Protein AF-0000000083550156 (afdb_homodimer)

Nearest PDB structures (foldseek):
  5llm-assembly1_A  TM=1.332E-01  e=3.659E-01  Homo sapiens
  7awm-assembly1_A  TM=1.427E-01  e=4.728E-01  Homo sapiens
  4iu9-assembly1_B  TM=1.681E-01  e=1.498E+00  Escherichia coli K-12
  5mju-assembly1_A  TM=1.398E-01  e=1.777E+00  Homo sapiens
  7p5c-assembly1_B  TM=9.874E-02  e=1.703E+00  Homo sapiens

Secondary structure (DSSP, 8-state):
--------------HHHHHHHHHHHHHHHHHHHHHHHHHHHHHHTT--HHHHHHHHHIIIIISHHHHHHHHHHHHHHHHHHHHHHHHHHTT-----HHHHHHHHHHHHHHHHHHHTTTS-HHHHHHHHHHHHHHHHHHHTHHHHHHHHHH---HHHHHHHHHHHHHHHHHHHHHHTS--TT-SS-BPPPPPGGGSPPBSTTSS-BTHHHHHHHHHHHHHHHHHHSHHHHHHHHHHH-HHHHHHTT--HHHHHHHHHHHHHHHHHHHHHHHIIIIISS-BTT----HHHHHHHHHHHTTT-HHHHHHHHHHHHHHHHHHHHHHHHHT----HHHHHHHHHHHHHHHHHHHHHHHHHHTT-/--------------HHHHHHHHHHHHHHHHHHHHHHHHHHHHHHTT--HHHHHHHHHIIIIISHHHHHHHHHHHHHHHHHHHHHHHHHHTT-----HHHHHHHHHHHHHHHHHHHTTTS-HHHHHHHHHHHHHHHHHHHTHHHHHHHHHH---HHHHHHHHHHHHHHHHHHHHHHTS--TT-SS-BPPPPPGGGSPPBSTTSS-BTHHHHHHHHHHHHHHHHHHSHHHHHHHHHHH-HHHHHHTT--HHHHHHHHHHHHHHHHHHHHHHHIIIIISS-BTT----HHHHHHHHHHHTTT-HHHHHHHHHHHHHHHHHHHHHHHHHT----HHHHHHHHHHHHHHHHHHHHHHHHHHTT-

Foldseek 3Di:
DPPPPPPPPDPDPPPLVVVLVVLLCVLLVVLVVLQVVVQVVCVVVVHHSVVLVVLLCCQLPPDQVNVLQLLQQLLLLLLLLLLQLLQVLLQHGQPLLLLLLLQLQLVLLQPLQVCVVPDPLVVSLVVSLVVLLQSLLVLLQVLLQCCLPVVDRSVVVNVVSNVVSLLVSLVCQQPPQADPVDPFRKHDFDDPVSFADAPPPGLHGCSSVVSLVSLVVSLCCLPPDPLNVLSNVCSVPVVVSVVVPDRSSVNSSVSSSSSSSSSSSSNSSCCRRPPRMDGSPDGPPSSVVLVVLCVLLVSHSVSSSVSSSLLSSSQSSQVVSCVVVVHPRPSCSNSVSNVSSVSSVVVSVVSVVCVVVVD/DPPPPPPPPDPDPPPLVVVLVVLLCVLLVVLVVLQVVVQVVCVVVVHHSVVLVVLLCCQLPPDQVNVLQLLQQLLLLLLLLLLQLLQVLLQHDQPLLLLLLLQLQLVLLQPLQVCVVPDPLVVSLVVSLVVLLQSLLVLLQVLLQCCLPVVDHSVVVNVVSNVVSLLVSLVCQQPPQADPVDPFRKHDFDDPVSFADAPPPGLHGCSSVVSLVSLVVSLCCLPPHPLNVLSNVCSVPVVVSVVVVDRSSVNSSVSSSSSSSSSSSSNSSCCRRPPRMDGSPDGPPSSVVLVVLCVLLVSHSVSSSVSSSLLSSSQSSQVVSCVVVVHPRPSCSNSVSNVSSVSSVSVSVVSVVCVVVVD

InterPro domains:
  IPR001851 ABC transporter, permease [PF02653] (69-343)

pLDDT: mean 83.32, std 16.07, range [28.39, 98.75]

Structure (mmCIF, N/CA/C/O backbone):
data_AF-0000000083550156-model_v1
#
loop_
_entity.id
_entity.type
_entity.pdbx_description
1 polymer 'ABC transporter permease'
#
loop_
_atom_site.group_PDB
_atom_site.id
_atom_site.type_symbol
_atom_site.label_atom_id
_atom_site.label_alt_id
_atom_site.label_comp_id
_atom_site.label_asym_id
_atom_site.label_entity_id
_atom_site.label_seq_id
_atom_site.pdbx_PDB_ins_code
_atom_site.Cartn_x
_atom_site.Cartn_y
_atom_site.Cartn_z
_atom_site.occupancy
_atom_site.B_iso_or_equiv
_atom_site.auth_seq_id
_atom_site.auth_comp_id
_atom_site.auth_asym_id
_atom_site.auth_atom_id
_atom_site.pdbx_PDB_model_num
ATOM 1 N N . MET A 1 1 ? -30.609 -26.875 65.312 1 28.64 1 MET A N 1
ATOM 2 C CA . MET A 1 1 ? -29.641 -25.844 64.938 1 28.64 1 MET A CA 1
ATOM 3 C C . MET A 1 1 ? -28.859 -26.25 63.719 1 28.64 1 MET A C 1
ATOM 5 O O . MET A 1 1 ? -27.844 -26.953 63.812 1 28.64 1 MET A O 1
ATOM 9 N N . THR A 1 2 ? -29.469 -26.672 62.594 1 33.5 2 THR A N 1
ATOM 10 C CA . THR A 1 2 ? -29.016 -27.25 61.344 1 33.5 2 THR A CA 1
ATOM 11 C C . THR A 1 2 ? -28.234 -26.219 60.531 1 33.5 2 THR A C 1
ATOM 13 O O . THR A 1 2 ? -28.719 -25.125 60.25 1 33.5 2 THR A O 1
ATOM 16 N N . THR A 1 3 ? -26.797 -26.188 60.625 1 32.84 3 THR A N 1
ATOM 17 C CA . THR A 1 3 ? -25.781 -25.375 60 1 32.84 3 THR A CA 1
ATOM 18 C C . THR A 1 3 ? -25.922 -25.438 58.469 1 32.84 3 THR A C 1
ATOM 20 O O . THR A 1 3 ? -25.719 -26.5 57.875 1 32.84 3 THR A O 1
ATOM 23 N N . GLU A 1 4 ? -26.844 -24.688 57.844 1 33.03 4 GLU A N 1
ATOM 24 C CA . GLU A 1 4 ? -26.922 -24.5 56.406 1 33.03 4 GLU A CA 1
ATOM 25 C C . GLU A 1 4 ? -25.594 -23.984 55.844 1 33.03 4 GLU A C 1
ATOM 27 O O . GLU A 1 4 ? -25.203 -22.844 56.125 1 33.03 4 GLU A O 1
ATOM 32 N N . THR A 1 5 ? -24.547 -24.859 55.688 1 32.44 5 THR A N 1
ATOM 33 C CA . THR A 1 5 ? -23.297 -24.531 55.031 1 32.44 5 THR A CA 1
ATOM 34 C C . THR A 1 5 ? -23.562 -23.953 53.625 1 32.44 5 THR A C 1
ATOM 36 O O . THR A 1 5 ? -24.125 -24.625 52.75 1 32.44 5 THR A O 1
ATOM 39 N N . THR A 1 6 ? -23.797 -22.594 53.531 1 34.53 6 THR A N 1
ATOM 40 C CA . THR A 1 6 ? -23.797 -21.812 52.281 1 34.53 6 THR A CA 1
ATOM 41 C C . THR A 1 6 ? -22.594 -22.141 51.438 1 34.53 6 THR A C 1
ATOM 43 O O . THR A 1 6 ? -21.453 -21.938 51.844 1 34.53 6 THR A O 1
ATOM 46 N N . ASN A 1 7 ? -22.625 -23.203 50.656 1 32.12 7 ASN A N 1
ATOM 47 C CA . ASN A 1 7 ? -21.641 -23.547 49.625 1 32.12 7 ASN A CA 1
ATOM 48 C C . ASN A 1 7 ? -21.219 -22.328 48.844 1 32.12 7 ASN A C 1
ATOM 50 O O . ASN A 1 7 ? -22.031 -21.719 48.125 1 32.12 7 ASN A O 1
ATOM 54 N N . LEU A 1 8 ? -20.281 -21.516 49.344 1 31.59 8 LEU A N 1
ATOM 55 C CA . LEU A 1 8 ? -19.516 -20.484 48.656 1 31.59 8 LEU A CA 1
ATOM 56 C C . LEU A 1 8 ? -19.078 -20.969 47.281 1 31.59 8 LEU A C 1
ATOM 58 O O . LEU A 1 8 ? -18.297 -21.922 47.156 1 31.59 8 LEU A O 1
ATOM 62 N N . THR A 1 9 ? -20 -21.016 46.344 1 34.22 9 THR A N 1
ATOM 63 C CA . THR A 1 9 ? -19.719 -21.266 44.938 1 34.22 9 THR A CA 1
ATOM 64 C C . THR A 1 9 ? -18.453 -20.531 44.5 1 34.22 9 THR A C 1
ATOM 66 O O . THR A 1 9 ? -18.188 -19.422 44.969 1 34.22 9 THR A O 1
ATOM 69 N N . SER A 1 10 ? -17.375 -21.234 44.219 1 39.12 10 SER A N 1
ATOM 70 C CA . SER A 1 10 ? -16.078 -20.875 43.656 1 39.12 10 SER A CA 1
ATOM 71 C C . SER A 1 10 ? -16.219 -19.75 42.625 1 39.12 10 SER A C 1
ATOM 73 O O . SER A 1 10 ? -17.125 -19.781 41.781 1 39.12 10 SER A O 1
ATOM 75 N N . GLY A 1 11 ? -15.961 -18.547 43.031 1 39.81 11 GLY A N 1
ATOM 76 C CA . GLY A 1 11 ? -15.867 -17.234 42.406 1 39.81 11 GLY A CA 1
ATOM 77 C C . GLY A 1 11 ? -15.242 -17.281 41.031 1 39.81 11 GLY A C 1
ATOM 78 O O . GLY A 1 11 ? -14.062 -16.953 40.875 1 39.81 11 GLY A O 1
ATOM 79 N N . GLY A 1 12 ? -15.523 -18.328 40.25 1 42.06 12 GLY A N 1
ATOM 80 C CA . GLY A 1 12 ? -15.039 -18.188 38.875 1 42.06 12 GLY A CA 1
ATOM 81 C C . GLY A 1 12 ? -15.289 -16.812 38.312 1 42.06 12 GLY A C 1
ATOM 82 O O . GLY A 1 12 ? -16.094 -16.047 38.812 1 42.06 12 GLY A O 1
ATOM 83 N N . LEU A 1 13 ? -14.164 -16.266 37.875 1 48.88 13 LEU A N 1
ATOM 84 C CA . LEU A 1 13 ? -14.312 -14.953 37.25 1 48.88 13 LEU A CA 1
ATOM 85 C C . LEU A 1 13 ? -15.594 -14.898 36.406 1 48.88 13 LEU A C 1
ATOM 87 O O . LEU A 1 13 ? -15.984 -15.891 35.812 1 48.88 13 LEU A O 1
ATOM 91 N N . PRO A 1 14 ? -16.422 -13.969 36.562 1 54.22 14 PRO A N 1
ATOM 92 C CA . PRO A 1 14 ? -17.641 -13.852 35.75 1 54.22 14 PRO A CA 1
ATOM 93 C C . PRO A 1 14 ? -17.391 -14.055 34.25 1 54.22 14 PRO A C 1
ATOM 95 O O . PRO A 1 14 ? -16.297 -13.734 33.781 1 54.22 14 PRO A O 1
ATOM 98 N N . PRO A 1 15 ? -18.188 -14.891 33.625 1 52.97 15 PRO A N 1
ATOM 99 C CA . PRO A 1 15 ? -18.016 -15.25 32.219 1 52.97 15 PRO A CA 1
ATOM 100 C C . PRO A 1 15 ? -17.703 -14.047 31.328 1 52.97 15 PRO A C 1
ATOM 102 O O . PRO A 1 15 ? -16.938 -14.172 30.359 1 52.97 15 PRO A O 1
ATOM 105 N N . ARG A 1 16 ? -18.203 -12.914 31.688 1 54.34 16 ARG A N 1
ATOM 106 C CA . ARG A 1 16 ? -17.922 -11.734 30.859 1 54.34 16 ARG A CA 1
ATOM 107 C C . ARG A 1 16 ? -16.469 -11.312 31 1 54.34 16 ARG A C 1
ATOM 109 O O . ARG A 1 16 ? -15.844 -10.898 30.016 1 54.34 16 ARG A O 1
ATOM 116 N N . LEU A 1 17 ? -16 -11.352 32.188 1 51 17 LEU A N 1
ATOM 117 C CA . LEU A 1 17 ? -14.602 -10.992 32.375 1 51 17 LEU A CA 1
ATOM 118 C C . LEU A 1 17 ? -13.68 -12 31.703 1 51 17 LEU A C 1
ATOM 120 O O . LEU A 1 17 ? -12.641 -11.625 31.172 1 51 17 LEU A O 1
ATOM 124 N N . ARG A 1 18 ? -13.977 -13.273 31.703 1 52.53 18 ARG A N 1
ATOM 125 C CA . ARG A 1 18 ? -13.164 -14.281 31.031 1 52.53 18 ARG A CA 1
ATOM 126 C C . ARG A 1 18 ? -13.133 -14.047 29.531 1 52.53 18 ARG A C 1
ATOM 128 O O . ARG A 1 18 ? -12.086 -14.203 28.891 1 52.53 18 ARG A O 1
ATOM 135 N N . ALA A 1 19 ? -14.312 -13.75 29.062 1 53.16 19 ALA A N 1
ATOM 136 C CA . ALA A 1 19 ? -14.383 -13.445 27.641 1 53.16 19 ALA A CA 1
ATOM 137 C C . ALA A 1 19 ? -13.547 -12.211 27.297 1 53.16 19 ALA A C 1
ATOM 139 O O . ALA A 1 19 ? -12.836 -12.195 26.297 1 53.16 19 ALA A O 1
ATOM 140 N N . ALA A 1 20 ? -13.68 -11.312 28.25 1 49.69 20 ALA A N 1
ATOM 141 C CA . ALA A 1 20 ? -12.891 -10.102 28.062 1 49.69 20 ALA A CA 1
ATOM 142 C C . ALA A 1 20 ? -11.398 -10.406 28.156 1 49.69 20 ALA A C 1
ATOM 144 O O . ALA A 1 20 ? -10.602 -9.883 27.359 1 49.69 20 ALA A O 1
ATOM 145 N N . LEU A 1 21 ? -11.023 -11.18 29.094 1 50.72 21 LEU A N 1
ATOM 146 C CA . LEU A 1 21 ? -9.625 -11.547 29.25 1 50.72 21 LEU A CA 1
ATOM 147 C C . LEU A 1 21 ? -9.148 -12.398 28.078 1 50.72 21 LEU A C 1
ATOM 149 O O . LEU A 1 21 ? -8.016 -12.242 27.609 1 50.72 21 LEU A O 1
ATOM 153 N N . ALA A 1 22 ? -9.922 -13.297 27.672 1 52.81 22 ALA A N 1
ATOM 154 C CA . ALA A 1 22 ? -9.578 -14.117 26.516 1 52.81 22 ALA A CA 1
ATOM 155 C C . ALA A 1 22 ? -9.422 -13.258 25.25 1 52.81 22 ALA A C 1
ATOM 157 O O . ALA A 1 22 ? -8.492 -13.453 24.469 1 52.81 22 ALA A O 1
ATOM 158 N N . THR A 1 23 ? -10.359 -12.453 25.219 1 49.5 23 THR A N 1
ATOM 159 C CA . THR A 1 23 ? -10.273 -11.555 24.062 1 49.5 23 THR A CA 1
ATOM 160 C C . THR A 1 23 ? -9.039 -10.664 24.156 1 49.5 23 THR A C 1
ATOM 162 O O . THR A 1 23 ? -8.367 -10.422 23.156 1 49.5 23 THR A O 1
ATOM 165 N N . ALA A 1 24 ? -8.812 -10.266 25.359 1 49.06 24 ALA A N 1
ATOM 166 C CA . ALA A 1 24 ? -7.625 -9.453 25.609 1 49.06 24 ALA A CA 1
ATOM 167 C C . ALA A 1 24 ? -6.352 -10.25 25.359 1 49.06 24 ALA A C 1
ATOM 169 O O . ALA A 1 24 ? -5.379 -9.727 24.812 1 49.06 24 ALA A O 1
ATOM 170 N N . GLY A 1 25 ? -6.309 -11.406 25.891 1 53.91 25 GLY A N 1
ATOM 171 C CA . GLY A 1 25 ? -5.184 -12.289 25.641 1 53.91 25 GLY A CA 1
ATOM 172 C C . GLY A 1 25 ? -4.926 -12.523 24.156 1 53.91 25 GLY A C 1
ATOM 173 O O . GLY A 1 25 ? -3.771 -12.57 23.719 1 53.91 25 GLY A O 1
ATOM 174 N N . LEU A 1 26 ? -5.984 -12.578 23.469 1 53.19 26 LEU A N 1
ATOM 175 C CA . LEU A 1 26 ? -5.891 -12.852 22.031 1 53.19 26 LEU A CA 1
ATOM 176 C C . LEU A 1 26 ? -5.371 -11.625 21.281 1 53.19 26 LEU A C 1
ATOM 178 O O . LEU A 1 26 ? -4.715 -11.766 20.25 1 53.19 26 LEU A O 1
ATOM 182 N N . SER A 1 27 ? -5.668 -10.5 21.844 1 52.44 27 SER A N 1
ATOM 183 C CA . SER A 1 27 ? -5.16 -9.289 21.203 1 52.44 27 SER A CA 1
ATOM 184 C C . SER A 1 27 ? -3.711 -9.023 21.594 1 52.44 27 SER A C 1
ATOM 186 O O . SER A 1 27 ? -2.918 -8.539 20.781 1 52.44 27 SER A O 1
ATOM 188 N N . LEU A 1 28 ? -3.395 -9.328 22.828 1 56.88 28 LEU A N 1
ATOM 189 C CA . LEU A 1 28 ? -2.061 -9.039 23.344 1 56.88 28 LEU A CA 1
ATOM 190 C C . LEU A 1 28 ? -1.034 -10.016 22.766 1 56.88 28 LEU A C 1
ATOM 192 O O . LEU A 1 28 ? 0.144 -9.672 22.641 1 56.88 28 LEU A O 1
ATOM 196 N N . GLY A 1 29 ? -1.465 -11.125 22.453 1 58.38 29 GLY A N 1
ATOM 197 C CA . GLY A 1 29 ? -0.558 -12.148 21.953 1 58.38 29 GLY A CA 1
ATOM 198 C C . GLY A 1 29 ? 0.204 -11.719 20.703 1 58.38 29 GLY A C 1
ATOM 199 O O . GLY A 1 29 ? 1.435 -11.641 20.719 1 58.38 29 GLY A O 1
ATOM 200 N N . PRO A 1 30 ? -0.566 -11.375 19.766 1 56.47 30 PRO A N 1
ATOM 201 C CA . PRO A 1 30 ? 0.121 -11.008 18.531 1 56.47 30 PRO A CA 1
ATOM 202 C C . PRO A 1 30 ? 0.966 -9.742 18.672 1 56.47 30 PRO A C 1
ATOM 204 O O . PRO A 1 30 ? 2.037 -9.641 18.078 1 56.47 30 PRO A O 1
ATOM 207 N N . MET A 1 31 ? 0.529 -8.969 19.453 1 58.34 31 MET A N 1
ATOM 208 C CA . MET A 1 31 ? 1.24 -7.707 19.672 1 58.34 31 MET A CA 1
ATOM 209 C C . MET A 1 31 ? 2.545 -7.941 20.422 1 58.34 31 MET A C 1
ATOM 211 O O . MET A 1 31 ? 3.592 -7.414 20.031 1 58.34 31 MET A O 1
ATOM 215 N N . ILE A 1 32 ? 2.414 -8.656 21.453 1 64.62 32 ILE A N 1
ATOM 216 C CA . ILE A 1 32 ? 3.611 -9.07 22.172 1 64.62 32 ILE A CA 1
ATOM 217 C C . ILE A 1 32 ? 4.52 -9.875 21.25 1 64.62 32 ILE A C 1
ATOM 219 O O . ILE A 1 32 ? 5.742 -9.719 21.281 1 64.62 32 ILE A O 1
ATOM 223 N N . GLY A 1 33 ? 3.844 -10.477 20.422 1 68.75 33 GLY A N 1
ATOM 224 C CA . GLY A 1 33 ? 4.609 -11.242 19.453 1 68.75 33 GLY A CA 1
ATOM 225 C C . GLY A 1 33 ? 5.445 -10.375 18.531 1 68.75 33 GLY A C 1
ATOM 226 O O . GLY A 1 33 ? 6.609 -10.68 18.266 1 68.75 33 GLY A O 1
ATOM 227 N N . ALA A 1 34 ? 4.828 -9.273 18.156 1 65.19 34 ALA A N 1
ATOM 228 C CA . ALA A 1 34 ? 5.57 -8.367 17.281 1 65.19 34 ALA A CA 1
ATOM 229 C C . ALA A 1 34 ? 6.758 -7.754 18.016 1 65.19 34 ALA A C 1
ATOM 231 O O . ALA A 1 34 ? 7.844 -7.625 17.453 1 65.19 34 ALA A O 1
ATOM 232 N N . PHE A 1 35 ? 6.539 -7.434 19.25 1 69.19 35 PHE A N 1
ATOM 233 C CA . PHE A 1 35 ? 7.598 -6.855 20.062 1 69.19 35 PHE A CA 1
ATOM 234 C C . PHE A 1 35 ? 8.703 -7.867 20.312 1 69.19 35 PHE A C 1
ATOM 236 O O . PHE A 1 35 ? 9.891 -7.531 20.234 1 69.19 35 PHE A O 1
ATOM 243 N N . VAL A 1 36 ? 8.312 -9 20.531 1 75.31 36 VAL A N 1
ATOM 244 C CA . VAL A 1 36 ? 9.273 -10.078 20.766 1 75.31 36 VAL A CA 1
ATOM 245 C C . VAL A 1 36 ? 10.039 -10.383 19.484 1 75.31 36 VAL A C 1
ATOM 247 O O . VAL A 1 36 ? 11.258 -10.578 19.516 1 75.31 36 VAL A O 1
ATOM 250 N N . LEU A 1 37 ? 9.328 -10.312 18.422 1 73.75 37 LEU A N 1
ATOM 251 C CA . LEU A 1 37 ? 9.977 -10.602 17.141 1 73.75 37 LEU A CA 1
ATOM 252 C C . LEU A 1 37 ? 11.031 -9.547 16.812 1 73.75 37 LEU A C 1
ATOM 254 O O . LEU A 1 37 ? 12.117 -9.883 16.344 1 73.75 37 LEU A O 1
ATOM 258 N N . SER A 1 38 ? 10.641 -8.344 17.047 1 73.25 38 SER A N 1
ATOM 259 C CA . SER A 1 38 ? 11.617 -7.285 16.828 1 73.25 38 SER A CA 1
ATOM 260 C C . SER A 1 38 ? 12.82 -7.43 17.75 1 73.25 38 SER A C 1
ATOM 262 O O . SER A 1 38 ? 13.953 -7.188 17.344 1 73.25 38 SER A O 1
ATOM 264 N N . GLY A 1 39 ? 12.609 -7.832 18.906 1 75.94 39 GLY A N 1
ATOM 265 C CA . GLY A 1 39 ? 13.688 -8.07 19.844 1 75.94 39 GLY A CA 1
ATOM 266 C C . GLY A 1 39 ? 14.594 -9.219 19.438 1 75.94 39 GLY A C 1
ATOM 267 O O . GLY A 1 39 ? 15.812 -9.133 19.562 1 75.94 39 GLY A O 1
ATOM 268 N N . LEU A 1 40 ? 13.977 -10.188 18.922 1 77.88 40 LEU A N 1
ATOM 269 C CA . LEU A 1 40 ? 14.75 -11.336 18.469 1 77.88 40 LEU A CA 1
ATOM 270 C C . LEU A 1 40 ? 15.664 -10.953 17.312 1 77.88 40 LEU A C 1
ATOM 272 O O . LEU A 1 40 ? 16.797 -11.43 17.219 1 77.88 40 LEU A O 1
ATOM 276 N N . VAL A 1 41 ? 15.164 -10.148 16.531 1 74.62 41 VAL A N 1
ATOM 277 C CA . VAL A 1 41 ? 15.977 -9.695 15.406 1 74.62 41 VAL A CA 1
ATOM 278 C C . VAL A 1 41 ? 17.172 -8.898 15.922 1 74.62 41 VAL A C 1
ATOM 280 O O . VAL A 1 41 ? 18.297 -9.055 15.422 1 74.62 41 VAL A O 1
ATOM 283 N N . LEU A 1 42 ? 16.891 -8.195 16.906 1 74.31 42 LEU A N 1
ATOM 284 C CA . LEU A 1 42 ? 17.969 -7.414 17.5 1 74.31 42 LEU A CA 1
ATOM 285 C C . LEU A 1 42 ? 19 -8.32 18.156 1 74.31 42 LEU A C 1
ATOM 287 O O . LEU A 1 42 ? 20.203 -8.078 18.062 1 74.31 42 LEU A O 1
ATOM 291 N N . LEU A 1 43 ? 18.562 -9.328 18.781 1 78.12 43 LEU A N 1
ATOM 292 C CA . LEU A 1 43 ? 19.469 -10.281 19.422 1 78.12 43 LEU A CA 1
ATOM 293 C C . LEU A 1 43 ? 20.344 -10.977 18.391 1 78.12 43 LEU A C 1
ATOM 295 O O . LEU A 1 43 ? 21.516 -11.266 18.656 1 78.12 43 LEU A O 1
ATOM 299 N N . LEU A 1 44 ? 19.75 -11.203 17.281 1 76.62 44 LEU A N 1
ATOM 300 C CA . LEU A 1 44 ? 20.5 -11.82 16.203 1 76.62 44 LEU A CA 1
ATOM 301 C C . LEU A 1 44 ? 21.609 -10.898 15.703 1 76.62 44 LEU A C 1
ATOM 303 O O . LEU A 1 44 ? 22.625 -11.359 15.18 1 76.62 44 LEU A O 1
ATOM 307 N N . MET A 1 45 ? 21.391 -9.664 15.875 1 73.81 45 MET A N 1
ATOM 308 C CA . MET A 1 45 ? 22.391 -8.68 15.492 1 73.81 45 MET A CA 1
ATOM 309 C C . MET A 1 45 ? 23.359 -8.414 16.641 1 73.81 45 MET A C 1
ATOM 311 O O . MET A 1 45 ? 24.172 -7.492 16.562 1 73.81 45 MET A O 1
ATOM 315 N N . LYS A 1 46 ? 23.141 -9.141 17.688 1 77.12 46 LYS A N 1
ATOM 316 C CA . LYS A 1 46 ? 24 -9.055 18.875 1 77.12 46 LYS A CA 1
ATOM 317 C C . LYS A 1 46 ? 23.781 -7.73 19.594 1 77.12 46 LYS A C 1
ATOM 319 O O . LYS A 1 46 ? 24.734 -7.152 20.125 1 77.12 46 LYS A O 1
ATOM 324 N N . VAL A 1 47 ? 22.688 -7.262 19.375 1 77.81 47 VAL A N 1
ATOM 325 C CA . VAL A 1 47 ? 22.312 -6.047 20.094 1 77.81 47 VAL A CA 1
ATOM 326 C C . VAL A 1 47 ? 21.281 -6.375 21.156 1 77.81 47 VAL A C 1
ATOM 328 O O . VAL A 1 47 ? 20.328 -7.121 20.906 1 77.81 47 VAL A O 1
ATOM 331 N N . ASN A 1 48 ? 21.578 -5.961 22.312 1 79.81 48 ASN A N 1
ATOM 332 C CA . ASN A 1 48 ? 20.609 -6.148 23.375 1 79.81 48 ASN A CA 1
ATOM 333 C C . ASN A 1 48 ? 19.328 -5.371 23.109 1 79.81 48 ASN A C 1
ATOM 335 O O . ASN A 1 48 ? 19.344 -4.141 23.016 1 79.81 48 ASN A O 1
ATOM 339 N N . PRO A 1 49 ? 18.219 -6.098 23.031 1 79.12 49 PRO A N 1
ATOM 340 C CA . PRO A 1 49 ? 16.953 -5.434 22.703 1 79.12 49 PRO A CA 1
ATOM 341 C C . PRO A 1 49 ? 16.578 -4.359 23.734 1 79.12 49 PRO A C 1
ATOM 343 O O . PRO A 1 49 ? 16.031 -3.314 23.359 1 79.12 49 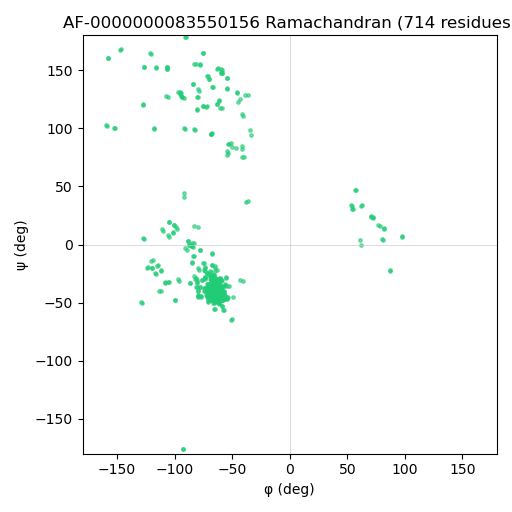PRO A O 1
ATOM 346 N N . PHE A 1 50 ? 16.891 -4.594 24.922 1 79.88 50 PHE A N 1
ATOM 347 C CA . PHE A 1 50 ? 16.531 -3.631 25.953 1 79.88 50 PHE A CA 1
ATOM 348 C C . PHE A 1 50 ? 17.328 -2.346 25.812 1 79.88 50 PHE A C 1
ATOM 350 O O . PHE A 1 50 ? 16.812 -1.252 26.031 1 79.88 50 PHE A O 1
ATOM 357 N N . ASP A 1 51 ? 18.531 -2.506 25.391 1 77 51 ASP A N 1
ATOM 358 C CA . ASP A 1 51 ? 19.344 -1.323 25.141 1 77 51 ASP A CA 1
ATOM 359 C C . ASP A 1 51 ? 18.828 -0.547 23.922 1 77 51 ASP A C 1
ATOM 361 O O . ASP A 1 51 ? 18.797 0.686 23.938 1 77 51 ASP A O 1
ATOM 365 N N . TYR A 1 52 ? 18.422 -1.3 23 1 76.56 52 TYR A N 1
ATOM 366 C CA . TYR A 1 52 ? 17.922 -0.661 21.797 1 76.56 52 TYR A CA 1
ATOM 367 C C . TYR A 1 52 ? 16.609 0.077 22.078 1 76.56 52 TYR A C 1
ATOM 369 O O . TYR A 1 52 ? 16.469 1.247 21.719 1 76.56 52 TYR A O 1
ATOM 377 N N . TYR A 1 53 ? 15.766 -0.643 22.75 1 76.38 53 TYR A N 1
ATOM 378 C CA . TYR A 1 53 ? 14.484 -0.029 23.062 1 76.38 53 TYR A CA 1
ATOM 379 C C . TYR A 1 53 ? 14.656 1.159 24 1 76.38 53 TYR A C 1
ATOM 381 O O . TYR A 1 53 ? 13.961 2.17 23.875 1 76.38 53 TYR A O 1
ATOM 389 N N . GLY A 1 54 ? 15.547 1.034 24.891 1 77.56 54 GLY A N 1
ATOM 390 C CA . GLY A 1 54 ? 15.859 2.139 25.781 1 77.56 54 GLY A CA 1
ATOM 391 C C . GLY A 1 54 ? 16.422 3.348 25.047 1 77.56 54 GLY A C 1
ATOM 392 O O . GLY A 1 54 ? 16.047 4.484 25.344 1 77.56 54 GLY A O 1
ATOM 393 N N . TYR A 1 55 ? 17.219 3.084 24.172 1 78.12 55 TYR A N 1
ATOM 394 C CA . TYR A 1 55 ? 17.812 4.16 23.375 1 78.12 55 TYR A CA 1
ATOM 395 C C . TYR A 1 55 ? 16.75 4.84 22.516 1 78.12 55 TYR A C 1
ATOM 397 O O . TYR A 1 55 ? 16.766 6.062 22.359 1 78.12 55 TYR A O 1
ATOM 405 N N . VAL A 1 56 ? 15.938 4.062 21.984 1 77.5 56 VAL A N 1
ATOM 406 C CA . VAL A 1 56 ? 14.867 4.602 21.141 1 77.5 56 VAL A CA 1
ATOM 407 C C . VAL A 1 56 ? 13.992 5.535 21.969 1 77.5 56 VAL A C 1
ATOM 409 O O . VAL A 1 56 ? 13.641 6.633 21.516 1 77.5 56 VAL A O 1
ATOM 412 N N . PHE A 1 57 ? 13.719 5.078 23.156 1 79.94 57 PHE A N 1
ATOM 413 C CA . PHE A 1 57 ? 12.867 5.883 24.031 1 79.94 57 PHE A CA 1
ATOM 414 C C . PHE A 1 57 ? 13.602 7.137 24.484 1 79.94 57 PHE A C 1
ATOM 416 O O . PHE A 1 57 ? 13.023 8.227 24.5 1 79.94 57 PHE A O 1
ATOM 423 N N . GLN A 1 58 ? 14.836 6.992 24.828 1 83 58 GLN A N 1
ATOM 424 C CA . GLN A 1 58 ? 15.625 8.117 25.344 1 83 58 GLN A CA 1
ATOM 425 C C . GLN A 1 58 ? 15.891 9.133 24.234 1 83 58 GLN A C 1
ATOM 427 O O . GLN A 1 58 ? 15.727 10.344 24.438 1 83 58 GLN A O 1
ATOM 432 N N . ARG A 1 59 ? 16.203 8.664 23.125 1 79.69 59 ARG A N 1
ATOM 433 C CA . ARG A 1 59 ? 16.562 9.562 22.031 1 79.69 59 ARG A CA 1
ATOM 434 C C . ARG A 1 59 ? 15.32 10.133 21.359 1 79.69 59 ARG A C 1
ATOM 436 O O . ARG A 1 59 ? 15.336 11.266 20.875 1 79.69 59 ARG A O 1
ATOM 443 N N . GLY A 1 60 ? 14.344 9.414 21.312 1 79.81 60 GLY A N 1
ATOM 444 C CA . GLY A 1 60 ? 13.133 9.875 20.656 1 79.81 60 GLY A CA 1
ATOM 445 C C . GLY A 1 60 ? 12.281 10.789 21.531 1 79.81 60 GLY A C 1
ATOM 446 O O . GLY A 1 60 ? 11.672 11.734 21.031 1 79.81 60 GLY A O 1
ATOM 447 N N . LEU A 1 61 ? 12.359 10.539 22.875 1 83.38 61 LEU A N 1
ATOM 448 C CA . LEU A 1 61 ? 11.398 11.219 23.719 1 83.38 61 LEU A CA 1
ATOM 449 C C . LEU A 1 61 ? 12.102 12.117 24.734 1 83.38 61 LEU A C 1
ATOM 451 O O . LEU A 1 61 ? 11.516 13.086 25.234 1 83.38 61 LEU A O 1
ATOM 455 N N . LEU A 1 62 ? 13.359 11.859 24.984 1 83.12 62 LEU A N 1
ATOM 456 C CA . LEU A 1 62 ? 13.953 12.562 26.109 1 83.12 62 LEU A CA 1
ATOM 457 C C . LEU A 1 62 ? 15.094 13.469 25.656 1 83.12 62 LEU A C 1
ATOM 459 O O . LEU A 1 62 ? 15.398 14.469 26.312 1 83.12 62 LEU A O 1
ATOM 463 N N . SER A 1 63 ? 15.711 13.234 24.609 1 88.44 63 SER A N 1
ATOM 464 C CA . SER A 1 63 ? 16.781 14.094 24.141 1 88.44 63 SER A CA 1
ATOM 465 C C . SER A 1 63 ? 16.234 15.336 23.438 1 88.44 63 SER A C 1
ATOM 467 O O . SER A 1 63 ? 15.297 15.234 22.641 1 88.44 63 SER A O 1
ATOM 469 N N . PRO A 1 64 ? 16.766 16.438 23.781 1 88.31 64 PRO A N 1
ATOM 470 C CA . PRO A 1 64 ? 16.266 17.672 23.172 1 88.31 64 PRO A CA 1
ATOM 471 C C . PRO A 1 64 ? 16.312 17.641 21.641 1 88.31 64 PRO A C 1
ATOM 473 O O . PRO A 1 64 ? 15.359 18.047 20.984 1 88.31 64 PRO A O 1
ATOM 476 N N . SER A 1 65 ? 17.406 17.219 21.125 1 88.31 65 SER A N 1
ATOM 477 C CA . SER A 1 65 ? 17.5 17.141 19.672 1 88.31 65 SER A CA 1
ATOM 478 C C . SER A 1 65 ? 16.5 16.141 19.094 1 88.31 65 SER A C 1
ATOM 480 O O . SER A 1 65 ? 15.93 16.375 18.031 1 88.31 65 SER A O 1
ATOM 482 N N . GLY A 1 66 ? 16.344 15.039 19.828 1 90.19 66 GLY A N 1
ATOM 483 C CA . GLY A 1 66 ? 15.383 14.031 19.391 1 90.19 66 GLY A CA 1
ATOM 484 C C . GLY A 1 66 ? 13.945 14.508 19.438 1 90.19 66 GLY A C 1
ATOM 485 O O . GLY A 1 66 ? 13.172 14.258 18.5 1 90.19 66 GLY A O 1
ATOM 486 N N . VAL A 1 67 ? 13.648 15.195 20.438 1 91.44 67 VAL A N 1
ATOM 487 C CA . VAL A 1 67 ? 12.289 15.719 20.594 1 91.44 67 VAL A CA 1
ATOM 488 C C . VAL A 1 67 ? 12.016 16.75 19.5 1 91.44 67 VAL A C 1
ATOM 490 O O . VAL A 1 67 ? 10.914 16.797 18.938 1 91.44 67 VAL A O 1
ATOM 493 N N . GLN A 1 68 ? 12.984 17.562 19.266 1 93.19 68 GLN A N 1
ATOM 494 C CA . GLN A 1 68 ? 12.805 18.578 18.234 1 93.19 68 GLN A CA 1
ATOM 495 C C . GLN A 1 68 ? 12.617 17.938 16.859 1 93.19 68 GLN A C 1
ATOM 497 O O . GLN A 1 68 ? 11.781 18.391 16.062 1 93.19 68 GLN A O 1
ATOM 502 N N . ALA A 1 69 ? 13.359 16.922 16.609 1 92.5 69 ALA A N 1
ATOM 503 C CA . ALA A 1 69 ? 13.219 16.188 15.352 1 92.5 69 ALA A CA 1
ATOM 504 C C . ALA A 1 69 ? 11.859 15.508 15.266 1 92.5 69 ALA A C 1
ATOM 506 O O . ALA A 1 69 ? 11.242 15.477 14.195 1 92.5 69 ALA A O 1
ATOM 507 N N . THR A 1 70 ? 11.469 14.977 16.375 1 92.25 70 THR A N 1
ATOM 508 C CA . THR A 1 70 ? 10.164 14.336 16.453 1 92.25 70 THR A CA 1
ATOM 509 C C . THR A 1 70 ? 9.055 15.328 16.125 1 92.25 70 THR A C 1
ATOM 511 O O . THR A 1 70 ? 8.18 15.047 15.312 1 92.25 70 THR A O 1
ATOM 514 N N . LEU A 1 71 ? 9.148 16.453 16.734 1 94.94 71 LEU A N 1
ATOM 515 C CA . LEU A 1 71 ? 8.125 17.469 16.547 1 94.94 71 LEU A CA 1
ATOM 516 C C . LEU A 1 71 ? 8.125 17.984 15.102 1 94.94 71 LEU A C 1
ATOM 518 O O . LEU A 1 71 ? 7.066 18.25 14.539 1 94.94 71 LEU A O 1
ATOM 522 N N . THR A 1 72 ? 9.281 18.094 14.539 1 95.25 72 THR A N 1
ATOM 523 C CA . THR A 1 72 ? 9.383 18.516 13.148 1 95.25 72 THR A CA 1
ATOM 524 C C . THR A 1 72 ? 8.75 17.5 12.211 1 95.25 72 THR A C 1
ATOM 526 O O . THR A 1 72 ? 8.039 17.859 11.273 1 95.25 72 THR A O 1
ATOM 529 N N . ARG A 1 73 ? 8.969 16.25 12.484 1 93.62 73 ARG A N 1
ATOM 530 C CA . ARG A 1 73 ? 8.445 15.172 11.656 1 93.62 73 ARG A CA 1
ATOM 531 C C . ARG A 1 73 ? 6.93 15.086 11.766 1 93.62 73 ARG A C 1
ATOM 533 O O . ARG A 1 73 ? 6.258 14.648 10.828 1 93.62 73 ARG A O 1
ATOM 540 N N . MET A 1 74 ? 6.395 15.539 12.781 1 95.81 74 MET A N 1
ATOM 541 C CA . MET A 1 74 ? 4.957 15.477 13.031 1 95.81 74 MET A CA 1
ATOM 542 C C . MET A 1 74 ? 4.195 16.344 12.039 1 95.81 74 MET A C 1
ATOM 544 O O . MET A 1 74 ? 3.066 16.031 11.664 1 95.81 74 MET A O 1
ATOM 548 N N . GLY A 1 75 ? 4.789 17.422 11.648 1 97.5 75 GLY A N 1
ATOM 549 C CA . GLY A 1 75 ? 4.098 18.391 10.812 1 97.5 75 GLY A CA 1
ATOM 550 C C . GLY A 1 75 ? 3.441 17.766 9.602 1 97.5 75 GLY A C 1
ATOM 551 O O . GLY A 1 75 ? 2.213 17.703 9.516 1 97.5 75 GLY A O 1
ATOM 552 N N . PRO A 1 76 ? 4.266 17.219 8.727 1 97.88 76 PRO A N 1
ATOM 553 C CA . PRO A 1 76 ? 3.701 16.609 7.52 1 97.88 76 PRO A CA 1
ATOM 554 C C . PRO A 1 76 ? 2.83 15.391 7.828 1 97.88 76 PRO A C 1
ATOM 556 O O . PRO A 1 76 ? 1.828 15.156 7.152 1 97.88 76 PRO A O 1
ATOM 559 N N . LEU A 1 77 ? 3.107 14.641 8.844 1 96.94 77 LEU A N 1
ATOM 560 C CA . LEU A 1 77 ? 2.371 13.422 9.156 1 96.94 77 LEU A CA 1
ATOM 561 C C . LEU A 1 77 ? 0.98 13.75 9.688 1 96.94 77 LEU A C 1
ATOM 563 O O . LEU A 1 77 ? 0.024 13.016 9.438 1 96.94 77 LEU A O 1
ATOM 567 N N . LEU A 1 78 ? 0.914 14.852 10.406 1 98.31 78 LEU A N 1
ATOM 568 C CA . LEU A 1 78 ? -0.394 15.289 10.883 1 98.31 78 LEU A CA 1
ATOM 569 C C . LEU A 1 78 ? -1.281 15.719 9.719 1 98.31 78 LEU A C 1
ATOM 571 O O . LEU A 1 78 ? -2.494 15.5 9.75 1 98.31 78 LEU A O 1
ATOM 575 N N . LEU A 1 79 ? -0.687 16.312 8.766 1 98.75 79 LEU A N 1
ATOM 576 C CA . LEU A 1 79 ? -1.433 16.688 7.57 1 98.75 79 LEU A CA 1
ATOM 577 C C . LEU A 1 79 ? -1.945 15.461 6.832 1 98.75 79 LEU A C 1
ATOM 579 O O . LEU A 1 79 ? -3.072 15.453 6.332 1 98.75 79 LEU A O 1
ATOM 583 N N . LEU A 1 80 ? -1.134 14.438 6.781 1 98.31 80 LEU A N 1
ATOM 584 C CA . LEU A 1 80 ? -1.562 13.195 6.16 1 98.31 80 LEU A CA 1
ATOM 585 C C . LEU A 1 80 ? -2.682 12.539 6.965 1 98.31 80 LEU A C 1
ATOM 587 O O . LEU A 1 80 ? -3.615 11.977 6.391 1 98.31 80 LEU A O 1
ATOM 591 N N . ALA A 1 81 ? -2.525 12.617 8.25 1 97.12 81 AL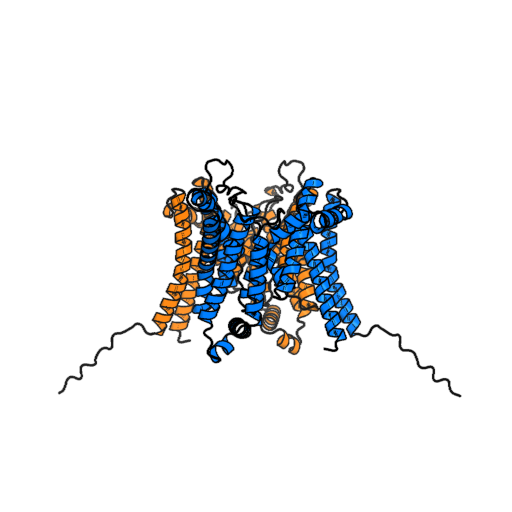A A N 1
ATOM 592 C CA . ALA A 1 81 ? -3.604 12.109 9.094 1 97.12 81 ALA A CA 1
ATOM 593 C C . ALA A 1 81 ? -4.906 12.852 8.836 1 97.12 81 ALA A C 1
ATOM 595 O O . ALA A 1 81 ? -5.969 12.234 8.711 1 97.12 81 ALA A O 1
ATOM 596 N N . ALA A 1 82 ? -4.805 14.133 8.766 1 98.38 82 ALA A N 1
ATOM 597 C CA . ALA A 1 82 ? -5.98 14.945 8.469 1 98.38 82 ALA A CA 1
ATOM 598 C C . ALA A 1 82 ? -6.574 14.57 7.109 1 98.38 82 ALA A C 1
ATOM 600 O O . ALA A 1 82 ? -7.793 14.477 6.965 1 98.38 82 ALA A O 1
ATOM 601 N N . SER A 1 83 ? -5.688 14.391 6.152 1 98.44 83 SER A N 1
ATOM 602 C CA . SER A 1 83 ? -6.09 13.977 4.812 1 98.44 83 SER A CA 1
ATOM 603 C C . SER A 1 83 ? -6.918 12.695 4.852 1 98.44 83 SER A C 1
ATOM 605 O O . SER A 1 83 ? -8 12.633 4.262 1 98.44 83 SER A O 1
ATOM 607 N N . LEU A 1 84 ? -6.504 11.781 5.562 1 96.56 84 LEU A N 1
ATOM 608 C CA . LEU A 1 84 ? -7.145 10.469 5.629 1 96.56 84 LEU A CA 1
ATOM 609 C C . LEU A 1 84 ? -8.438 10.539 6.43 1 96.56 84 LEU A C 1
ATOM 611 O O . LEU A 1 84 ? -9.43 9.883 6.086 1 96.56 84 LEU A O 1
ATOM 615 N N . ILE A 1 85 ? -8.461 11.32 7.473 1 95.44 85 ILE A N 1
ATOM 616 C CA . ILE A 1 85 ? -9.648 11.445 8.312 1 95.44 85 ILE A CA 1
ATOM 617 C C . ILE A 1 85 ? -10.805 12.016 7.488 1 95.44 85 ILE A C 1
ATOM 619 O O . ILE A 1 85 ? -11.93 11.523 7.57 1 95.44 85 ILE A O 1
ATOM 623 N N . VAL A 1 86 ? -10.547 12.961 6.672 1 96.31 86 VAL A N 1
ATOM 624 C CA . VAL A 1 86 ? -11.578 13.578 5.848 1 96.31 86 VAL A CA 1
ATOM 625 C C . VAL A 1 86 ? -12.203 12.531 4.926 1 96.31 86 VAL A C 1
ATOM 627 O O . VAL A 1 86 ? -13.43 12.422 4.832 1 96.31 86 VAL A O 1
ATOM 630 N N . ALA A 1 87 ? -11.383 11.742 4.309 1 95.5 87 ALA A N 1
ATOM 631 C CA . ALA A 1 87 ? -11.859 10.75 3.346 1 95.5 87 ALA A CA 1
ATOM 632 C C . ALA A 1 87 ? -12.562 9.594 4.055 1 95.5 87 ALA A C 1
ATOM 634 O O . ALA A 1 87 ? -13.68 9.227 3.686 1 95.5 87 ALA A O 1
ATOM 635 N N . PHE A 1 88 ? -12 9.156 5.098 1 91.06 88 PHE A N 1
ATOM 636 C CA . PHE A 1 88 ? -12.492 7.934 5.73 1 91.06 88 PHE A CA 1
ATOM 637 C C . PHE A 1 88 ? -13.766 8.203 6.512 1 91.06 88 PHE A C 1
ATOM 639 O O . PHE A 1 88 ? -14.648 7.34 6.594 1 91.06 88 PHE A O 1
ATOM 646 N N . ARG A 1 89 ? -13.922 9.352 7.02 1 89.62 89 ARG A N 1
ATOM 647 C CA . ARG A 1 89 ? -15.148 9.703 7.723 1 89.62 89 ARG A CA 1
ATOM 648 C C . ARG A 1 89 ? -16.328 9.789 6.762 1 89.62 89 ARG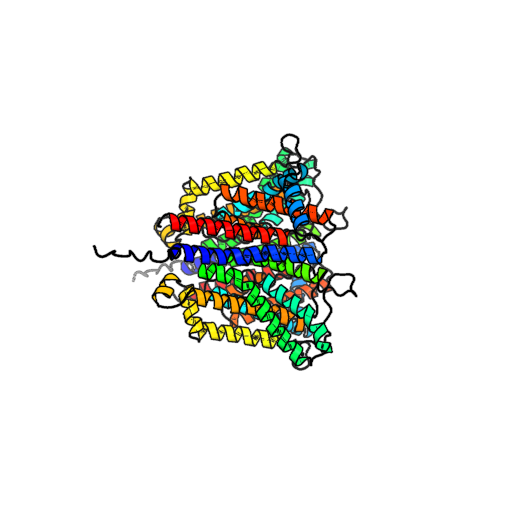 A C 1
ATOM 650 O O . ARG A 1 89 ? -17.484 9.57 7.152 1 89.62 89 ARG A O 1
ATOM 657 N N . ALA A 1 90 ? -16.031 10.094 5.602 1 92.19 90 ALA A N 1
ATOM 658 C CA . ALA A 1 90 ? -17.078 10.195 4.582 1 92.19 90 ALA A CA 1
ATOM 659 C C . ALA A 1 90 ? -17.375 8.828 3.959 1 92.19 90 ALA A C 1
ATOM 661 O O . ALA A 1 90 ? -18.188 8.719 3.041 1 92.19 90 ALA A O 1
ATOM 662 N N . GLY A 1 91 ? -16.672 7.848 4.402 1 89.31 91 GLY A N 1
ATOM 663 C CA . GLY A 1 91 ? -16.875 6.516 3.855 1 89.31 91 GLY A CA 1
ATOM 664 C C . GLY A 1 91 ? -16.141 6.289 2.549 1 89.31 91 GLY A C 1
ATOM 665 O O . GLY A 1 91 ? -16.438 5.344 1.816 1 89.31 91 GLY A O 1
ATOM 666 N N . LEU A 1 92 ? -15.25 7.156 2.264 1 92.19 92 LEU A N 1
ATOM 667 C CA . LEU A 1 92 ? -14.438 7.043 1.058 1 92.19 92 LEU A CA 1
ATOM 668 C C . LEU A 1 92 ? -13.008 6.621 1.401 1 92.19 92 LEU A C 1
ATOM 670 O O . LEU A 1 92 ? -12.539 6.852 2.518 1 92.19 92 LEU A O 1
ATOM 674 N N . TRP A 1 93 ? -12.398 5.965 0.431 1 90.06 93 TRP A N 1
ATOM 675 C CA . TRP A 1 93 ? -11.055 5.434 0.673 1 90.06 93 TRP A CA 1
ATOM 676 C C . TRP A 1 93 ? -10.039 6.066 -0.273 1 90.06 93 TRP A C 1
ATOM 678 O O . TRP A 1 93 ? -9.883 5.617 -1.412 1 90.06 93 TRP A O 1
ATOM 688 N N . ASN A 1 94 ? -9.359 7.016 0.253 1 94.56 94 ASN A N 1
ATOM 689 C CA . ASN A 1 94 ? -8.258 7.582 -0.518 1 94.56 94 ASN A CA 1
ATOM 690 C C . ASN A 1 94 ? -6.941 6.871 -0.222 1 94.56 94 ASN A C 1
ATOM 692 O O . ASN A 1 94 ? -6.238 7.227 0.725 1 94.56 94 ASN A O 1
ATOM 696 N N . LEU A 1 95 ? -6.602 5.98 -1.107 1 91.31 95 LEU A N 1
ATOM 697 C CA . LEU A 1 95 ? -5.359 5.234 -0.939 1 91.31 95 LEU A CA 1
ATOM 698 C C . LEU A 1 95 ? -4.285 5.742 -1.896 1 91.31 95 LEU A C 1
ATOM 700 O O . LEU A 1 95 ? -3.344 5.016 -2.223 1 91.31 95 LEU A O 1
ATOM 704 N N . GLY A 1 96 ? -4.457 6.883 -2.373 1 94.12 96 GLY A N 1
ATOM 705 C CA . GLY A 1 96 ? -3.48 7.516 -3.244 1 94.12 96 GLY A CA 1
ATOM 706 C C . GLY A 1 96 ? -2.613 8.531 -2.527 1 94.12 96 GLY A C 1
ATOM 707 O O . GLY A 1 96 ? -1.962 9.359 -3.166 1 94.12 96 GLY A O 1
ATOM 708 N N . GLY A 1 97 ? -2.605 8.477 -1.279 1 96.38 97 GLY A N 1
ATOM 709 C CA . GLY A 1 97 ? -1.996 9.508 -0.455 1 96.38 97 GLY A CA 1
ATOM 710 C C . GLY A 1 97 ? -0.499 9.633 -0.666 1 96.38 97 GLY A C 1
ATOM 711 O O . GLY A 1 97 ? 0.057 10.727 -0.569 1 96.38 97 GLY A O 1
ATOM 712 N N . ASP A 1 98 ? 0.147 8.539 -0.958 1 95.56 98 ASP A N 1
ATOM 713 C CA . ASP A 1 98 ? 1.594 8.594 -1.145 1 95.56 98 ASP A CA 1
ATOM 714 C C . ASP A 1 98 ? 1.956 9.352 -2.422 1 95.56 98 ASP A C 1
ATOM 716 O O . ASP A 1 98 ? 2.924 10.109 -2.447 1 95.56 98 ASP A O 1
ATOM 720 N N . ALA A 1 99 ? 1.168 9.102 -3.438 1 94.69 99 ALA A N 1
ATOM 721 C CA . ALA A 1 99 ? 1.395 9.844 -4.676 1 94.69 99 ALA A CA 1
ATOM 722 C C . ALA A 1 99 ? 1.084 11.328 -4.488 1 94.69 99 ALA A C 1
ATOM 724 O O . ALA A 1 99 ? 1.809 12.188 -4.996 1 94.69 99 ALA A O 1
ATOM 725 N N . GLN A 1 100 ? 0.055 11.594 -3.814 1 98.06 100 GLN A N 1
ATOM 726 C CA . GLN A 1 100 ? -0.331 12.977 -3.566 1 98.06 100 GLN A CA 1
ATOM 727 C C . GLN A 1 100 ? 0.725 13.703 -2.738 1 98.06 100 GLN A C 1
ATOM 729 O O . GLN A 1 100 ? 1.086 14.844 -3.043 1 98.06 100 GLN A O 1
ATOM 734 N N . PHE A 1 101 ? 1.247 13.055 -1.772 1 98.12 101 PHE A N 1
ATOM 735 C CA . PHE A 1 101 ? 2.344 13.555 -0.955 1 98.12 101 PHE A CA 1
ATOM 736 C C . PHE A 1 101 ? 3.586 13.805 -1.805 1 98.12 101 PHE A C 1
ATOM 738 O O . PHE A 1 101 ? 4.184 14.875 -1.743 1 98.12 101 PHE A O 1
ATOM 745 N N . LEU A 1 102 ? 3.922 12.844 -2.623 1 97.56 102 LEU A N 1
ATOM 746 C CA . LEU A 1 102 ? 5.152 12.906 -3.406 1 97.56 102 LEU A CA 1
ATOM 747 C C . LEU A 1 102 ? 5.039 13.961 -4.504 1 97.56 102 LEU A C 1
ATOM 749 O O . LEU A 1 102 ? 5.996 14.688 -4.773 1 97.56 102 LEU A O 1
ATOM 753 N N . MET A 1 103 ? 3.912 14 -5.102 1 96.38 103 MET A N 1
ATOM 754 C CA . MET A 1 103 ? 3.711 15 -6.145 1 96.38 103 MET A CA 1
ATOM 755 C C . MET A 1 103 ? 3.797 16.406 -5.57 1 96.38 103 MET A C 1
ATOM 757 O O . MET A 1 103 ? 4.426 17.281 -6.164 1 96.38 103 MET A O 1
ATOM 761 N N . GLY A 1 104 ? 3.174 16.578 -4.48 1 97.56 104 GLY A N 1
ATOM 762 C CA . GLY A 1 104 ? 3.314 17.859 -3.812 1 97.56 104 GLY A CA 1
ATOM 763 C C . GLY A 1 104 ? 4.75 18.188 -3.455 1 97.56 104 GLY A C 1
ATOM 764 O O . GLY A 1 104 ? 5.207 19.312 -3.678 1 97.56 104 GLY A O 1
ATOM 765 N N . ALA A 1 105 ? 5.469 17.219 -2.967 1 97.88 105 ALA A N 1
ATOM 766 C CA . ALA A 1 105 ? 6.863 17.406 -2.568 1 97.88 105 ALA A CA 1
ATOM 767 C C . ALA A 1 105 ? 7.738 17.734 -3.771 1 97.88 105 ALA A C 1
ATOM 769 O O . ALA A 1 105 ? 8.547 18.672 -3.715 1 97.88 105 ALA A O 1
ATOM 770 N N . VAL A 1 106 ? 7.535 17.062 -4.848 1 97.25 106 VAL A N 1
ATOM 771 C CA . VAL A 1 106 ? 8.391 17.188 -6.02 1 97.25 106 VAL A CA 1
ATOM 772 C C . VAL A 1 106 ? 8.195 18.547 -6.672 1 97.25 106 VAL A C 1
ATOM 774 O O . VAL A 1 106 ? 9.164 19.219 -7.031 1 97.25 106 VAL A O 1
ATOM 777 N N . PHE A 1 107 ? 7.004 18.953 -6.777 1 96.94 107 PHE A N 1
ATOM 778 C CA . PHE A 1 107 ? 6.742 20.234 -7.426 1 96.94 107 PHE A CA 1
ATOM 779 C C . PHE A 1 107 ? 7.258 21.391 -6.574 1 96.94 107 PHE A C 1
ATOM 781 O O . PHE A 1 107 ? 7.781 22.375 -7.102 1 96.94 107 PHE A O 1
ATOM 788 N N . VAL A 1 108 ? 7.09 21.25 -5.309 1 97.25 108 VAL A N 1
ATOM 789 C CA . VAL A 1 108 ? 7.605 22.281 -4.41 1 97.25 108 VAL A CA 1
ATOM 790 C C . VAL A 1 108 ? 9.133 22.297 -4.461 1 97.25 108 VAL A C 1
ATOM 792 O O . VAL A 1 108 ? 9.75 23.375 -4.516 1 97.25 108 VAL A O 1
ATOM 795 N N . ALA A 1 109 ? 9.742 21.141 -4.441 1 97.31 109 ALA A N 1
ATOM 796 C CA . ALA A 1 109 ? 11.195 21.047 -4.496 1 97.31 109 ALA A CA 1
ATOM 797 C C . ALA A 1 109 ? 11.734 21.609 -5.805 1 97.31 109 ALA A C 1
ATOM 799 O O . ALA A 1 109 ? 12.852 22.125 -5.848 1 97.31 109 ALA A O 1
ATOM 800 N N . ALA A 1 110 ? 10.984 21.531 -6.809 1 95.38 110 ALA A N 1
ATOM 801 C CA . ALA A 1 110 ? 11.406 21.984 -8.133 1 95.38 110 ALA A CA 1
ATOM 802 C C . ALA A 1 110 ? 11.281 23.5 -8.25 1 95.38 110 ALA A C 1
ATOM 804 O O . ALA A 1 110 ? 12.156 24.156 -8.812 1 95.38 110 ALA A O 1
ATOM 805 N N . TRP A 1 111 ? 10.273 23.953 -7.73 1 92.25 111 TRP A N 1
ATOM 806 C CA . TRP A 1 111 ? 9.984 25.344 -8.055 1 92.25 111 TRP A CA 1
ATOM 807 C C . TRP A 1 111 ? 10.516 26.281 -6.973 1 92.25 111 TRP A C 1
ATOM 809 O O . TRP A 1 111 ? 10.93 27.406 -7.262 1 92.25 111 TRP A O 1
ATOM 819 N N . ALA A 1 112 ? 10.586 25.938 -5.727 1 95.19 112 ALA A N 1
ATOM 820 C CA . ALA A 1 112 ? 10.906 26.828 -4.613 1 95.19 112 ALA A CA 1
ATOM 821 C C . ALA A 1 112 ? 12.336 27.344 -4.715 1 95.19 112 ALA A C 1
ATOM 823 O O . ALA A 1 112 ? 12.57 28.562 -4.598 1 95.19 112 ALA A O 1
ATOM 824 N N . PRO A 1 113 ? 13.32 26.5 -4.949 1 94.56 113 PRO A N 1
ATOM 825 C CA . PRO A 1 113 ? 14.703 26.984 -5.031 1 94.56 113 PRO A CA 1
ATOM 826 C C . PRO A 1 113 ? 14.898 28 -6.152 1 94.56 113 PRO A C 1
ATOM 828 O O . PRO A 1 113 ? 15.758 28.891 -6.047 1 94.56 113 PRO A O 1
ATOM 831 N N . LEU A 1 114 ? 14.156 27.922 -7.18 1 92.69 114 LEU A N 1
ATOM 832 C CA . LEU A 1 114 ? 14.258 28.859 -8.305 1 92.69 114 LEU A CA 1
ATOM 833 C C . LEU A 1 114 ? 13.578 30.188 -7.977 1 92.69 114 LEU A C 1
ATOM 835 O O . LEU A 1 114 ? 14.062 31.25 -8.367 1 92.69 114 LEU A O 1
ATOM 839 N N . MET A 1 115 ? 12.523 30.156 -7.281 1 93.69 115 MET A N 1
ATOM 840 C CA . MET A 1 115 ? 11.703 31.328 -7.047 1 93.69 115 MET A CA 1
ATOM 841 C C . MET A 1 115 ? 12.273 32.188 -5.91 1 93.69 115 MET A C 1
ATOM 843 O O . MET A 1 115 ? 12.078 33.375 -5.867 1 93.69 115 MET A O 1
ATOM 847 N N . VAL A 1 116 ? 12.938 31.531 -5.008 1 93.25 116 VAL A N 1
ATOM 848 C CA . VAL A 1 116 ? 13.461 32.25 -3.852 1 93.25 116 VAL A CA 1
ATOM 849 C C . VAL A 1 116 ? 14.492 33.281 -4.305 1 93.25 116 VAL A C 1
ATOM 851 O O . VAL A 1 116 ? 14.758 34.25 -3.602 1 93.25 116 VAL A O 1
ATOM 854 N N . GLN A 1 117 ? 15.055 33.094 -5.434 1 92 117 GLN A N 1
ATOM 855 C CA . GLN A 1 117 ? 16.031 34.031 -5.988 1 92 117 GLN A CA 1
ATOM 856 C C . GLN A 1 117 ? 15.352 35.281 -6.52 1 92 117 GLN A C 1
ATOM 858 O O . GLN A 1 117 ? 15.984 36.312 -6.676 1 92 117 GLN A O 1
ATOM 863 N N . HIS A 1 118 ? 14.055 35.219 -6.719 1 93.88 118 HIS A N 1
ATOM 864 C CA . HIS A 1 118 ? 13.367 36.312 -7.406 1 93.88 118 HIS A CA 1
ATOM 865 C C . HIS A 1 118 ? 12.242 36.875 -6.547 1 93.88 118 HIS A C 1
ATOM 867 O O . HIS A 1 118 ? 11.773 38 -6.793 1 93.88 118 HIS A O 1
ATOM 873 N N . LEU A 1 119 ? 11.797 36.125 -5.586 1 95 119 LEU A N 1
ATOM 874 C CA . LEU A 1 119 ? 10.688 36.531 -4.734 1 95 119 LEU A CA 1
ATOM 875 C C . LEU A 1 119 ? 11.062 36.438 -3.26 1 95 119 LEU A C 1
ATOM 877 O O . LEU A 1 119 ? 11.977 35.688 -2.895 1 95 119 LEU A O 1
ATOM 881 N N . PRO A 1 120 ? 10.367 37.312 -2.49 1 96.19 120 PRO A N 1
ATOM 882 C CA . PRO A 1 120 ? 10.609 37.156 -1.051 1 96.19 120 PRO A CA 1
ATOM 883 C C . PRO A 1 120 ? 10.242 35.781 -0.526 1 96.19 120 PRO A C 1
ATOM 885 O O . PRO A 1 120 ? 9.281 35.188 -0.992 1 96.19 120 PRO A O 1
ATOM 888 N N . VAL A 1 121 ? 10.945 35.344 0.469 1 94.94 121 VAL A N 1
ATOM 889 C CA . VAL A 1 121 ? 10.875 34 0.988 1 94.94 121 VAL A CA 1
ATOM 890 C C . VAL A 1 121 ? 9.453 33.688 1.463 1 94.94 121 VAL A C 1
ATOM 892 O O . VAL A 1 121 ? 8.914 32.625 1.211 1 94.94 121 VAL A O 1
ATOM 895 N N . TRP A 1 122 ? 8.781 34.625 2.158 1 94.81 122 TRP A N 1
ATOM 896 C CA . TRP A 1 122 ? 7.449 34.375 2.699 1 94.81 122 TRP A CA 1
ATOM 897 C C . TRP A 1 122 ? 6.445 34.125 1.579 1 94.81 122 TRP A C 1
ATOM 899 O O . TRP A 1 122 ? 5.527 33.312 1.735 1 94.81 122 TRP A O 1
ATOM 909 N N . LEU A 1 123 ? 6.629 34.75 0.453 1 96.31 123 LEU A N 1
ATOM 910 C CA . LEU A 1 123 ? 5.75 34.562 -0.695 1 96.31 123 LEU A CA 1
ATOM 911 C C . LEU A 1 123 ? 6 33.219 -1.358 1 96.31 123 LEU A C 1
ATOM 913 O O . LEU A 1 123 ? 5.062 32.531 -1.8 1 96.31 123 LEU A O 1
ATOM 917 N N . VAL A 1 124 ? 7.293 32.875 -1.423 1 96.88 124 VAL A N 1
ATOM 918 C CA . VAL A 1 124 ? 7.648 31.594 -2.012 1 96.88 124 VAL A CA 1
ATOM 919 C C . VAL A 1 124 ? 7.055 30.453 -1.176 1 96.88 124 VAL A C 1
ATOM 921 O O . VAL A 1 124 ? 6.496 29.5 -1.721 1 96.88 124 VAL A O 1
ATOM 924 N N . LEU A 1 125 ? 7.133 30.594 0.125 1 97.25 125 LEU A N 1
ATOM 925 C CA . LEU A 1 125 ? 6.598 29.578 1.025 1 97.25 125 LEU A CA 1
ATOM 926 C C . LEU A 1 125 ? 5.086 29.469 0.878 1 97.25 125 LEU A C 1
ATOM 928 O O . LEU A 1 125 ? 4.555 28.359 0.721 1 97.25 125 LEU A O 1
ATOM 932 N N . GLY A 1 126 ? 4.379 30.531 0.876 1 97.25 126 GLY A N 1
ATOM 933 C CA . GLY A 1 126 ? 2.932 30.547 0.726 1 97.25 126 GLY A CA 1
ATOM 934 C C . GLY A 1 126 ? 2.467 29.984 -0.607 1 97.25 126 GLY A C 1
ATOM 935 O O . GLY A 1 126 ? 1.558 29.156 -0.656 1 97.25 126 GLY A O 1
ATOM 936 N N . LEU A 1 127 ? 3.105 30.422 -1.673 1 97.19 127 LEU A N 1
ATOM 937 C CA . LEU A 1 127 ? 2.738 29.984 -3.012 1 97.19 127 LEU A CA 1
ATOM 938 C C . LEU A 1 127 ? 3.045 28.5 -3.193 1 97.19 127 LEU A C 1
ATOM 940 O O . LEU A 1 127 ? 2.303 27.781 -3.875 1 97.19 127 LEU A O 1
ATOM 944 N N . SER A 1 128 ? 4.191 28.078 -2.637 1 97.62 128 SER A N 1
ATOM 945 C CA . SER A 1 128 ? 4.555 26.672 -2.734 1 97.62 128 SER A CA 1
ATOM 946 C C . SER A 1 128 ? 3.516 25.781 -2.057 1 97.62 128 SER A C 1
ATOM 948 O O . SER A 1 128 ? 3.164 24.719 -2.578 1 97.62 128 SER A O 1
ATOM 950 N N . MET A 1 129 ? 3.072 26.188 -0.907 1 98 129 MET A N 1
ATOM 951 C CA . MET A 1 129 ? 2.041 25.438 -0.203 1 98 129 MET A CA 1
ATOM 952 C C . MET A 1 129 ? 0.744 25.406 -1.006 1 98 129 MET A C 1
ATOM 954 O O . MET A 1 129 ? 0.094 24.359 -1.104 1 98 129 MET A O 1
ATOM 958 N N . LEU A 1 130 ? 0.388 26.5 -1.611 1 97.75 130 LEU A N 1
ATOM 959 C CA . LEU A 1 130 ? -0.825 26.562 -2.418 1 97.75 130 LEU A CA 1
ATOM 960 C C . LEU A 1 130 ? -0.709 25.688 -3.656 1 97.75 130 LEU A C 1
ATOM 962 O O . LEU A 1 130 ? -1.649 24.969 -3.998 1 97.75 130 LEU A O 1
ATOM 966 N N . VAL A 1 131 ? 0.453 25.797 -4.293 1 96.75 131 VAL A N 1
ATOM 967 C CA . VAL A 1 131 ? 0.689 24.984 -5.484 1 96.75 131 VAL A CA 1
ATOM 968 C C . VAL A 1 131 ? 0.592 23.5 -5.133 1 96.75 131 VAL A C 1
ATOM 970 O O . VAL A 1 131 ? 0.006 22.719 -5.879 1 96.75 131 VAL A O 1
ATOM 973 N N . SER A 1 132 ? 1.17 23.156 -4.02 1 98.06 132 SER A N 1
ATOM 974 C CA . SER A 1 132 ? 1.162 21.75 -3.615 1 98.06 132 SER A CA 1
ATOM 975 C C . SER A 1 132 ? -0.253 21.266 -3.314 1 98.06 132 SER A C 1
ATOM 977 O O . SER A 1 132 ? -0.602 20.125 -3.609 1 98.06 132 SER A O 1
ATOM 979 N N . VAL A 1 133 ? -1.071 22.109 -2.703 1 98.38 133 VAL A N 1
ATOM 980 C CA . VAL A 1 133 ? -2.467 21.766 -2.439 1 98.38 133 VAL A CA 1
ATOM 981 C C . VAL A 1 133 ? -3.197 21.531 -3.758 1 98.38 133 VAL A C 1
ATOM 983 O O . VAL A 1 133 ? -3.938 20.547 -3.893 1 98.38 133 VAL A O 1
ATOM 986 N N . VAL A 1 134 ? -2.96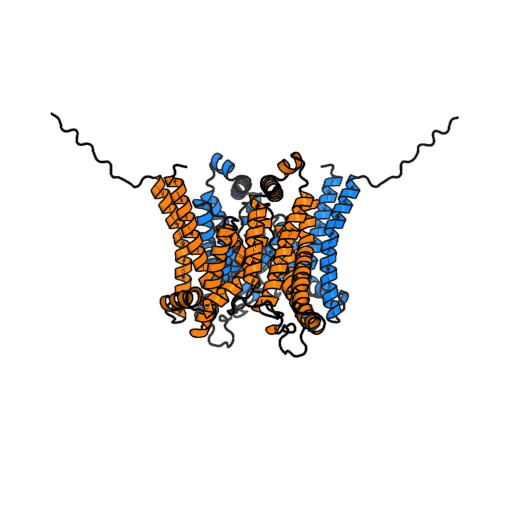5 22.344 -4.699 1 98 134 VAL A N 1
ATOM 987 C CA . VAL A 1 134 ? -3.635 22.25 -5.992 1 98 134 VAL A CA 1
ATOM 988 C C . VAL A 1 134 ? -3.189 20.984 -6.723 1 98 134 VAL A C 1
ATOM 990 O O . VAL A 1 134 ? -4.016 20.266 -7.285 1 98 134 VAL A O 1
ATOM 993 N N . ILE A 1 135 ? -1.908 20.719 -6.695 1 97.25 135 ILE A N 1
ATOM 994 C CA . ILE A 1 135 ? -1.376 19.531 -7.363 1 97.25 135 ILE A CA 1
ATOM 995 C C . ILE A 1 135 ? -1.967 18.266 -6.73 1 97.25 135 ILE A C 1
ATOM 997 O O . ILE A 1 135 ? -2.385 17.359 -7.441 1 97.25 135 ILE A O 1
ATOM 1001 N N . GLY A 1 136 ? -1.952 18.203 -5.398 1 97.5 136 GLY A N 1
ATOM 1002 C CA . GLY A 1 136 ? -2.582 17.078 -4.707 1 97.5 136 GLY A CA 1
ATOM 1003 C C . GLY A 1 136 ? -4.047 16.906 -5.062 1 97.5 136 GLY A C 1
ATOM 1004 O O . GLY A 1 136 ? -4.488 15.805 -5.375 1 97.5 136 GLY A O 1
ATOM 1005 N N . ALA A 1 137 ? -4.734 18.031 -5.082 1 97.56 137 ALA A N 1
ATOM 1006 C CA . ALA A 1 137 ? -6.16 18 -5.398 1 97.56 137 ALA A CA 1
ATOM 1007 C C . ALA A 1 137 ? -6.395 17.531 -6.832 1 97.56 137 ALA A C 1
ATOM 1009 O O . ALA A 1 137 ? -7.32 16.75 -7.094 1 97.56 137 ALA A O 1
ATOM 1010 N N . ILE A 1 138 ? -5.602 17.969 -7.711 1 94.5 138 ILE A N 1
ATOM 1011 C CA . ILE A 1 138 ? -5.727 17.578 -9.109 1 94.5 138 ILE A CA 1
ATOM 1012 C C . ILE A 1 138 ? -5.5 16.062 -9.25 1 94.5 138 ILE A C 1
ATOM 1014 O O . ILE A 1 138 ? -6.223 15.391 -9.984 1 94.5 138 ILE A O 1
ATOM 1018 N N . TRP A 1 139 ? -4.559 15.562 -8.508 1 93.44 139 TRP A N 1
ATOM 1019 C CA . TRP A 1 139 ? -4.23 14.141 -8.602 1 93.44 139 TRP A CA 1
ATOM 1020 C C . TRP A 1 139 ? -5.352 13.289 -8.031 1 93.44 139 TRP A C 1
ATOM 1022 O O . TRP A 1 139 ? -5.477 12.109 -8.367 1 93.44 139 TRP A O 1
ATOM 1032 N N . GLY A 1 140 ? -6.113 13.82 -7.117 1 93.25 140 GLY A N 1
ATOM 1033 C CA . GLY A 1 140 ? -7.246 13.109 -6.543 1 93.25 140 GLY A CA 1
ATOM 1034 C C . GLY A 1 140 ? -8.523 13.289 -7.34 1 93.25 140 GLY A C 1
ATOM 1035 O O . GLY A 1 140 ? -9.555 12.688 -7.012 1 93.25 140 GLY A O 1
ATOM 1036 N N . LEU A 1 141 ? -8.469 14.047 -8.43 1 89.12 141 LEU A N 1
ATOM 1037 C CA . LEU A 1 141 ? -9.664 14.414 -9.188 1 89.12 141 LEU A CA 1
ATOM 1038 C C . LEU A 1 141 ? -10.195 13.219 -9.969 1 89.12 141 LEU A C 1
ATOM 1040 O O . LEU A 1 141 ? -11.406 12.992 -10.016 1 89.12 141 LEU A O 1
ATOM 1044 N N . LEU A 1 142 ? -9.32 12.453 -10.516 1 84.12 142 LEU A N 1
ATOM 1045 C CA . LEU A 1 142 ? -9.758 11.336 -11.359 1 84.12 142 LEU A CA 1
ATOM 1046 C C . LEU A 1 142 ? -10.523 10.305 -10.539 1 84.12 142 LEU A C 1
ATOM 1048 O O . LEU A 1 142 ? -11.656 9.953 -10.875 1 84.12 142 LEU A O 1
ATOM 1052 N N . PRO A 1 143 ? -9.898 9.82 -9.492 1 88.38 143 PRO A N 1
ATOM 1053 C CA . PRO A 1 143 ? -10.672 8.891 -8.664 1 88.38 143 PRO A CA 1
ATOM 1054 C C . PRO A 1 143 ? -11.984 9.5 -8.172 1 88.38 143 PRO A C 1
ATOM 1056 O O . PRO A 1 143 ? -12.992 8.797 -8.086 1 88.38 143 PRO A O 1
ATOM 1059 N N . ALA A 1 144 ? -11.977 10.789 -7.895 1 91.62 144 ALA A N 1
ATOM 1060 C CA . ALA A 1 144 ? -13.164 11.469 -7.383 1 91.62 144 ALA A CA 1
ATOM 1061 C C . ALA A 1 144 ? -14.281 11.484 -8.422 1 91.62 144 ALA A C 1
ATOM 1063 O O . ALA A 1 144 ? -15.43 11.164 -8.117 1 91.62 144 ALA A O 1
ATOM 1064 N N . ILE A 1 145 ? -13.961 11.828 -9.602 1 86.19 145 ILE A N 1
ATOM 1065 C CA . ILE A 1 145 ? -14.945 11.945 -10.672 1 86.19 145 ILE A CA 1
ATOM 1066 C C . ILE A 1 145 ? -15.492 10.562 -11.016 1 86.19 145 ILE A C 1
ATOM 1068 O O . ILE A 1 145 ? -16.703 10.398 -11.195 1 86.19 145 ILE A O 1
ATOM 1072 N N . LEU A 1 146 ? -14.609 9.625 -11.047 1 82.69 146 LEU A N 1
ATOM 1073 C CA . LEU A 1 146 ? -15.031 8.273 -11.398 1 82.69 146 LEU A CA 1
ATOM 1074 C C . LEU A 1 146 ? -15.953 7.695 -10.328 1 82.69 146 LEU A C 1
ATOM 1076 O O . LEU A 1 146 ? -16.906 6.988 -10.648 1 82.69 146 LEU A O 1
ATOM 1080 N N . ARG A 1 147 ? -15.609 7.992 -9.133 1 86.56 147 ARG A N 1
ATOM 1081 C CA . ARG A 1 147 ? -16.453 7.523 -8.039 1 86.56 147 ARG A CA 1
ATOM 1082 C C . ARG A 1 147 ? -17.781 8.289 -8.008 1 86.56 147 ARG A C 1
ATOM 1084 O O . ARG A 1 147 ? -18.844 7.684 -7.879 1 86.56 147 ARG A O 1
ATOM 1091 N N . ALA A 1 148 ? -17.781 9.547 -8.164 1 87.19 148 ALA A N 1
ATOM 1092 C CA . ALA A 1 148 ? -18.938 10.422 -7.992 1 87.19 148 ALA A CA 1
ATOM 1093 C C . ALA A 1 148 ? -19.953 10.211 -9.109 1 87.19 148 ALA A C 1
ATOM 1095 O O . ALA A 1 148 ? -21.156 10.195 -8.867 1 87.19 148 ALA A O 1
ATOM 1096 N N . TYR A 1 149 ? -19.484 9.984 -10.266 1 81.88 149 TYR A N 1
ATOM 1097 C CA . TYR A 1 149 ? -20.406 10.031 -11.391 1 81.88 149 TYR A CA 1
ATOM 1098 C C . TYR A 1 149 ? -20.547 8.656 -12.039 1 81.88 149 TYR A C 1
ATOM 1100 O O . TYR A 1 149 ? -21.547 8.391 -12.727 1 81.88 149 TYR A O 1
ATOM 1108 N N . GLN A 1 150 ? -19.625 7.785 -11.766 1 77.31 150 GLN A N 1
ATOM 1109 C CA . GLN A 1 150 ? -19.703 6.484 -12.422 1 77.31 150 GLN A CA 1
ATOM 1110 C C . GLN A 1 150 ? -19.812 5.359 -11.398 1 77.31 150 GLN A C 1
ATOM 1112 O O . GLN A 1 150 ? -20 4.195 -11.766 1 77.31 150 GLN A O 1
ATOM 1117 N N . GLY A 1 151 ? -19.547 5.672 -10.234 1 80.06 151 GLY A N 1
ATOM 1118 C CA . GLY A 1 151 ? -19.719 4.688 -9.18 1 80.06 151 GLY A CA 1
ATOM 1119 C C . GLY A 1 151 ? -18.594 3.674 -9.117 1 80.06 151 GLY A C 1
ATOM 1120 O O . GLY A 1 151 ? -18.75 2.584 -8.562 1 80.06 151 GLY A O 1
ATOM 1121 N N . ILE A 1 152 ? -17.484 4.043 -9.805 1 76.81 152 ILE A N 1
ATOM 1122 C CA . ILE A 1 152 ? -16.344 3.146 -9.766 1 76.81 152 ILE A CA 1
ATOM 1123 C C . ILE A 1 152 ? -15.719 3.16 -8.375 1 76.81 152 ILE A C 1
ATOM 1125 O O . ILE A 1 152 ? -15.602 4.219 -7.75 1 76.81 152 ILE A O 1
ATOM 1129 N N . ASN A 1 153 ? -15.289 1.982 -7.977 1 79.31 153 ASN A N 1
ATOM 1130 C CA . ASN A 1 153 ? -14.688 1.845 -6.656 1 79.31 153 ASN A CA 1
ATOM 1131 C C . ASN A 1 153 ? -13.438 2.701 -6.52 1 79.31 153 ASN A C 1
ATOM 1133 O O . ASN A 1 153 ? -12.477 2.539 -7.281 1 79.31 153 ASN A O 1
ATOM 1137 N N . GLU A 1 154 ? -13.453 3.533 -5.539 1 87.44 154 GLU A N 1
ATOM 1138 C CA . GLU A 1 154 ? -12.352 4.477 -5.363 1 87.44 154 GLU A CA 1
ATOM 1139 C C . GLU A 1 154 ? -11.102 3.771 -4.844 1 87.44 154 GLU A C 1
ATOM 1141 O O . GLU A 1 154 ? -9.992 4.293 -4.969 1 87.44 154 GLU A O 1
ATOM 1146 N N . ILE A 1 155 ? -11.195 2.654 -4.289 1 81.56 155 ILE A N 1
ATOM 1147 C CA . ILE A 1 155 ? -10.031 1.892 -3.852 1 81.56 155 ILE A CA 1
ATOM 1148 C C . ILE A 1 155 ? -9.164 1.541 -5.055 1 81.56 155 ILE A C 1
ATOM 1150 O O . ILE A 1 155 ? -7.945 1.734 -5.027 1 81.56 155 ILE A O 1
ATOM 1154 N N . ILE A 1 156 ? -9.805 1.14 -6.082 1 79 156 ILE A N 1
ATOM 1155 C CA . ILE A 1 156 ? -9.125 0.724 -7.301 1 79 156 ILE A CA 1
ATOM 1156 C C . ILE A 1 156 ? -8.422 1.924 -7.934 1 79 156 ILE A C 1
ATOM 1158 O O . ILE A 1 156 ? -7.219 1.873 -8.211 1 79 156 ILE A O 1
ATOM 1162 N N . THR A 1 157 ? -9.188 2.91 -8.055 1 84.38 157 THR A N 1
ATOM 1163 C CA . THR A 1 157 ? -8.695 4.039 -8.836 1 84.38 157 THR A CA 1
ATOM 1164 C C . THR A 1 157 ? -7.629 4.809 -8.062 1 84.38 157 THR A C 1
ATOM 1166 O O . THR A 1 157 ? -6.633 5.246 -8.633 1 84.38 157 THR A O 1
ATOM 1169 N N . THR A 1 158 ? -7.812 4.934 -6.758 1 90.06 158 THR A N 1
ATOM 1170 C CA . THR A 1 158 ? -6.824 5.664 -5.977 1 90.06 158 THR A CA 1
ATOM 1171 C C . THR A 1 158 ? -5.527 4.871 -5.859 1 90.06 158 THR A C 1
ATOM 1173 O O . THR A 1 158 ? -4.438 5.449 -5.867 1 90.06 158 THR A O 1
ATOM 1176 N N . LEU A 1 159 ? -5.613 3.604 -5.805 1 85.38 159 LEU A N 1
ATOM 1177 C CA . LEU A 1 159 ? -4.406 2.787 -5.766 1 85.38 159 LEU A CA 1
ATOM 1178 C C . LEU A 1 159 ? -3.645 2.879 -7.086 1 85.38 159 LEU A C 1
ATOM 1180 O O . LEU A 1 159 ? -2.42 3.016 -7.094 1 85.38 159 LEU A O 1
ATOM 1184 N N . MET A 1 160 ? -4.387 2.725 -8.164 1 82.56 160 MET A N 1
ATOM 1185 C CA . MET A 1 160 ? -3.75 2.826 -9.469 1 82.56 160 MET A CA 1
ATOM 1186 C C . MET A 1 160 ? -3.066 4.18 -9.641 1 82.56 160 MET A C 1
ATOM 1188 O O . MET A 1 160 ? -1.929 4.25 -10.109 1 82.56 160 MET A O 1
ATOM 1192 N N . MET A 1 161 ? -3.787 5.188 -9.188 1 87.62 161 MET A N 1
ATOM 1193 C CA . MET A 1 161 ? -3.217 6.527 -9.281 1 87.62 161 MET A CA 1
ATOM 1194 C C . MET A 1 161 ? -2.031 6.684 -8.336 1 87.62 161 MET A C 1
ATOM 1196 O O . MET A 1 161 ? -1.125 7.477 -8.594 1 87.62 161 MET A O 1
ATOM 1200 N N . ASN A 1 162 ? -2.092 5.945 -7.25 1 90.5 162 ASN A N 1
ATOM 1201 C CA . ASN A 1 162 ? -0.971 5.977 -6.316 1 90.5 162 ASN A CA 1
ATOM 1202 C C . ASN A 1 162 ? 0.31 5.449 -6.957 1 90.5 162 ASN A C 1
ATOM 1204 O O . ASN A 1 162 ? 1.354 6.102 -6.895 1 90.5 162 ASN A O 1
ATOM 1208 N N . PHE A 1 163 ? 0.164 4.379 -7.625 1 83.75 163 PHE A N 1
ATOM 1209 C CA . PHE A 1 163 ? 1.324 3.787 -8.273 1 83.75 163 PHE A CA 1
ATOM 1210 C C . PHE A 1 163 ? 1.816 4.672 -9.414 1 83.75 163 PHE A C 1
ATOM 1212 O O . PHE A 1 163 ? 3.023 4.859 -9.586 1 83.75 163 PHE A O 1
ATOM 1219 N N . LEU A 1 164 ? 0.915 5.152 -10.094 1 83.62 164 LEU A N 1
ATOM 1220 C CA . LEU A 1 164 ? 1.252 6.035 -11.203 1 83.62 164 LEU A CA 1
ATOM 1221 C C . LEU A 1 164 ? 1.959 7.293 -10.703 1 83.62 164 LEU A C 1
ATOM 1223 O O . LEU A 1 164 ? 2.945 7.73 -11.305 1 83.62 164 LEU A O 1
ATOM 1227 N N . GLY A 1 165 ? 1.408 7.84 -9.664 1 89.44 165 GLY A N 1
ATOM 1228 C CA . GLY A 1 165 ? 1.972 9.062 -9.125 1 89.44 165 GLY A CA 1
ATOM 1229 C C . GLY A 1 165 ? 3.359 8.883 -8.547 1 89.44 165 GLY A C 1
ATOM 1230 O O . GLY A 1 165 ? 4.219 9.75 -8.68 1 89.44 165 GLY A O 1
ATOM 1231 N N . ILE A 1 166 ? 3.572 7.797 -7.906 1 89.12 166 ILE A N 1
ATOM 1232 C CA . ILE A 1 166 ? 4.883 7.5 -7.344 1 89.12 166 ILE A CA 1
ATOM 1233 C C . ILE A 1 166 ? 5.914 7.375 -8.461 1 89.12 166 ILE A C 1
ATOM 1235 O O . ILE A 1 166 ? 6.988 7.98 -8.398 1 89.12 166 ILE A O 1
ATOM 1239 N N . SER A 1 167 ? 5.551 6.672 -9.477 1 84.69 167 SER A N 1
ATOM 1240 C CA . SER A 1 167 ? 6.453 6.492 -10.609 1 84.69 167 SER A CA 1
ATOM 1241 C C . SER A 1 167 ? 6.672 7.809 -11.352 1 84.69 167 SER A C 1
ATOM 1243 O O . SER A 1 167 ? 7.793 8.109 -11.773 1 84.69 167 SER A O 1
ATOM 1245 N N . LEU A 1 168 ? 5.656 8.523 -11.523 1 86.88 168 LEU A N 1
ATOM 1246 C CA . LEU A 1 168 ? 5.754 9.805 -12.219 1 86.88 168 LEU A CA 1
ATOM 1247 C C . LEU A 1 168 ? 6.633 10.773 -11.438 1 86.88 168 LEU A C 1
ATOM 1249 O O . LEU A 1 168 ? 7.414 11.523 -12.031 1 86.88 168 LEU A O 1
ATOM 1253 N N . SER A 1 169 ? 6.453 10.805 -10.164 1 91.5 169 SER A N 1
ATOM 1254 C CA . SER A 1 169 ? 7.277 11.68 -9.336 1 91.5 169 SER A CA 1
ATOM 1255 C C . SER A 1 169 ? 8.758 11.375 -9.508 1 91.5 169 SER A C 1
ATOM 1257 O O . SER A 1 169 ? 9.578 12.289 -9.641 1 91.5 169 SER A O 1
ATOM 1259 N N . SER A 1 170 ? 9.07 10.133 -9.523 1 89 170 SER A N 1
ATOM 1260 C CA . SER A 1 170 ? 10.453 9.719 -9.719 1 89 170 SER A CA 1
ATOM 1261 C C . SER A 1 170 ? 10.961 10.133 -11.094 1 89 170 SER A C 1
ATOM 1263 O O . SER A 1 170 ? 12.086 10.633 -11.219 1 89 170 SER A O 1
ATOM 1265 N N . ALA A 1 171 ? 10.188 9.977 -12.109 1 84.44 171 ALA A N 1
ATOM 1266 C CA . ALA A 1 171 ? 10.555 10.328 -13.477 1 84.44 171 ALA A CA 1
ATOM 1267 C C . ALA A 1 171 ? 10.758 11.828 -13.625 1 84.44 171 ALA A C 1
ATOM 1269 O O . ALA A 1 171 ? 11.688 12.273 -14.305 1 84.44 171 ALA A O 1
ATOM 1270 N N . LEU A 1 172 ? 9.891 12.555 -13.031 1 89.75 172 LEU A N 1
ATOM 1271 C CA . LEU A 1 172 ? 10 14.008 -13.117 1 89.75 172 LEU A CA 1
ATOM 1272 C C . LEU A 1 172 ? 11.297 14.5 -12.492 1 89.75 172 LEU A C 1
ATOM 1274 O O . LEU A 1 172 ? 11.953 15.391 -13.031 1 89.75 172 LEU A O 1
ATOM 1278 N N . VAL A 1 173 ? 11.633 13.938 -11.359 1 92.19 173 VAL A N 1
ATOM 1279 C CA . VAL A 1 173 ? 12.867 14.344 -10.695 1 92.19 173 VAL A CA 1
ATOM 1280 C C . VAL A 1 173 ? 14.062 14 -11.578 1 92.19 173 VAL A C 1
ATOM 1282 O O . VAL A 1 173 ? 14.969 14.82 -11.75 1 92.19 173 VAL A O 1
ATOM 1285 N N . LYS A 1 174 ? 14.062 12.883 -12.148 1 86.06 174 LYS A N 1
ATOM 1286 C CA . LYS A 1 174 ? 15.195 12.383 -12.93 1 86.06 174 LYS A CA 1
ATOM 1287 C C . LYS A 1 174 ? 15.328 13.148 -14.242 1 86.06 174 LYS A C 1
ATOM 1289 O O . LYS A 1 174 ? 16.453 13.453 -14.672 1 86.06 174 LYS A O 1
ATOM 1294 N N . LEU A 1 175 ? 14.242 13.516 -14.836 1 84.25 175 LEU A N 1
ATOM 1295 C CA . LEU A 1 175 ? 14.289 13.953 -16.234 1 84.25 175 LEU A CA 1
ATOM 1296 C C . LEU A 1 175 ? 14.07 15.453 -16.344 1 84.25 175 LEU A C 1
ATOM 1298 O O . LEU A 1 175 ? 14.562 16.094 -17.281 1 84.25 175 LEU A O 1
ATOM 1302 N N . VAL A 1 176 ? 13.297 15.977 -15.461 1 87.62 176 VAL A N 1
ATOM 1303 C CA . VAL A 1 176 ? 12.891 17.359 -15.664 1 87.62 176 VAL A CA 1
ATOM 1304 C C . VAL A 1 176 ? 13.5 18.234 -14.57 1 87.62 176 VAL A C 1
ATOM 1306 O O . VAL A 1 176 ? 13.977 19.344 -14.844 1 87.62 176 VAL A O 1
ATOM 1309 N N . PHE A 1 177 ? 13.523 17.719 -13.352 1 92.81 177 PHE A N 1
ATOM 1310 C CA . PHE A 1 177 ? 13.82 18.609 -12.234 1 92.81 177 PHE A CA 1
ATOM 1311 C C . PHE A 1 177 ? 15.18 18.281 -11.633 1 92.81 177 PHE A C 1
ATOM 1313 O O . PHE A 1 177 ? 15.531 18.781 -10.562 1 92.81 177 PHE A O 1
ATOM 1320 N N . ALA A 1 178 ? 15.898 17.531 -12.32 1 91.19 178 ALA A N 1
ATOM 1321 C CA . ALA A 1 178 ? 17.188 17.109 -11.781 1 91.19 178 ALA A CA 1
ATOM 1322 C C . ALA A 1 178 ? 18.156 18.281 -11.672 1 91.19 178 ALA A C 1
ATOM 1324 O O . ALA A 1 178 ? 18.203 19.141 -12.562 1 91.19 178 ALA A O 1
ATOM 1325 N N . ASP A 1 179 ? 18.812 18.312 -10.523 1 91.75 179 ASP A N 1
ATOM 1326 C CA . ASP A 1 179 ? 19.906 19.25 -10.359 1 91.75 179 ASP A CA 1
ATOM 1327 C C . ASP A 1 179 ? 21.156 18.781 -11.125 1 91.75 179 ASP A C 1
ATOM 1329 O O . ASP A 1 179 ? 21.719 17.734 -10.812 1 91.75 179 ASP A O 1
ATOM 1333 N N . PRO A 1 180 ? 21.625 19.469 -12.023 1 87.81 180 PRO A N 1
ATOM 1334 C CA . PRO A 1 180 ? 22.781 19.062 -12.836 1 87.81 180 PRO A CA 1
ATOM 1335 C C . PRO A 1 180 ? 24.062 18.953 -12.016 1 87.81 180 PRO A C 1
ATOM 1337 O O . PRO A 1 180 ? 25.016 18.297 -12.438 1 87.81 180 PRO A O 1
ATOM 1340 N N . GLY A 1 181 ? 24.062 19.547 -10.914 1 87.75 181 GLY A N 1
ATOM 1341 C CA . GLY A 1 181 ? 25.266 19.547 -10.094 1 87.75 181 GLY A CA 1
ATOM 1342 C C . GLY A 1 181 ? 25.391 18.312 -9.219 1 87.75 181 GLY A C 1
ATOM 1343 O O . GLY A 1 181 ? 26.375 18.172 -8.484 1 87.75 181 GLY A O 1
ATOM 1344 N N . THR A 1 182 ? 24.469 17.453 -9.336 1 87.56 182 THR A N 1
ATOM 1345 C CA . THR A 1 182 ? 24.5 16.281 -8.469 1 87.56 182 THR A CA 1
ATOM 1346 C C . THR A 1 182 ? 24.672 15.008 -9.281 1 87.56 182 THR A C 1
ATOM 1348 O O . THR A 1 182 ? 24.312 14.953 -10.461 1 87.56 182 THR A O 1
ATOM 1351 N N . THR A 1 183 ? 25.281 13.938 -8.711 1 85.69 183 THR A N 1
ATOM 1352 C CA . THR A 1 183 ? 25.484 12.648 -9.344 1 85.69 183 THR A CA 1
ATOM 1353 C C . THR A 1 183 ? 24.266 11.742 -9.156 1 85.69 183 THR A C 1
ATOM 1355 O O . THR A 1 183 ? 23.969 10.914 -10.023 1 85.69 183 THR A O 1
ATOM 1358 N N . VAL A 1 184 ? 23.703 11.961 -8.039 1 84.88 184 VAL A N 1
ATOM 1359 C CA . VAL A 1 184 ? 22.469 11.234 -7.785 1 84.88 184 VAL A CA 1
ATOM 1360 C C . VAL A 1 184 ? 21.266 12.094 -8.156 1 84.88 184 VAL A C 1
ATOM 1362 O O . VAL A 1 184 ? 21.203 13.273 -7.805 1 84.88 184 VAL A O 1
ATOM 1365 N N . PRO A 1 185 ? 20.422 11.508 -8.906 1 89.06 185 PRO A N 1
ATOM 1366 C CA . PRO A 1 185 ? 19.281 12.32 -9.344 1 89.06 185 PRO A CA 1
ATOM 1367 C C . PRO A 1 185 ? 18.469 12.859 -8.172 1 89.06 185 PRO A C 1
ATOM 1369 O O . PRO A 1 185 ? 17.922 12.086 -7.387 1 89.06 185 PRO A O 1
ATOM 1372 N N . GLN A 1 186 ? 18.438 14.133 -8.078 1 94 186 GLN A N 1
ATOM 1373 C CA . GLN A 1 186 ? 17.688 14.852 -7.062 1 94 186 GLN A CA 1
ATOM 1374 C C . GLN A 1 186 ? 17.391 16.281 -7.508 1 94 186 GLN A C 1
ATOM 1376 O O . GLN A 1 186 ? 18.031 16.797 -8.422 1 94 186 GLN A O 1
ATOM 1381 N N . THR A 1 187 ? 16.406 16.875 -6.879 1 94.81 187 THR A N 1
ATOM 1382 C CA . THR A 1 187 ? 16.094 18.281 -7.164 1 94.81 187 THR A CA 1
ATOM 1383 C C . THR A 1 187 ? 17.125 19.203 -6.516 1 94.81 187 THR A C 1
ATOM 1385 O O . THR A 1 187 ? 17.938 18.766 -5.691 1 94.81 187 THR A O 1
ATOM 1388 N N . ARG A 1 188 ? 17.109 20.453 -6.977 1 93.56 188 ARG A N 1
ATOM 1389 C CA . ARG A 1 188 ? 17.922 21.453 -6.289 1 93.56 188 ARG A CA 1
ATOM 1390 C C . ARG A 1 188 ? 17.516 21.578 -4.828 1 93.56 188 ARG A C 1
ATOM 1392 O O . ARG A 1 188 ? 16.344 21.375 -4.484 1 93.56 188 ARG A O 1
ATOM 1399 N N . THR A 1 189 ? 18.422 21.922 -4.023 1 94.75 189 THR A N 1
ATOM 1400 C CA . THR A 1 189 ? 18.156 21.984 -2.588 1 94.75 189 THR A CA 1
ATOM 1401 C C . THR A 1 189 ? 17.766 23.406 -2.18 1 94.75 189 THR A C 1
ATOM 1403 O O . THR A 1 189 ? 18.422 24.375 -2.539 1 94.75 189 THR A O 1
ATOM 1406 N N . LEU A 1 190 ? 16.672 23.547 -1.512 1 95.38 190 LEU A N 1
ATOM 1407 C CA . LEU A 1 190 ? 16.281 24.797 -0.883 1 95.38 190 LEU A CA 1
ATOM 1408 C C . LEU A 1 190 ? 17.141 25.094 0.342 1 95.38 190 LEU A C 1
ATOM 1410 O O . LEU A 1 190 ? 17.156 24.297 1.293 1 95.38 190 LEU A O 1
ATOM 1414 N N . PRO A 1 191 ? 17.828 26.156 0.316 1 93.38 191 PRO A N 1
ATOM 1415 C CA . PRO A 1 191 ? 18.688 26.469 1.459 1 93.38 191 PRO A CA 1
ATOM 1416 C C . PRO A 1 191 ? 17.906 26.594 2.768 1 93.38 191 PRO A C 1
ATOM 1418 O O . PRO A 1 191 ? 16.781 27.062 2.773 1 93.38 191 PRO A O 1
ATOM 1421 N N . VAL A 1 192 ? 18.531 26.234 3.844 1 92.31 192 VAL A N 1
ATOM 1422 C CA . VAL A 1 192 ? 17.906 26.172 5.164 1 92.31 192 VAL A CA 1
ATOM 1423 C C . VAL A 1 192 ? 17.328 27.547 5.52 1 92.31 192 VAL A C 1
ATOM 1425 O O . VAL A 1 192 ? 16.266 27.641 6.125 1 92.31 192 VAL A O 1
ATOM 1428 N N . GLY A 1 193 ? 18.031 28.578 5.102 1 91.94 193 GLY A N 1
ATOM 1429 C CA . GLY A 1 193 ? 17.609 29.922 5.402 1 91.94 193 GLY A CA 1
ATOM 1430 C C . GLY A 1 193 ? 16.328 30.312 4.695 1 91.94 193 GLY A C 1
ATOM 1431 O O . GLY A 1 193 ? 15.648 31.266 5.09 1 91.94 193 GLY A O 1
ATOM 1432 N N . ASP A 1 194 ? 15.953 29.594 3.664 1 94.06 194 ASP A N 1
ATOM 1433 C CA . ASP A 1 194 ? 14.773 29.922 2.861 1 94.06 194 ASP A CA 1
ATOM 1434 C C . ASP A 1 194 ? 13.625 28.953 3.162 1 94.06 194 ASP A C 1
ATOM 1436 O O . ASP A 1 194 ? 12.594 28.984 2.486 1 94.06 194 ASP A O 1
ATOM 1440 N N . ARG A 1 195 ? 13.867 28.156 4.168 1 95.56 195 ARG A N 1
ATOM 1441 C CA . ARG A 1 195 ? 12.852 27.172 4.543 1 95.56 195 ARG A CA 1
ATOM 1442 C C . ARG A 1 195 ? 11.906 27.734 5.594 1 95.56 195 ARG A C 1
ATOM 1444 O O . ARG A 1 195 ? 11.977 28.922 5.934 1 95.56 195 ARG A O 1
ATOM 1451 N N . LEU A 1 196 ? 10.898 26.953 6.008 1 95.75 196 LEU A N 1
ATOM 1452 C CA . LEU A 1 196 ? 9.984 27.359 7.078 1 95.75 196 LEU A CA 1
ATOM 1453 C C . LEU A 1 196 ? 10.766 27.734 8.336 1 95.75 196 LEU A C 1
ATOM 1455 O O . LEU A 1 196 ? 11.703 27.047 8.727 1 95.75 196 LEU A O 1
ATOM 1459 N N . PRO A 1 197 ? 10.406 28.797 8.891 1 93.56 197 PRO A N 1
ATOM 1460 C CA . PRO A 1 197 ? 11.148 29.25 10.07 1 93.56 197 PRO A CA 1
ATOM 1461 C C . PRO A 1 197 ? 11.055 28.266 11.234 1 93.56 197 PRO A C 1
ATOM 1463 O O . PRO A 1 197 ? 10.055 27.562 11.367 1 93.56 197 PRO A O 1
ATOM 1466 N N . VAL A 1 198 ? 12.07 28.266 12.047 1 93.38 198 VAL A N 1
ATOM 1467 C CA . VAL A 1 198 ? 12.109 27.422 13.242 1 93.38 198 VAL A CA 1
ATOM 1468 C C . VAL A 1 198 ? 11.352 28.109 14.375 1 93.38 198 VAL A C 1
ATOM 1470 O O . VAL A 1 198 ? 11.195 29.328 14.375 1 93.38 198 VAL A O 1
ATOM 1473 N N . LEU A 1 199 ? 10.906 27.281 15.25 1 93.25 199 LEU A N 1
ATOM 1474 C CA . LEU A 1 199 ? 10.078 27.797 16.328 1 93.25 199 LEU A CA 1
ATOM 1475 C C . LEU A 1 199 ? 10.914 28.094 17.578 1 93.25 199 LEU A C 1
ATOM 1477 O O . LEU A 1 199 ? 11.758 27.266 17.953 1 93.25 199 LEU A O 1
ATOM 1481 N N . PHE A 1 200 ? 10.75 29.312 18.141 1 89.5 200 PHE A N 1
ATOM 1482 C CA . PHE A 1 200 ? 11.234 29.719 19.453 1 89.5 200 PHE A CA 1
ATOM 1483 C C . PHE A 1 200 ? 12.727 29.469 19.594 1 89.5 200 PHE A C 1
ATOM 1485 O O . PHE A 1 200 ? 13.195 28.984 20.625 1 89.5 200 PHE A O 1
ATOM 1492 N N . GLY A 1 201 ? 13.43 29.594 18.578 1 85.69 201 GLY A N 1
ATOM 1493 C CA . GLY A 1 201 ? 14.875 29.438 18.656 1 85.69 201 GLY A CA 1
ATOM 1494 C C . GLY A 1 201 ? 15.32 27.984 18.641 1 85.69 201 GLY A C 1
ATOM 1495 O O . GLY A 1 201 ? 16.5 27.688 18.875 1 85.69 201 GLY A O 1
ATOM 1496 N N . SER A 1 202 ? 14.367 27.125 18.484 1 90.19 202 SER A N 1
ATOM 1497 C CA . SER A 1 202 ? 14.695 25.703 18.391 1 90.19 202 SER A CA 1
ATOM 1498 C C . SER A 1 202 ? 14.875 25.266 16.938 1 90.19 202 SER A C 1
ATOM 1500 O O . SER A 1 202 ? 14.969 26.109 16.047 1 90.19 202 SER A O 1
ATOM 1502 N N . ASN A 1 203 ? 15.078 24.016 16.734 1 91.38 203 ASN A N 1
ATOM 1503 C CA . ASN A 1 203 ? 15.203 23.484 15.383 1 91.38 203 ASN A CA 1
ATOM 1504 C C . ASN A 1 203 ? 13.891 22.859 14.898 1 91.38 203 ASN A C 1
ATOM 1506 O O . ASN A 1 203 ? 13.867 22.156 13.891 1 91.38 203 ASN A O 1
ATOM 1510 N N . VAL A 1 204 ? 12.867 23.203 15.641 1 94.88 204 VAL A N 1
ATOM 1511 C CA . VAL A 1 204 ? 11.562 22.688 15.258 1 94.88 204 VAL A CA 1
ATOM 1512 C C . VAL A 1 204 ? 10.984 23.531 14.125 1 94.88 204 VAL A C 1
ATOM 1514 O O . VAL A 1 204 ? 10.883 24.75 14.242 1 94.88 204 VAL A O 1
ATOM 1517 N N . SER A 1 205 ? 10.609 22.906 13.094 1 95.75 205 SER A N 1
ATOM 1518 C CA . SER A 1 205 ? 10.031 23.594 11.945 1 95.75 205 SER A CA 1
ATOM 1519 C C . SER A 1 205 ? 8.625 24.094 12.258 1 95.75 205 SER A C 1
ATOM 1521 O O . SER A 1 205 ? 7.863 23.438 12.969 1 95.75 205 SER A O 1
ATOM 1523 N N . SER A 1 206 ? 8.266 25.234 11.703 1 96.5 206 SER A N 1
ATOM 1524 C CA . SER A 1 206 ? 6.922 25.781 11.844 1 96.5 206 SER A CA 1
ATOM 1525 C C . SER A 1 206 ? 5.895 24.922 11.117 1 96.5 206 SER A C 1
ATOM 1527 O O . SER A 1 206 ? 4.688 25.125 11.25 1 96.5 206 SER A O 1
ATOM 1529 N N . GLY A 1 207 ? 6.395 23.938 10.359 1 97.19 207 GLY A N 1
ATOM 1530 C CA . GLY A 1 207 ? 5.504 22.953 9.773 1 97.19 207 GLY A CA 1
ATOM 1531 C C . GLY A 1 207 ? 4.641 22.25 10.797 1 97.19 207 GLY A C 1
ATOM 1532 O O . GLY A 1 207 ? 3.527 21.812 10.484 1 97.19 207 GLY A O 1
ATOM 1533 N N . LEU A 1 208 ? 5.152 22.156 11.977 1 97.62 208 LEU A N 1
ATOM 1534 C CA . LEU A 1 208 ? 4.395 21.562 13.07 1 97.62 208 LEU A CA 1
ATOM 1535 C C . LEU A 1 208 ? 3.113 22.344 13.336 1 97.62 208 LEU A C 1
ATOM 1537 O O . LEU A 1 208 ? 2.047 21.75 13.516 1 97.62 208 LEU A O 1
ATOM 1541 N N . VAL A 1 209 ? 3.213 23.609 13.367 1 97.94 209 VAL A N 1
ATOM 1542 C CA . VAL A 1 209 ? 2.066 24.469 13.641 1 97.94 209 VAL A CA 1
ATOM 1543 C C . VAL A 1 209 ? 1.021 24.297 12.539 1 97.94 209 VAL A C 1
ATOM 1545 O O . VAL A 1 209 ? -0.176 24.203 12.82 1 97.94 209 VAL A O 1
ATOM 1548 N N . ILE A 1 210 ? 1.493 24.234 11.32 1 98.12 210 ILE A N 1
ATOM 1549 C CA . ILE A 1 210 ? 0.584 24.031 10.195 1 98.12 210 ILE A CA 1
ATOM 1550 C C . ILE A 1 210 ? -0.144 22.703 10.352 1 98.12 210 ILE A C 1
ATOM 1552 O O . ILE A 1 210 ? -1.367 22.625 10.203 1 98.12 210 ILE A O 1
ATOM 1556 N N . GLY A 1 211 ? 0.649 21.609 10.641 1 98.38 211 GLY A N 1
ATOM 1557 C CA . GLY A 1 211 ? 0.051 20.312 10.852 1 98.38 211 GLY A CA 1
ATOM 1558 C C . GLY A 1 211 ? -0.961 20.281 11.977 1 98.38 211 GLY A C 1
ATOM 1559 O O . GLY A 1 211 ? -2.051 19.734 11.836 1 98.38 211 GLY A O 1
ATOM 1560 N N . LEU A 1 212 ? -0.656 20.969 13.086 1 98.25 212 LEU A N 1
ATOM 1561 C CA . LEU A 1 212 ? -1.53 21.016 14.258 1 98.25 212 LEU A CA 1
ATOM 1562 C C . LEU A 1 212 ? -2.799 21.797 13.961 1 98.25 212 LEU A C 1
ATOM 1564 O O . LEU A 1 212 ? -3.9 21.375 14.32 1 98.25 212 LEU A O 1
ATOM 1568 N N . VAL A 1 213 ? -2.668 22.875 13.352 1 98.44 213 VAL A N 1
ATOM 1569 C CA . VAL A 1 213 ? -3.812 23.719 13.039 1 98.44 213 VAL A CA 1
ATOM 1570 C C . VAL A 1 213 ? -4.746 23 12.07 1 98.44 213 VAL A C 1
ATOM 1572 O O . VAL A 1 213 ? -5.965 23 12.25 1 98.44 213 VAL A O 1
ATOM 1575 N N . VAL A 1 214 ? -4.191 22.344 11.102 1 98.5 214 VAL A N 1
ATOM 1576 C CA . VAL A 1 214 ? -5 21.719 10.07 1 98.5 214 VAL A CA 1
ATOM 1577 C C . VAL A 1 214 ? -5.719 20.5 10.648 1 98.5 214 VAL A C 1
ATOM 1579 O O . VAL A 1 214 ? -6.906 20.281 10.383 1 98.5 214 VAL A O 1
ATOM 1582 N N . ILE A 1 215 ? -4.984 19.688 11.391 1 98.25 215 ILE A N 1
ATOM 1583 C CA . ILE A 1 215 ? -5.621 18.484 11.93 1 98.25 215 ILE A CA 1
ATOM 1584 C C . ILE A 1 215 ? -6.746 18.891 12.883 1 98.25 215 ILE A C 1
ATOM 1586 O O . ILE A 1 215 ? -7.797 18.25 12.922 1 98.25 215 ILE A O 1
ATOM 1590 N N . LEU A 1 216 ? -6.551 19.953 13.641 1 97.75 216 LEU A N 1
ATOM 1591 C CA . LEU A 1 216 ? -7.59 20.438 14.547 1 97.75 216 LEU A CA 1
ATOM 1592 C C . LEU A 1 216 ? -8.734 21.078 13.766 1 97.75 216 LEU A C 1
ATOM 1594 O O . LEU A 1 216 ? -9.898 20.938 14.141 1 97.75 216 LEU A O 1
ATOM 1598 N N . ALA A 1 217 ? -8.383 21.75 12.766 1 98.06 217 ALA A N 1
ATOM 1599 C CA . ALA A 1 217 ? -9.414 22.328 11.906 1 98.06 217 ALA A CA 1
ATOM 1600 C C . ALA A 1 217 ? -10.273 21.25 11.273 1 98.06 217 ALA A C 1
ATOM 1602 O O . ALA A 1 217 ? -11.492 21.375 11.188 1 98.06 217 ALA A O 1
ATOM 1603 N N . VAL A 1 218 ? -9.609 20.25 10.797 1 97.12 218 VAL A N 1
ATOM 1604 C CA . VAL A 1 218 ? -10.328 19.141 10.188 1 97.12 218 VAL A CA 1
ATOM 1605 C C . VAL A 1 218 ? -11.203 18.453 11.242 1 97.12 218 VAL A C 1
ATOM 1607 O O . VAL A 1 218 ? -12.344 18.094 10.961 1 97.12 218 VAL A O 1
ATOM 1610 N N . HIS A 1 219 ? -10.641 18.281 12.398 1 94.5 219 HIS A N 1
ATOM 1611 C CA . HIS A 1 219 ? -11.414 17.703 13.484 1 94.5 219 HIS A CA 1
ATOM 1612 C C . HIS A 1 219 ? -12.656 18.531 13.781 1 94.5 219 HIS A C 1
ATOM 1614 O O . HIS A 1 219 ? -13.758 17.984 13.914 1 94.5 219 HIS A O 1
ATOM 1620 N N . TRP A 1 220 ? -12.477 19.797 13.844 1 95.81 220 TRP A N 1
ATOM 1621 C CA . TRP A 1 220 ? -13.586 20.703 14.094 1 95.81 220 TRP A CA 1
ATOM 1622 C C . TRP A 1 220 ? -14.594 20.672 12.945 1 95.81 220 TRP A C 1
ATOM 1624 O O . TRP A 1 220 ? -15.805 20.656 13.172 1 95.81 220 TRP A O 1
ATOM 1634 N N . MET A 1 221 ? -14.117 20.641 11.781 1 95.44 221 MET A N 1
ATOM 1635 C CA . MET A 1 221 ? -14.961 20.594 10.594 1 95.44 221 MET A CA 1
ATOM 1636 C C . MET A 1 221 ? -15.82 19.344 10.578 1 95.44 221 MET A C 1
ATOM 1638 O O . MET A 1 221 ? -17.016 19.406 10.281 1 95.44 221 MET A O 1
ATOM 1642 N N . MET A 1 222 ? -15.297 18.25 10.961 1 92.38 222 MET A N 1
ATOM 1643 C CA . MET A 1 222 ? -15.977 16.969 10.875 1 92.38 222 MET A CA 1
ATOM 1644 C C . MET A 1 222 ? -16.969 16.797 12.016 1 92.38 222 MET A C 1
ATOM 1646 O O . MET A 1 222 ? -17.953 16.062 11.891 1 92.38 222 MET A O 1
ATOM 1650 N N . THR A 1 223 ? -16.766 17.594 13.133 1 91 223 THR A N 1
ATOM 1651 C CA . THR A 1 223 ? -17.578 17.328 14.32 1 91 223 THR A CA 1
ATOM 1652 C C . THR A 1 223 ? -18.547 18.469 14.586 1 91 223 THR A C 1
ATOM 1654 O O . THR A 1 223 ? -19.594 18.281 15.203 1 91 223 THR A O 1
ATOM 1657 N N . ARG A 1 224 ? -18.25 19.656 14.055 1 93.44 224 ARG A N 1
ATOM 1658 C CA . ARG A 1 224 ? -19.016 20.797 14.539 1 93.44 224 ARG A CA 1
ATOM 1659 C C . ARG A 1 224 ? -19.625 21.578 13.383 1 93.44 224 ARG A C 1
ATOM 1661 O O . ARG A 1 224 ? -20.266 22.625 13.594 1 93.44 224 ARG A O 1
ATOM 1668 N N . THR A 1 225 ? -19.516 21.141 12.195 1 94.5 225 THR A N 1
ATOM 1669 C CA . THR A 1 225 ? -20.047 21.906 11.078 1 94.5 225 THR A CA 1
ATOM 1670 C C . THR A 1 225 ? -21.094 21.094 10.305 1 94.5 225 THR A C 1
ATOM 1672 O O . THR A 1 225 ? -21.188 19.875 10.484 1 94.5 225 THR A O 1
ATOM 1675 N N . ALA A 1 226 ? -21.859 21.812 9.492 1 92.88 226 ALA A N 1
ATOM 1676 C CA . ALA A 1 226 ? -22.859 21.188 8.633 1 92.88 226 ALA A CA 1
ATOM 1677 C C . ALA A 1 226 ? -22.203 20.312 7.566 1 92.88 226 ALA A C 1
ATOM 1679 O O . ALA A 1 226 ? -22.75 19.281 7.18 1 92.88 226 ALA A O 1
ATOM 1680 N N . PHE A 1 227 ? -21.062 20.719 7.191 1 92.81 227 PHE A N 1
ATOM 1681 C CA . PHE A 1 227 ? -20.344 19.953 6.195 1 92.81 227 PHE A CA 1
ATOM 1682 C C . PHE A 1 227 ? -19.969 18.578 6.738 1 92.81 227 PHE A C 1
ATOM 1684 O O . PHE A 1 227 ? -20.156 17.562 6.055 1 92.81 227 PHE A O 1
ATOM 1691 N N . GLY A 1 228 ? -19.484 18.594 7.879 1 92.19 228 GLY A N 1
ATOM 1692 C CA . GLY A 1 228 ? -19.156 17.328 8.523 1 92.19 228 GLY A CA 1
ATOM 1693 C C . GLY A 1 228 ? -20.359 16.422 8.695 1 92.19 228 GLY A C 1
ATOM 1694 O O . GLY A 1 228 ? -20.25 15.203 8.516 1 92.19 228 GLY A O 1
ATOM 1695 N N . LEU A 1 229 ? -21.5 17 8.984 1 91.31 229 LEU A N 1
ATOM 1696 C CA . LEU A 1 229 ? -22.719 16.234 9.141 1 91.31 229 LEU A CA 1
ATOM 1697 C C . LEU A 1 229 ? -23.156 15.617 7.809 1 91.31 229 LEU A C 1
ATOM 1699 O O . LEU A 1 229 ? -23.547 14.453 7.75 1 91.31 229 LEU A O 1
ATOM 1703 N N . LYS A 1 230 ? -23.047 16.453 6.863 1 93.06 230 LYS A N 1
ATOM 1704 C CA . LYS A 1 230 ? -23.391 15.953 5.531 1 93.06 230 LYS A CA 1
ATOM 1705 C C . LYS A 1 230 ? -22.516 14.773 5.145 1 93.06 230 LYS A C 1
ATOM 1707 O O . LYS A 1 230 ? -23 13.789 4.574 1 93.06 230 LYS A O 1
ATOM 1712 N N . LEU A 1 231 ? -21.281 14.828 5.48 1 91.56 231 LEU A N 1
ATOM 1713 C CA . LEU A 1 231 ? -20.344 13.773 5.133 1 91.56 231 LEU A CA 1
ATOM 1714 C C . LEU A 1 231 ? -20.625 12.5 5.914 1 91.56 231 LEU A C 1
ATOM 1716 O O . LEU A 1 231 ? -20.531 11.398 5.371 1 91.56 231 LEU A O 1
ATOM 1720 N N . ARG A 1 232 ? -20.969 12.688 7.09 1 88.81 232 ARG A N 1
ATOM 1721 C CA . ARG A 1 232 ? -21.281 11.531 7.922 1 88.81 232 ARG A CA 1
ATOM 1722 C C . ARG A 1 232 ? -22.531 10.82 7.418 1 88.81 232 ARG A C 1
ATOM 1724 O O . ARG A 1 232 ? -22.609 9.594 7.453 1 88.81 232 ARG A O 1
ATOM 1731 N N . VAL A 1 233 ? -23.5 11.555 6.98 1 89.38 233 VAL A N 1
ATOM 1732 C CA . VAL A 1 233 ? -24.734 10.984 6.453 1 89.38 233 VAL A CA 1
ATOM 1733 C C . VAL A 1 233 ? -24.438 10.211 5.168 1 89.38 233 VAL A C 1
ATOM 1735 O O . VAL A 1 233 ? -24.906 9.086 4.996 1 89.38 233 VAL A O 1
ATOM 1738 N N . VAL A 1 234 ? -23.656 10.828 4.332 1 88.44 234 VAL A N 1
ATOM 1739 C CA . VAL A 1 234 ? -23.281 10.172 3.082 1 88.44 234 VAL A CA 1
ATOM 1740 C C . VAL A 1 234 ? -22.484 8.914 3.375 1 88.44 234 VAL A C 1
ATOM 1742 O O . VAL A 1 234 ? -22.672 7.879 2.729 1 88.44 234 VAL A O 1
ATOM 1745 N N . GLY A 1 235 ? -21.578 9 4.32 1 84.81 235 GLY A N 1
ATOM 1746 C CA . GLY A 1 235 ? -20.734 7.863 4.684 1 84.81 235 GLY A CA 1
ATOM 1747 C C . GLY A 1 235 ? -21.531 6.699 5.258 1 84.81 235 GLY A C 1
ATOM 1748 O O . GLY A 1 235 ? -21.203 5.539 5.016 1 84.81 235 GLY A O 1
ATOM 1749 N N . ALA A 1 236 ? -22.609 7.039 5.883 1 83.31 236 ALA A N 1
ATOM 1750 C CA . ALA A 1 236 ? -23.438 6 6.496 1 83.31 236 ALA A CA 1
ATOM 1751 C C . ALA A 1 236 ? -24.312 5.305 5.457 1 83.31 236 ALA A C 1
ATOM 1753 O O . ALA A 1 236 ? -24.438 4.078 5.473 1 83.31 236 ALA A O 1
ATOM 1754 N N . ASN A 1 237 ? -24.891 6.129 4.625 1 87 237 ASN A N 1
ATOM 1755 C CA . ASN A 1 237 ? -25.766 5.578 3.602 1 87 237 ASN A CA 1
ATOM 1756 C C . ASN A 1 237 ? -25.953 6.551 2.438 1 87 237 ASN A C 1
ATOM 1758 O O . ASN A 1 237 ? -26.844 7.402 2.467 1 87 237 ASN A O 1
ATOM 1762 N N . PRO A 1 238 ? -25.266 6.23 1.439 1 86.06 238 PRO A N 1
ATOM 1763 C CA . PRO A 1 238 ? -25.328 7.16 0.309 1 86.06 238 PRO A CA 1
ATOM 1764 C C . PRO A 1 238 ? -26.734 7.246 -0.297 1 86.06 238 PRO A C 1
ATOM 1766 O O . PRO A 1 238 ? -27.141 8.312 -0.76 1 86.06 238 PRO A O 1
ATOM 1769 N N . GLU A 1 239 ? -27.438 6.207 -0.339 1 86.19 239 GLU A N 1
ATOM 1770 C CA . GLU A 1 239 ? -28.797 6.207 -0.886 1 86.19 239 GLU A CA 1
ATOM 1771 C C . GLU A 1 239 ? -29.734 7.066 -0.038 1 86.19 239 GLU A C 1
ATOM 1773 O O . GLU A 1 239 ? -30.516 7.852 -0.572 1 86.19 239 GLU A O 1
ATOM 1778 N N . ALA A 1 240 ? -29.625 6.859 1.228 1 87.31 240 ALA A N 1
ATOM 1779 C CA . ALA A 1 240 ? -30.438 7.664 2.143 1 87.31 240 ALA A CA 1
ATOM 1780 C C . ALA A 1 240 ? -30.062 9.141 2.047 1 87.31 240 ALA A C 1
ATOM 1782 O O . ALA A 1 240 ? -30.938 10.016 2.154 1 87.31 240 ALA A O 1
ATOM 1783 N N . ALA A 1 241 ? -28.859 9.406 1.799 1 89.88 241 ALA A N 1
ATOM 1784 C CA . ALA A 1 241 ? -28.391 10.781 1.666 1 89.88 241 ALA A CA 1
ATOM 1785 C C . ALA A 1 241 ? -29 11.453 0.442 1 89.88 241 ALA A C 1
ATOM 1787 O O . ALA A 1 241 ? -29.422 12.617 0.505 1 89.88 241 ALA A O 1
ATOM 1788 N N . THR A 1 242 ? -29.062 10.766 -0.604 1 88.31 242 THR A N 1
ATOM 1789 C CA . THR A 1 242 ? -29.672 11.289 -1.825 1 88.31 242 THR A CA 1
ATOM 1790 C C . THR A 1 242 ? -31.141 11.602 -1.612 1 88.31 242 THR A C 1
ATOM 1792 O O . THR A 1 242 ? -31.641 12.633 -2.076 1 88.31 242 THR A O 1
ATOM 1795 N N . HIS A 1 243 ? -31.766 10.727 -0.925 1 90.06 243 HIS A N 1
ATOM 1796 C CA . HIS A 1 243 ? -33.188 10.914 -0.637 1 90.06 243 HIS A CA 1
ATOM 1797 C C . HIS A 1 243 ? -33.406 12.125 0.269 1 90.06 243 HIS A C 1
ATOM 1799 O O . HIS A 1 243 ? -34.438 12.773 0.205 1 90.06 243 HIS A O 1
ATOM 1805 N N . ALA A 1 244 ? -32.438 12.477 1.045 1 92.06 244 ALA A N 1
ATOM 1806 C CA . ALA A 1 244 ? -32.531 13.617 1.947 1 92.06 244 ALA A CA 1
ATOM 1807 C C . ALA A 1 244 ? -32.156 14.914 1.223 1 92.06 244 ALA A C 1
ATOM 1809 O O . ALA A 1 244 ? -32.094 15.984 1.835 1 92.06 244 ALA A O 1
ATOM 1810 N N . GLY A 1 245 ? -31.781 14.844 -0.061 1 90.56 245 GLY A N 1
ATOM 1811 C CA . GLY A 1 245 ? -31.547 16.031 -0.876 1 90.56 245 GLY A CA 1
ATOM 1812 C C . GLY A 1 245 ? -30.078 16.406 -0.968 1 90.56 245 GLY A C 1
ATOM 1813 O O . GLY A 1 245 ? -29.75 17.484 -1.459 1 90.56 245 GLY A O 1
ATOM 1814 N N . LEU A 1 246 ? -29.266 15.594 -0.471 1 92.69 246 LEU A N 1
ATOM 1815 C CA . LEU A 1 246 ? -27.844 15.891 -0.544 1 92.69 246 LEU A CA 1
ATOM 1816 C C . LEU A 1 246 ? -27.25 15.445 -1.88 1 92.69 246 LEU A C 1
ATOM 1818 O O . LEU A 1 246 ? -27.625 14.391 -2.402 1 92.69 246 LEU A O 1
ATOM 1822 N N . SER A 1 247 ? -26.375 16.297 -2.445 1 94.69 247 SER A N 1
ATOM 1823 C CA . SER A 1 247 ? -25.688 15.906 -3.672 1 94.69 247 SER A CA 1
ATOM 1824 C C . SER A 1 247 ? -24.469 15.047 -3.371 1 94.69 247 SER A C 1
ATOM 1826 O O . SER A 1 247 ? -23.375 15.57 -3.174 1 94.69 247 SER A O 1
ATOM 1828 N N . VAL A 1 248 ? -24.609 13.812 -3.494 1 93.06 248 VAL A N 1
ATOM 1829 C CA . VAL A 1 248 ? -23.578 12.859 -3.137 1 93.06 248 VAL A CA 1
ATOM 1830 C C . VAL A 1 248 ? -22.359 13.047 -4.055 1 93.06 248 VAL A C 1
ATOM 1832 O O . VAL A 1 248 ? -21.219 13.086 -3.592 1 93.06 248 VAL A O 1
ATOM 1835 N N . PRO A 1 249 ? -22.562 13.344 -5.363 1 93.06 249 PRO A N 1
ATOM 1836 C CA . PRO A 1 249 ? -21.406 13.523 -6.25 1 93.06 249 PRO A CA 1
ATOM 1837 C C . PRO A 1 249 ? -20.594 14.766 -5.895 1 93.06 249 PRO A C 1
ATOM 1839 O O . PRO A 1 249 ? -19.359 14.703 -5.879 1 93.06 249 PRO A O 1
ATOM 1842 N N . LYS A 1 250 ? -21.219 15.805 -5.562 1 94.94 250 LYS A N 1
ATOM 1843 C CA . LYS A 1 250 ? -20.5 17.031 -5.207 1 94.94 250 LYS A CA 1
ATOM 1844 C C . LYS A 1 250 ? -19.734 16.859 -3.895 1 94.94 250 LYS A C 1
ATOM 1846 O O . LYS A 1 250 ? -18.625 17.359 -3.742 1 94.94 250 LYS A O 1
ATOM 1851 N N . LEU A 1 251 ? -20.359 16.156 -3.021 1 95 251 LEU A N 1
ATOM 1852 C CA . LEU A 1 251 ? -19.703 15.93 -1.737 1 95 251 LEU A CA 1
ATOM 1853 C C . LEU A 1 251 ? -18.5 15.008 -1.896 1 95 251 LEU A C 1
ATOM 1855 O O . LEU A 1 251 ? -17.484 15.195 -1.236 1 95 251 LEU A O 1
ATOM 1859 N N . THR A 1 252 ? -18.672 14.047 -2.758 1 95.25 252 THR A N 1
ATOM 1860 C CA . THR A 1 252 ? -17.547 13.148 -3.051 1 95.25 252 THR A CA 1
ATOM 1861 C C . THR A 1 252 ? -16.375 13.93 -3.641 1 95.25 252 THR A C 1
ATOM 1863 O O . THR A 1 252 ? -15.234 13.734 -3.223 1 95.25 252 THR A O 1
ATOM 1866 N N . LEU A 1 253 ? -16.703 14.805 -4.523 1 95.94 253 LEU A N 1
ATOM 1867 C CA . LEU A 1 253 ? -15.672 15.633 -5.129 1 95.94 253 LEU A CA 1
ATOM 1868 C C . LEU A 1 253 ? -15 16.516 -4.082 1 95.94 253 LEU A C 1
ATOM 1870 O O . LEU A 1 253 ? -13.773 16.656 -4.082 1 95.94 253 LEU A O 1
ATOM 1874 N N . ALA A 1 254 ? -15.766 17.062 -3.248 1 96.44 254 ALA A N 1
ATOM 1875 C CA . ALA A 1 254 ? -15.242 17.938 -2.211 1 96.44 254 ALA A CA 1
ATOM 1876 C C . ALA A 1 254 ? -14.336 17.188 -1.248 1 96.44 254 ALA A C 1
ATOM 1878 O O . ALA A 1 254 ? -13.281 17.672 -0.859 1 96.44 254 ALA A O 1
ATOM 1879 N N . VAL A 1 255 ? -14.773 16.016 -0.881 1 96.75 255 VAL A N 1
ATOM 1880 C CA . VAL A 1 255 ? -14.016 15.195 0.058 1 96.75 255 VAL A CA 1
ATOM 1881 C C . VAL A 1 255 ? -12.656 14.844 -0.543 1 96.75 255 VAL A C 1
ATOM 1883 O O . VAL A 1 255 ? -11.625 14.984 0.117 1 96.75 255 VAL A O 1
ATOM 1886 N N . PHE A 1 256 ? -12.648 14.469 -1.753 1 97.25 256 PHE A N 1
ATOM 1887 C CA . PHE A 1 256 ? -11.398 14.086 -2.396 1 97.25 256 PHE A CA 1
ATOM 1888 C C . PHE A 1 256 ? -10.508 15.305 -2.617 1 97.25 256 PHE A C 1
ATOM 1890 O O . PHE A 1 256 ? -9.281 15.211 -2.514 1 97.25 256 PHE A O 1
ATOM 1897 N N . ALA A 1 257 ? -11.133 16.422 -2.967 1 97.31 257 ALA A N 1
ATOM 1898 C CA . ALA A 1 257 ? -10.352 17.641 -3.145 1 97.31 257 ALA A CA 1
ATOM 1899 C C . ALA A 1 257 ? -9.625 18.016 -1.856 1 97.31 257 ALA A C 1
ATOM 1901 O O . ALA A 1 257 ? -8.438 18.344 -1.878 1 97.31 257 ALA A O 1
ATOM 1902 N N . ILE A 1 258 ? -10.336 17.953 -0.795 1 97.88 258 ILE A N 1
ATOM 1903 C CA . ILE A 1 258 ? -9.758 18.312 0.495 1 97.88 258 ILE A CA 1
ATOM 1904 C C . ILE A 1 258 ? -8.727 17.266 0.912 1 97.88 258 ILE A C 1
ATOM 1906 O O . ILE A 1 258 ? -7.605 17.609 1.3 1 97.88 258 ILE A O 1
ATOM 1910 N N . SER A 1 259 ? -9.062 16.016 0.82 1 98.5 259 SER A N 1
ATOM 1911 C CA . SER A 1 259 ? -8.188 14.922 1.227 1 98.5 259 SER A CA 1
ATOM 1912 C C . SER A 1 259 ? -6.895 14.914 0.413 1 98.5 259 SER A C 1
ATOM 1914 O O . SER A 1 259 ? -5.801 14.938 0.977 1 98.5 259 SER A O 1
ATOM 1916 N N . ALA A 1 260 ? -7.047 14.961 -0.897 1 98.62 260 ALA A N 1
ATOM 1917 C CA . ALA A 1 260 ? -5.879 14.922 -1.775 1 98.62 260 ALA A CA 1
ATOM 1918 C C . ALA A 1 260 ? -5.07 16.203 -1.667 1 98.62 260 ALA A C 1
ATOM 1920 O O . ALA A 1 260 ? -3.838 16.188 -1.738 1 98.62 260 ALA A O 1
ATOM 1921 N N . GLY A 1 261 ? -5.777 17.297 -1.525 1 98.69 261 GLY A N 1
ATOM 1922 C CA . GLY A 1 261 ? -5.09 18.547 -1.322 1 98.69 261 GLY A CA 1
ATOM 1923 C C . GLY A 1 261 ? -4.23 18.578 -0.071 1 98.69 261 GLY A C 1
ATOM 1924 O O . GLY A 1 261 ? -3.096 19.047 -0.098 1 98.69 261 GLY A O 1
ATOM 1925 N N . LEU A 1 262 ? -4.777 18.094 0.994 1 98.75 262 LEU A N 1
ATOM 1926 C CA . LEU A 1 262 ? -4.023 18.016 2.24 1 98.75 262 LEU A CA 1
ATOM 1927 C C . LEU A 1 262 ? -2.836 17.062 2.092 1 98.75 262 LEU A C 1
ATOM 1929 O O . LEU A 1 262 ? -1.783 17.281 2.697 1 98.75 262 LEU A O 1
ATOM 1933 N N . GLY A 1 263 ? -2.992 16.016 1.299 1 98.56 263 GLY A N 1
ATOM 1934 C CA . GLY A 1 263 ? -1.859 15.156 0.983 1 98.56 263 GLY A CA 1
ATOM 1935 C C . GLY A 1 263 ? -0.723 15.898 0.303 1 98.56 263 GLY A C 1
ATOM 1936 O O . GLY A 1 263 ? 0.441 15.734 0.673 1 98.56 263 GLY A O 1
ATOM 1937 N N . GLY A 1 264 ? -1.116 16.688 -0.648 1 98.56 264 GLY A N 1
ATOM 1938 C CA . GLY A 1 264 ? -0.121 17.516 -1.307 1 98.56 264 GLY A CA 1
ATOM 1939 C C . GLY A 1 264 ? 0.55 18.5 -0.369 1 98.56 264 GLY A C 1
ATOM 1940 O O . GLY A 1 264 ? 1.771 18.672 -0.406 1 98.56 264 GLY A O 1
ATOM 1941 N N . LEU A 1 265 ? -0.257 19.125 0.472 1 98.75 265 LEU A N 1
ATOM 1942 C CA . LEU A 1 265 ? 0.272 20.078 1.439 1 98.75 265 LEU A CA 1
ATOM 1943 C C . LEU A 1 265 ? 1.286 19.406 2.363 1 98.75 265 LEU A C 1
ATOM 1945 O O . LEU A 1 265 ? 2.277 20.031 2.754 1 98.75 265 LEU A O 1
ATOM 1949 N N . ALA A 1 266 ? 1.016 18.203 2.727 1 98.75 266 ALA A N 1
ATOM 1950 C CA . ALA A 1 266 ? 1.951 17.438 3.555 1 98.75 266 ALA A CA 1
ATOM 1951 C C . ALA A 1 266 ? 3.312 17.328 2.879 1 98.75 266 ALA A C 1
ATOM 1953 O O . ALA A 1 266 ? 4.352 17.438 3.533 1 98.75 266 ALA A O 1
ATOM 1954 N N . GLY A 1 267 ? 3.275 17.094 1.599 1 98.31 267 GLY A N 1
ATOM 1955 C CA . GLY A 1 267 ? 4.52 17.047 0.85 1 98.31 267 GLY A CA 1
ATOM 1956 C C . GLY A 1 267 ? 5.281 18.359 0.874 1 98.31 267 GLY A C 1
ATOM 1957 O O . GLY A 1 267 ? 6.5 18.375 1.046 1 98.31 267 GLY A O 1
ATOM 1958 N N . ALA A 1 268 ? 4.527 19.422 0.746 1 98.25 268 ALA A N 1
ATOM 1959 C CA . ALA A 1 268 ? 5.141 20.75 0.771 1 98.25 268 ALA A CA 1
ATOM 1960 C C . ALA A 1 268 ? 5.781 21.031 2.127 1 98.25 268 ALA A C 1
ATOM 1962 O O . ALA A 1 268 ? 6.91 21.516 2.197 1 98.25 268 ALA A O 1
ATOM 1963 N N . VAL A 1 269 ? 5.059 20.734 3.141 1 98.12 269 VAL A N 1
ATOM 1964 C CA . VAL A 1 269 ? 5.543 21 4.488 1 98.12 269 VAL A CA 1
ATOM 1965 C C . VAL A 1 269 ? 6.777 20.156 4.777 1 98.12 269 VAL A C 1
ATOM 1967 O O . VAL A 1 269 ? 7.699 20.609 5.461 1 98.12 269 VAL A O 1
ATOM 1970 N N . ALA A 1 270 ? 6.812 18.984 4.25 1 97.12 270 ALA A N 1
ATOM 1971 C CA . ALA A 1 270 ? 7.977 18.125 4.43 1 97.12 270 ALA A CA 1
ATOM 1972 C C . ALA A 1 270 ? 9.211 18.719 3.756 1 97.12 270 ALA A C 1
ATOM 1974 O O . ALA A 1 270 ? 10.297 18.734 4.336 1 97.12 270 ALA A O 1
ATOM 1975 N N . ILE A 1 271 ? 9.023 19.234 2.613 1 97.06 271 ILE A N 1
ATOM 1976 C CA . ILE A 1 271 ? 10.148 19.75 1.835 1 97.06 271 ILE A CA 1
ATOM 1977 C C . ILE A 1 271 ? 10.562 21.125 2.354 1 97.06 271 ILE A C 1
ATOM 1979 O O . ILE A 1 271 ? 11.75 21.391 2.557 1 97.06 271 ILE A O 1
ATOM 1983 N N . LEU A 1 272 ? 9.625 21.984 2.621 1 97.31 272 LEU A N 1
ATOM 1984 C CA . LEU A 1 272 ? 9.898 23.344 3.061 1 97.31 272 LEU A CA 1
ATOM 1985 C C . LEU A 1 272 ? 10.391 23.359 4.504 1 97.31 272 LEU A C 1
ATOM 1987 O O . LEU A 1 272 ? 11.055 24.312 4.93 1 97.31 272 LEU A O 1
ATOM 1991 N N . GLY A 1 273 ? 10.055 22.328 5.188 1 94 273 GLY A N 1
ATOM 1992 C CA . GLY A 1 273 ? 10.359 22.344 6.613 1 94 273 GLY A CA 1
ATOM 1993 C C . GLY A 1 273 ? 11.531 21.469 6.984 1 94 273 GLY A C 1
ATOM 1994 O O . GLY A 1 273 ? 12.258 21.766 7.941 1 94 273 GLY A O 1
ATOM 1995 N N . GLN A 1 274 ? 11.727 20.375 6.273 1 90.88 274 GLN A N 1
ATOM 1996 C CA . GLN A 1 274 ? 12.656 19.375 6.801 1 90.88 274 GLN A CA 1
ATOM 1997 C C . GLN A 1 274 ? 13.695 18.984 5.754 1 90.88 274 GLN A C 1
ATOM 1999 O O . GLN A 1 274 ? 14.891 19 6.031 1 90.88 274 GLN A O 1
ATOM 2004 N N . TYR A 1 275 ? 13.398 18.641 4.555 1 91.69 275 TYR A N 1
ATOM 2005 C CA . TYR A 1 275 ? 14.32 17.953 3.652 1 91.69 275 TYR A CA 1
ATOM 2006 C C . TYR A 1 275 ? 14.961 18.938 2.682 1 91.69 275 TYR A C 1
ATOM 2008 O O . TYR A 1 275 ? 16.172 18.875 2.422 1 91.69 275 TYR A O 1
ATOM 2016 N N . GLY A 1 276 ? 14.18 19.766 2.078 1 94.06 276 GLY A N 1
ATOM 2017 C CA . GLY A 1 276 ? 14.688 20.781 1.173 1 94.06 276 GLY A CA 1
ATOM 2018 C C . GLY A 1 276 ? 14.852 20.297 -0.252 1 94.06 276 GLY A C 1
ATOM 2019 O O . GLY A 1 276 ? 15.047 21.078 -1.174 1 94.06 276 GLY A O 1
ATOM 2020 N N . ASN A 1 277 ? 14.953 19.016 -0.429 1 95.31 277 ASN A N 1
ATOM 2021 C CA . ASN A 1 277 ? 15.039 18.422 -1.761 1 95.31 277 ASN A CA 1
ATOM 2022 C C . ASN A 1 277 ? 14.383 17.047 -1.806 1 95.31 277 ASN A C 1
ATOM 2024 O O . ASN A 1 277 ? 13.938 16.531 -0.779 1 95.31 277 ASN A O 1
ATOM 2028 N N . VAL A 1 278 ? 14.203 16.578 -3.025 1 95.44 278 VAL A N 1
ATOM 2029 C CA . VAL A 1 278 ? 13.609 15.266 -3.24 1 95.44 278 VAL A CA 1
ATOM 2030 C C . VAL A 1 278 ? 14.508 14.438 -4.152 1 95.44 278 VAL A C 1
ATOM 2032 O O . VAL A 1 278 ? 14.836 14.859 -5.266 1 95.44 278 VAL A O 1
ATOM 2035 N N . ARG A 1 279 ? 14.953 13.312 -3.625 1 93.12 279 ARG A N 1
ATOM 2036 C CA . ARG A 1 279 ? 15.656 12.352 -4.461 1 93.12 279 ARG A CA 1
ATOM 2037 C C . ARG A 1 279 ? 14.68 11.555 -5.324 1 93.12 279 ARG A C 1
ATOM 2039 O O . ARG A 1 279 ? 13.547 11.305 -4.91 1 93.12 279 ARG A O 1
ATOM 2046 N N . ALA A 1 280 ? 15.156 11.055 -6.422 1 88.69 280 ALA A N 1
ATOM 2047 C CA . ALA A 1 280 ? 14.305 10.328 -7.355 1 88.69 280 ALA A CA 1
ATOM 2048 C C . ALA A 1 280 ? 13.82 9.016 -6.746 1 88.69 280 ALA A C 1
ATOM 2050 O O . ALA A 1 280 ? 12.742 8.531 -7.09 1 88.69 280 ALA A O 1
ATOM 2051 N N . ASP A 1 281 ? 14.562 8.461 -5.848 1 81.69 281 ASP A N 1
ATOM 2052 C CA . ASP A 1 281 ? 14.227 7.164 -5.266 1 81.69 281 ASP A CA 1
ATOM 2053 C C . ASP A 1 281 ? 13.594 7.324 -3.887 1 81.69 281 ASP A C 1
ATOM 2055 O O . ASP A 1 281 ? 13.422 6.344 -3.158 1 81.69 281 ASP A O 1
ATOM 2059 N N . TRP A 1 282 ? 13.266 8.57 -3.553 1 86 282 TRP A N 1
ATOM 2060 C CA . TRP A 1 282 ? 12.719 8.844 -2.229 1 86 282 TRP A CA 1
ATOM 2061 C C . TRP A 1 282 ? 11.227 8.516 -2.18 1 86 282 TRP A C 1
ATOM 2063 O O . TRP A 1 282 ? 10.438 9.078 -2.947 1 86 282 TRP A O 1
ATOM 2073 N N . ASN A 1 283 ? 10.828 7.574 -1.383 1 85.12 283 ASN A N 1
ATOM 2074 C CA . ASN A 1 283 ? 9.438 7.254 -1.064 1 85.12 283 ASN A CA 1
ATOM 2075 C C . ASN A 1 283 ? 9.312 6.625 0.319 1 85.12 283 ASN A C 1
ATOM 2077 O O . ASN A 1 283 ? 9.445 5.406 0.467 1 85.12 283 ASN A O 1
ATOM 2081 N N . PRO A 1 284 ? 8.938 7.398 1.229 1 80.62 284 PRO A N 1
ATOM 2082 C CA . PRO A 1 284 ? 8.805 6.855 2.582 1 80.62 284 PRO A CA 1
ATOM 2083 C C . PRO A 1 284 ? 7.469 6.156 2.812 1 80.62 284 PRO A C 1
ATOM 2085 O O . PRO A 1 284 ? 7.281 5.496 3.834 1 80.62 284 PRO A O 1
ATOM 2088 N N . ALA A 1 285 ? 6.512 6.277 1.896 1 85.5 285 ALA A N 1
ATOM 2089 C CA . ALA A 1 285 ? 5.188 5.672 2.014 1 85.5 285 ALA A CA 1
ATOM 2090 C C . ALA A 1 285 ? 4.488 6.125 3.289 1 85.5 285 ALA A C 1
ATOM 2092 O O . ALA A 1 285 ? 3.932 5.309 4.027 1 85.5 285 ALA A O 1
ATOM 2093 N N . TYR A 1 286 ? 4.508 7.383 3.557 1 89.25 286 TYR A N 1
ATOM 2094 C CA . TYR A 1 286 ? 3.986 7.941 4.801 1 89.25 286 TYR A CA 1
ATOM 2095 C C . TYR A 1 286 ? 2.471 7.797 4.867 1 89.25 286 TYR A C 1
ATOM 2097 O O . TYR A 1 286 ? 1.916 7.48 5.926 1 89.25 286 TYR A O 1
ATOM 2105 N N . ALA A 1 287 ? 1.868 7.996 3.787 1 92.62 287 ALA A N 1
ATOM 2106 C CA . ALA A 1 287 ? 0.408 7.973 3.811 1 92.62 287 ALA A CA 1
ATOM 2107 C C . ALA A 1 287 ? -0.113 6.594 4.199 1 92.62 287 ALA A C 1
ATOM 2109 O O . ALA A 1 287 ? -1.021 6.477 5.027 1 92.62 287 ALA A O 1
ATOM 2110 N N . PHE A 1 288 ? 0.477 5.598 3.645 1 86.75 288 PHE A N 1
ATOM 2111 C CA . PHE A 1 288 ? 0.05 4.242 3.973 1 86.75 288 PHE A CA 1
ATOM 2112 C C . PHE A 1 288 ? 0.371 3.912 5.426 1 86.75 288 PHE A C 1
ATOM 2114 O O . PHE A 1 288 ? -0.388 3.201 6.086 1 86.75 288 PHE A O 1
ATOM 2121 N N . THR A 1 289 ? 1.416 4.41 5.859 1 84.12 289 THR A N 1
ATOM 2122 C CA . THR A 1 289 ? 1.848 4.109 7.219 1 84.12 289 THR A CA 1
ATOM 2123 C C . THR A 1 289 ? 0.957 4.812 8.242 1 84.12 289 THR A C 1
ATOM 2125 O O . THR A 1 289 ? 0.826 4.355 9.375 1 84.12 289 THR A O 1
ATOM 2128 N N . ILE A 1 290 ? 0.349 5.875 7.828 1 89.69 290 ILE A N 1
ATOM 2129 C CA . ILE A 1 290 ? -0.482 6.668 8.727 1 89.69 290 ILE A CA 1
ATOM 2130 C C . ILE A 1 290 ? -1.891 6.078 8.781 1 89.69 290 ILE A C 1
ATOM 2132 O O . ILE A 1 290 ? -2.643 6.336 9.719 1 89.69 290 ILE A O 1
ATOM 2136 N N . VAL A 1 291 ? -2.26 5.211 7.867 1 88.69 291 VAL A N 1
ATOM 2137 C CA . VAL A 1 291 ? -3.607 4.656 7.777 1 88.69 291 VAL A CA 1
ATOM 2138 C C . VAL A 1 291 ? -3.957 3.938 9.078 1 88.69 291 VAL A C 1
ATOM 2140 O O . VAL A 1 291 ? -4.973 4.242 9.711 1 88.69 291 VAL A O 1
ATOM 2143 N N . PRO A 1 292 ? -3.086 3.006 9.516 1 81.06 292 PRO A N 1
ATOM 2144 C CA . PRO A 1 292 ? -3.438 2.322 10.766 1 81.06 292 PRO A CA 1
ATOM 2145 C C . PRO A 1 292 ? -3.568 3.281 11.945 1 81.06 292 PRO A C 1
ATOM 2147 O O . PRO A 1 292 ? -4.387 3.057 12.844 1 81.06 292 PRO A O 1
ATOM 2150 N N . LEU A 1 293 ? -2.811 4.367 11.969 1 83.56 293 LEU A N 1
ATOM 2151 C CA . LEU A 1 293 ? -2.836 5.316 13.07 1 83.56 293 LEU A CA 1
ATOM 2152 C C . LEU A 1 293 ? -4.16 6.07 13.109 1 83.56 293 LEU A C 1
ATOM 2154 O O . LEU A 1 293 ? -4.703 6.328 14.188 1 83.56 293 LEU A O 1
ATOM 2158 N N . VAL A 1 294 ? -4.621 6.426 11.977 1 89.62 294 VAL A N 1
ATOM 2159 C CA . VAL A 1 294 ? -5.879 7.16 11.891 1 89.62 294 VAL A CA 1
ATOM 2160 C C . VAL A 1 294 ? -7.031 6.258 12.328 1 89.62 294 VAL A C 1
ATOM 2162 O O . VAL A 1 294 ? -7.98 6.723 12.969 1 89.62 294 VAL A O 1
ATOM 2165 N N . PHE A 1 295 ? -6.926 5.016 12.031 1 81.25 295 PHE A N 1
ATOM 2166 C CA . PHE A 1 295 ? -7.945 4.07 12.469 1 81.25 295 PHE A CA 1
ATOM 2167 C C . PHE A 1 295 ? -7.891 3.879 13.984 1 81.25 295 PHE A C 1
ATOM 2169 O O . PHE A 1 295 ? -8.93 3.803 14.641 1 81.25 295 PHE A O 1
ATOM 2176 N N . LEU A 1 296 ? -6.68 3.814 14.438 1 76.12 296 LEU A N 1
ATOM 2177 C CA . LEU A 1 296 ? -6.523 3.691 15.883 1 76.12 296 LEU A CA 1
ATOM 2178 C C . LEU A 1 296 ? -7.105 4.906 16.594 1 76.12 296 LEU A C 1
ATOM 2180 O O . LEU A 1 296 ? -7.637 4.785 17.703 1 76.12 296 LEU A O 1
ATOM 2184 N N . ALA A 1 297 ? -6.977 6.02 15.969 1 82.75 297 ALA A N 1
ATOM 2185 C CA . ALA A 1 297 ? -7.484 7.27 16.531 1 82.75 297 ALA A CA 1
ATOM 2186 C C . ALA A 1 297 ? -8.992 7.379 16.344 1 82.75 297 ALA A C 1
ATOM 2188 O O . ALA A 1 297 ? -9.617 8.336 16.812 1 82.75 297 ALA A O 1
ATOM 2189 N N . ARG A 1 298 ? -9.531 6.363 15.617 1 82 298 ARG A N 1
ATOM 2190 C CA . ARG A 1 298 ? -10.961 6.359 15.328 1 82 298 ARG A CA 1
ATOM 2191 C C . ARG A 1 298 ? -11.391 7.664 14.664 1 82 298 ARG A C 1
ATOM 2193 O O . ARG A 1 298 ? -12.422 8.242 15.023 1 82 298 ARG A O 1
ATOM 2200 N N . PHE A 1 299 ? -10.562 8.234 13.961 1 88.81 299 PHE A N 1
ATOM 2201 C CA . PHE A 1 299 ? -10.797 9.422 13.148 1 88.81 299 PHE A CA 1
ATOM 2202 C C . PHE A 1 299 ? -10.945 10.656 14.031 1 88.81 299 PHE A C 1
ATOM 2204 O O . PHE A 1 299 ? -11.586 11.641 13.641 1 88.81 299 PHE A O 1
ATOM 2211 N N . ASN A 1 300 ? -10.391 10.609 15.273 1 90.81 300 ASN A N 1
ATOM 2212 C CA . ASN A 1 300 ? -10.344 11.75 16.188 1 90.81 300 ASN A CA 1
ATOM 2213 C C . ASN A 1 300 ? -9.047 12.539 16.031 1 90.81 300 ASN A C 1
ATOM 2215 O O . ASN A 1 300 ? -7.961 11.984 16.172 1 90.81 300 ASN A O 1
ATOM 2219 N N . GLY A 1 301 ? -9.258 13.805 15.805 1 93.81 301 GLY A N 1
ATOM 2220 C CA . GLY A 1 301 ? -8.094 14.648 15.57 1 93.81 301 GLY A CA 1
ATOM 2221 C C . GLY A 1 301 ? -7.152 14.719 16.75 1 93.81 301 GLY A C 1
ATOM 2222 O O . GLY A 1 301 ? -5.93 14.711 16.578 1 93.81 301 GLY A O 1
ATOM 2223 N N . TYR A 1 302 ? -7.672 14.727 17.906 1 92.25 302 TYR A N 1
ATOM 2224 C CA . TYR A 1 302 ? -6.848 14.797 19.109 1 92.25 302 TYR A CA 1
ATOM 2225 C C . TYR A 1 302 ? -6.051 13.516 19.312 1 92.25 302 TYR A C 1
ATOM 2227 O O . TYR A 1 302 ? -4.852 13.555 19.594 1 92.25 302 TYR A O 1
ATOM 2235 N N . ALA A 1 303 ? -6.719 12.438 19.156 1 87.56 303 ALA A N 1
ATOM 2236 C CA . ALA A 1 303 ? -6.047 11.148 19.297 1 87.56 303 ALA A CA 1
ATOM 2237 C C . ALA A 1 303 ? -4.988 10.953 18.219 1 87.56 303 ALA A C 1
ATOM 2239 O O . ALA A 1 303 ? -3.932 10.367 18.469 1 87.56 303 ALA A O 1
ATOM 2240 N N . ALA A 1 304 ? -5.301 11.43 17.031 1 92.25 304 ALA A N 1
ATOM 2241 C CA . ALA A 1 304 ? -4.355 11.312 15.93 1 92.25 304 ALA A CA 1
ATOM 2242 C C . ALA A 1 304 ? -3.045 12.031 16.25 1 92.25 304 ALA A C 1
ATOM 2244 O O . ALA A 1 304 ? -1.967 11.562 15.883 1 92.25 304 ALA A O 1
ATOM 2245 N N . ILE A 1 305 ? -3.189 13.188 16.953 1 95.25 305 ILE A N 1
ATOM 2246 C CA . ILE A 1 305 ? -1.995 13.93 17.328 1 95.25 305 ILE A CA 1
ATOM 2247 C C . ILE A 1 305 ? -1.106 13.062 18.219 1 95.25 305 ILE A C 1
ATOM 2249 O O . ILE A 1 305 ? 0.109 13.008 18.031 1 95.25 305 ILE A O 1
ATOM 2253 N N . GLY A 1 306 ? -1.681 12.375 19.141 1 89.88 306 GLY A N 1
ATOM 2254 C CA . GLY A 1 306 ? -0.938 11.5 20.031 1 89.88 306 GLY A CA 1
ATOM 2255 C C . GLY A 1 306 ? -0.269 10.344 19.312 1 89.88 306 GLY A C 1
ATOM 2256 O O . GLY A 1 306 ? 0.907 10.055 19.547 1 89.88 306 GLY A O 1
ATOM 2257 N N . TYR A 1 307 ? -0.945 9.688 18.406 1 85.56 307 TYR A N 1
ATOM 2258 C CA . TYR A 1 307 ? -0.408 8.531 17.703 1 85.56 307 TYR A CA 1
ATOM 2259 C C . TYR A 1 307 ? 0.685 8.945 16.719 1 85.56 307 TYR A C 1
ATOM 2261 O O . TYR A 1 307 ? 1.668 8.227 16.531 1 85.56 307 TYR A O 1
ATOM 2269 N N . VAL A 1 308 ? 0.478 10.047 16.109 1 92 308 VAL A N 1
ATOM 2270 C CA . VAL A 1 308 ? 1.491 10.555 15.18 1 92 308 VAL A CA 1
ATOM 2271 C C . VAL A 1 308 ? 2.752 10.93 15.953 1 92 308 VAL A C 1
ATOM 2273 O O . VAL A 1 308 ? 3.869 10.719 15.477 1 92 308 VAL A O 1
ATOM 2276 N N . PHE A 1 309 ? 2.551 11.547 17.141 1 91 309 PHE A N 1
ATOM 2277 C CA . PHE A 1 309 ? 3.688 11.859 18 1 91 309 PHE A CA 1
ATOM 2278 C C . PHE A 1 309 ? 4.469 10.602 18.359 1 91 309 PHE A C 1
ATOM 2280 O O . PHE A 1 309 ? 5.695 10.57 18.219 1 91 309 PHE A O 1
ATOM 2287 N N . LEU A 1 310 ? 3.773 9.633 18.75 1 82.94 310 LEU A N 1
ATOM 2288 C CA . LEU A 1 310 ? 4.418 8.383 19.125 1 82.94 310 LEU A CA 1
ATOM 2289 C C . LEU A 1 310 ? 5.141 7.762 17.922 1 82.94 310 LEU A C 1
ATOM 2291 O O . LEU A 1 310 ? 6.273 7.289 18.062 1 82.94 310 LEU A O 1
ATOM 2295 N N . PHE A 1 311 ? 4.523 7.699 16.859 1 85.38 311 PHE A N 1
ATOM 2296 C CA . PHE A 1 311 ? 5.117 7.156 15.641 1 85.38 311 PHE A CA 1
ATOM 2297 C C . PHE A 1 311 ? 6.391 7.91 15.281 1 85.38 311 PHE A C 1
ATOM 2299 O O . PHE A 1 311 ? 7.402 7.297 14.93 1 85.38 311 PHE A O 1
ATOM 2306 N N . SER A 1 312 ? 6.262 9.227 15.344 1 89.31 312 SER A N 1
ATOM 2307 C CA . SER A 1 312 ? 7.406 10.062 15 1 89.31 312 SER A CA 1
ATOM 2308 C C . SER A 1 312 ? 8.555 9.859 15.984 1 89.31 312 SER A C 1
ATOM 2310 O O . SER A 1 312 ? 9.711 9.766 15.578 1 89.31 312 SER A O 1
ATOM 2312 N N . ALA A 1 313 ? 8.242 9.82 17.203 1 86.75 313 ALA A N 1
ATOM 2313 C CA . ALA A 1 313 ? 9.25 9.648 18.25 1 86.75 313 ALA A CA 1
ATOM 2314 C C . ALA A 1 313 ? 9.969 8.312 18.094 1 86.75 313 ALA A C 1
ATOM 2316 O O . ALA A 1 313 ? 11.195 8.242 18.219 1 86.75 313 ALA A O 1
ATOM 2317 N N . LEU A 1 314 ? 9.227 7.336 17.859 1 80.75 314 LEU A N 1
ATOM 2318 C CA . LEU A 1 314 ? 9.812 6.008 17.703 1 80.75 314 LEU A CA 1
ATOM 2319 C C . LEU A 1 314 ? 10.648 5.934 16.438 1 80.75 314 LEU A C 1
ATOM 2321 O O . LEU A 1 314 ? 11.68 5.254 16.406 1 80.75 314 LEU A O 1
ATOM 2325 N N . GLY A 1 315 ? 10.172 6.574 15.445 1 83.81 315 GLY A N 1
ATOM 2326 C CA . GLY A 1 315 ? 10.938 6.625 14.211 1 83.81 315 GLY A CA 1
ATOM 2327 C C . GLY A 1 315 ? 12.289 7.305 14.367 1 83.81 315 GLY A C 1
ATOM 2328 O O . GLY A 1 315 ? 13.312 6.762 13.953 1 83.81 315 GLY A O 1
ATOM 2329 N N . ILE A 1 316 ? 12.25 8.438 14.945 1 84.5 316 ILE A N 1
ATOM 2330 C CA . ILE A 1 316 ? 13.477 9.195 15.156 1 84.5 316 ILE A CA 1
ATOM 2331 C C . ILE A 1 316 ? 14.406 8.414 16.078 1 84.5 316 ILE A C 1
ATOM 2333 O O . ILE A 1 316 ? 15.617 8.352 15.852 1 84.5 316 ILE A O 1
ATOM 2337 N N . GLY A 1 317 ? 13.883 7.922 17.109 1 81.12 317 GLY A N 1
ATOM 2338 C CA . GLY A 1 317 ? 14.68 7.117 18.016 1 81.12 317 GLY A CA 1
ATOM 2339 C C . GLY A 1 317 ? 15.32 5.918 17.359 1 81.12 317 GLY A C 1
ATOM 2340 O O . GLY A 1 317 ? 16.484 5.613 17.609 1 81.12 317 GLY A O 1
ATOM 2341 N N . SER A 1 318 ? 14.57 5.242 16.547 1 78.25 318 SER A N 1
ATOM 2342 C CA . SER A 1 318 ? 15.078 4.066 15.859 1 78.25 318 SER A CA 1
ATOM 2343 C C . SER A 1 318 ? 16.188 4.441 14.883 1 78.25 318 SER A C 1
ATOM 2345 O O . SER A 1 318 ? 17.172 3.707 14.742 1 78.25 318 SER A O 1
ATOM 2347 N N . GLU A 1 319 ? 15.945 5.504 14.18 1 77.38 319 GLU A N 1
ATOM 2348 C CA . GLU A 1 319 ? 16.969 5.984 13.25 1 77.38 319 GLU A CA 1
ATOM 2349 C C . GLU A 1 319 ? 18.266 6.336 13.992 1 77.38 319 GLU A C 1
ATOM 2351 O O . GLU A 1 319 ? 19.359 6.035 13.516 1 77.38 319 GLU A O 1
ATOM 2356 N N . SER A 1 320 ? 18.109 6.941 15.086 1 79.31 320 SER A N 1
ATOM 2357 C CA . SER A 1 320 ? 19.266 7.32 15.891 1 79.31 320 SER A CA 1
ATOM 2358 C C . SER A 1 320 ? 19.984 6.094 16.453 1 79.31 320 SER A C 1
ATOM 2360 O O . SER A 1 320 ? 21.219 6.043 16.484 1 79.31 320 SER A O 1
ATOM 2362 N N . ALA A 1 321 ? 19.188 5.207 16.891 1 74.56 321 ALA A N 1
ATOM 2363 C CA . ALA A 1 321 ? 19.766 3.975 17.438 1 74.56 321 ALA A CA 1
ATOM 2364 C C . ALA A 1 321 ? 20.516 3.199 16.359 1 74.56 321 ALA A C 1
ATOM 2366 O O . ALA A 1 321 ? 21.578 2.631 16.625 1 74.56 321 ALA A O 1
ATOM 2367 N N . ALA A 1 322 ? 19.891 3.15 15.18 1 73.94 322 ALA A N 1
ATOM 2368 C CA . ALA A 1 322 ? 20.531 2.445 14.078 1 73.94 322 ALA A CA 1
ATOM 2369 C C . ALA A 1 322 ? 21.875 3.066 13.734 1 73.94 322 ALA A C 1
ATOM 2371 O O . ALA A 1 322 ? 22.844 2.354 13.469 1 73.94 322 ALA A O 1
ATOM 2372 N N . ARG A 1 323 ? 21.938 4.297 13.797 1 72.12 323 ARG A N 1
ATOM 2373 C CA . ARG A 1 323 ? 23.172 5.004 13.5 1 72.12 323 ARG A CA 1
ATOM 2374 C C . ARG A 1 323 ? 24.203 4.785 14.594 1 72.12 323 ARG A C 1
ATOM 2376 O O . ARG A 1 323 ? 25.391 4.574 14.305 1 72.12 323 ARG A O 1
ATOM 2383 N N . ARG A 1 324 ? 23.75 4.801 15.766 1 73.75 324 ARG A N 1
ATOM 2384 C CA . ARG A 1 324 ? 24.656 4.684 16.906 1 73.75 324 ARG A CA 1
ATOM 2385 C C . ARG A 1 324 ? 25.219 3.27 17.016 1 73.75 324 ARG A C 1
ATOM 2387 O O . ARG A 1 324 ? 26.391 3.084 17.328 1 73.75 324 ARG A O 1
ATOM 2394 N N . LEU A 1 325 ? 24.328 2.367 16.844 1 69.31 325 LEU A N 1
ATOM 2395 C CA . LEU A 1 325 ? 24.719 0.978 17.047 1 69.31 325 LEU A CA 1
ATOM 2396 C C . LEU A 1 325 ? 25.25 0.36 15.766 1 69.31 325 LEU A C 1
ATOM 2398 O O . LEU A 1 325 ? 25.641 -0.805 15.742 1 69.31 325 LEU A O 1
ATOM 2402 N N . ASP A 1 326 ? 25.172 1.159 14.672 1 66.56 326 ASP A N 1
ATOM 2403 C CA . ASP A 1 326 ? 25.672 0.755 13.359 1 66.56 326 ASP A CA 1
ATOM 2404 C C . ASP A 1 326 ? 24.922 -0.464 12.836 1 66.56 326 ASP A C 1
ATOM 2406 O O . ASP A 1 326 ? 25.531 -1.465 12.453 1 66.56 326 ASP A O 1
ATOM 2410 N N . VAL A 1 327 ? 23.719 -0.496 13.164 1 64.38 327 VAL A N 1
ATOM 2411 C CA . VAL A 1 327 ? 22.859 -1.546 12.633 1 64.38 327 VAL A CA 1
ATOM 2412 C C . VAL A 1 327 ? 21.922 -0.961 11.578 1 64.38 327 VAL A C 1
ATOM 2414 O O . VAL A 1 327 ? 21.672 0.247 11.562 1 64.38 327 VAL A O 1
ATOM 2417 N N . PRO A 1 328 ? 21.531 -1.823 10.602 1 65.62 328 PRO A N 1
ATOM 2418 C CA . PRO A 1 328 ? 20.547 -1.318 9.656 1 65.62 328 PRO A CA 1
ATOM 2419 C C . PRO A 1 328 ? 19.281 -0.783 10.344 1 65.62 328 PRO A C 1
ATOM 2421 O O . PRO A 1 328 ? 18.969 -1.192 11.461 1 65.62 328 PRO A O 1
ATOM 2424 N N . ASN A 1 329 ? 18.719 0.271 9.812 1 62.66 329 ASN A N 1
ATOM 2425 C CA . ASN A 1 329 ? 17.516 0.891 10.383 1 62.66 329 ASN A CA 1
ATOM 2426 C C . ASN A 1 329 ? 16.297 -0.002 10.227 1 62.66 329 ASN A C 1
ATOM 2428 O O . ASN A 1 329 ? 15.766 -0.152 9.125 1 62.66 329 ASN A O 1
ATOM 2432 N N . TYR A 1 330 ? 16.094 -0.733 11.305 1 63.41 330 TYR A N 1
ATOM 2433 C CA . TYR A 1 330 ? 14.883 -1.548 11.297 1 63.41 330 TYR A CA 1
ATOM 2434 C C . TYR A 1 330 ? 13.711 -0.796 11.93 1 63.41 330 TYR A C 1
ATOM 2436 O O . TYR A 1 330 ? 12.93 -1.375 12.688 1 63.41 330 TYR A O 1
ATOM 2444 N N . PHE A 1 331 ? 13.633 0.541 11.578 1 63.06 331 PHE A N 1
ATOM 2445 C CA . PHE A 1 331 ? 12.633 1.472 12.086 1 63.06 331 PHE A CA 1
ATOM 2446 C C . PHE A 1 331 ? 11.227 0.886 11.953 1 63.06 331 PHE A C 1
ATOM 2448 O O . PHE A 1 331 ? 10.469 0.852 12.922 1 63.06 331 PHE A O 1
ATOM 2455 N N . THR A 1 332 ? 11.023 0.367 10.844 1 63.47 332 THR A N 1
ATOM 2456 C CA . THR A 1 332 ? 9.656 -0.067 10.578 1 63.47 332 THR A CA 1
ATOM 2457 C C . THR A 1 332 ? 9.289 -1.269 11.438 1 63.47 332 THR A C 1
ATOM 2459 O O . THR A 1 332 ? 8.195 -1.327 11.992 1 63.47 332 THR A O 1
ATOM 2462 N N . LEU A 1 333 ? 10.25 -2.115 11.602 1 63.81 333 LEU A N 1
ATOM 2463 C CA . LEU A 1 333 ? 9.992 -3.318 12.383 1 63.81 333 LEU A CA 1
ATOM 2464 C C . LEU A 1 333 ? 9.617 -2.965 13.82 1 63.81 333 LEU A C 1
ATOM 2466 O O . LEU A 1 333 ? 8.602 -3.43 14.336 1 63.81 333 LEU A O 1
ATOM 2470 N N . VAL A 1 334 ? 10.344 -2.105 14.312 1 63.47 334 VAL A N 1
ATOM 2471 C CA . VAL A 1 334 ? 10.18 -1.789 15.727 1 63.47 334 VAL A CA 1
ATOM 2472 C C . VAL A 1 334 ? 8.945 -0.904 15.914 1 63.47 334 VAL A C 1
ATOM 2474 O O . VAL A 1 334 ? 8.117 -1.156 16.797 1 63.47 334 VAL A O 1
ATOM 2477 N N . THR A 1 335 ? 8.883 0.047 15.062 1 70.88 335 THR A N 1
ATOM 2478 C CA . THR A 1 335 ? 7.797 1.014 15.195 1 70.88 335 THR A CA 1
ATOM 2479 C C . THR A 1 335 ? 6.441 0.338 15 1 70.88 335 THR A C 1
ATOM 2481 O O . THR A 1 335 ? 5.539 0.499 15.828 1 70.88 335 THR A O 1
ATOM 2484 N N . VAL A 1 336 ? 6.367 -0.379 13.992 1 68.69 336 VAL A N 1
ATOM 2485 C CA . VAL A 1 336 ? 5.098 -1.029 13.688 1 68.69 336 VAL A CA 1
ATOM 2486 C C . VAL A 1 336 ? 4.766 -2.051 14.773 1 68.69 336 VAL A C 1
ATOM 2488 O O . VAL A 1 336 ? 3.613 -2.17 15.188 1 68.69 336 VAL A O 1
ATOM 2491 N N . ALA A 1 337 ? 5.746 -2.764 15.203 1 65.25 337 ALA A N 1
ATOM 2492 C CA . ALA A 1 337 ? 5.539 -3.721 16.281 1 65.25 337 ALA A CA 1
ATOM 2493 C C . ALA A 1 337 ? 4.969 -3.031 17.531 1 65.25 337 ALA A C 1
ATOM 2495 O O . ALA A 1 337 ? 4.016 -3.523 18.141 1 65.25 337 ALA A O 1
ATOM 2496 N N . LEU A 1 338 ? 5.52 -1.919 17.812 1 65.69 338 LEU A N 1
ATOM 2497 C CA . LEU A 1 338 ? 5.078 -1.18 18.984 1 65.69 338 LEU A CA 1
ATOM 2498 C C . LEU A 1 338 ? 3.662 -0.643 18.797 1 65.69 338 LEU A C 1
ATOM 2500 O O . LEU A 1 338 ? 2.852 -0.668 19.719 1 65.69 338 LEU A O 1
ATOM 2504 N N . LEU A 1 339 ? 3.428 -0.205 17.609 1 69.94 339 LEU A N 1
ATOM 2505 C CA . LEU A 1 339 ? 2.102 0.327 17.328 1 69.94 339 LEU A CA 1
ATOM 2506 C C . LEU A 1 339 ? 1.048 -0.773 17.391 1 69.94 339 LEU A C 1
ATOM 2508 O O . LEU A 1 339 ? -0.079 -0.533 17.844 1 69.94 339 LEU A O 1
ATOM 2512 N N . LEU A 1 340 ? 1.426 -1.906 16.984 1 67.56 340 LEU A N 1
ATOM 2513 C CA . LEU A 1 340 ? 0.518 -3.045 17.078 1 67.56 340 LEU A CA 1
ATOM 2514 C C . LEU A 1 340 ? 0.217 -3.387 18.531 1 67.56 340 LEU A C 1
ATOM 2516 O O . LEU A 1 340 ? -0.927 -3.688 18.875 1 67.56 340 LEU A O 1
ATOM 2520 N N . VAL A 1 341 ? 1.181 -3.281 19.328 1 62.84 341 VAL A N 1
ATOM 2521 C CA . VAL A 1 341 ? 0.99 -3.527 20.766 1 62.84 341 VAL A CA 1
ATOM 2522 C C . VAL A 1 341 ? 0.059 -2.471 21.344 1 62.84 341 VAL A C 1
ATOM 2524 O O . VAL A 1 341 ? -0.848 -2.793 22.125 1 62.84 341 VAL A O 1
ATOM 2527 N N . LEU A 1 342 ? 0.3 -1.324 20.953 1 64.44 342 LEU A N 1
ATOM 2528 C CA . LEU A 1 342 ? -0.527 -0.23 21.453 1 64.44 342 LEU A CA 1
ATOM 2529 C C . LEU A 1 342 ? -1.977 -0.399 21.016 1 64.44 342 LEU A C 1
ATOM 2531 O O . LEU A 1 342 ? -2.902 -0.135 21.781 1 64.44 342 LEU A O 1
ATOM 2535 N N . LEU A 1 343 ? -2.121 -0.757 19.812 1 66.75 343 LEU A N 1
ATOM 2536 C CA . LEU A 1 343 ? -3.461 -1.027 19.312 1 66.75 343 LEU A CA 1
ATOM 2537 C C . LEU A 1 343 ? -4.152 -2.1 20.141 1 66.75 343 LEU A C 1
ATOM 2539 O O . LEU A 1 343 ? -5.332 -1.965 20.469 1 66.75 343 LEU A O 1
ATOM 2543 N N . ALA A 1 344 ? -3.414 -3.033 20.469 1 61.94 344 ALA A N 1
ATOM 2544 C CA . ALA A 1 344 ? -3.949 -4.137 21.25 1 61.94 344 ALA A CA 1
ATOM 2545 C C . ALA A 1 344 ? -4.387 -3.656 22.641 1 61.94 344 ALA A C 1
ATOM 2547 O O . ALA A 1 344 ? -5.457 -4.035 23.125 1 61.94 344 ALA A O 1
ATOM 2548 N N . VAL A 1 345 ? -3.572 -2.807 23.188 1 61.19 345 VAL A N 1
ATOM 2549 C CA . VAL A 1 345 ? -3.83 -2.311 24.531 1 61.19 345 VAL A CA 1
ATOM 2550 C C . VAL A 1 345 ? -5.062 -1.407 24.531 1 61.19 345 VAL A C 1
ATOM 2552 O O . VAL A 1 345 ? -5.918 -1.505 25.406 1 61.19 345 VAL A O 1
ATOM 2555 N N . THR A 1 346 ? -5.133 -0.638 23.578 1 62.97 346 THR A N 1
ATOM 2556 C CA . THR A 1 346 ? -6.234 0.319 23.516 1 62.97 346 THR A CA 1
ATOM 2557 C C . THR A 1 346 ? -7.562 -0.398 23.281 1 62.97 346 THR A C 1
ATOM 2559 O O . THR A 1 346 ? -8.578 -0.04 23.891 1 62.97 346 THR A O 1
ATOM 2562 N N . GLU A 1 347 ? -7.547 -1.295 22.453 1 63.06 347 GLU A N 1
ATOM 2563 C CA . GLU A 1 347 ? -8.781 -2.021 22.172 1 63.06 347 GLU A CA 1
ATOM 2564 C C . GLU A 1 347 ? -9.219 -2.848 23.375 1 63.06 347 GLU A C 1
ATOM 2566 O O . GLU A 1 347 ? -10.414 -2.988 23.641 1 63.06 347 GLU A O 1
ATOM 2571 N N . ARG A 1 348 ? -8.234 -3.295 24.109 1 60.69 348 ARG A N 1
ATOM 2572 C CA . ARG A 1 348 ? -8.531 -4.027 25.344 1 60.69 348 ARG A CA 1
ATOM 2573 C C . ARG A 1 348 ? -9.195 -3.119 26.375 1 60.69 348 ARG A C 1
ATOM 2575 O O . ARG A 1 348 ? -10.148 -3.521 27.047 1 60.69 348 ARG A O 1
ATOM 2582 N N . TRP A 1 349 ? -8.602 -2.094 26.406 1 61.28 349 TRP A N 1
ATOM 2583 C CA . TRP A 1 349 ? -9.133 -1.131 27.375 1 61.28 349 TRP A CA 1
ATOM 2584 C C . TRP A 1 349 ? -10.555 -0.723 27.016 1 61.28 349 TRP A C 1
ATOM 2586 O O . TRP A 1 349 ? -11.414 -0.604 27.891 1 61.28 349 TRP A O 1
ATOM 2596 N N . ALA A 1 350 ? -10.812 -0.621 25.844 1 63.5 350 ALA A N 1
ATOM 2597 C CA . ALA A 1 350 ? -12.148 -0.256 25.375 1 63.5 350 ALA A CA 1
ATOM 2598 C C . ALA A 1 350 ? -13.148 -1.377 25.641 1 63.5 350 ALA A C 1
ATOM 2600 O O . ALA A 1 350 ? -14.289 -1.118 26.047 1 63.5 350 ALA A O 1
ATOM 2601 N N . ALA A 1 351 ? -12.695 -2.529 25.469 1 62.34 351 ALA A N 1
ATOM 2602 C CA . ALA A 1 351 ? -13.555 -3.686 25.703 1 62.34 351 ALA A CA 1
ATOM 2603 C C . ALA A 1 351 ? -13.883 -3.828 27.188 1 62.34 351 ALA A C 1
ATOM 2605 O O . ALA A 1 351 ? -15.023 -4.137 27.562 1 62.34 351 ALA A O 1
ATOM 2606 N N . LEU A 1 352 ? -12.852 -3.607 27.984 1 58.94 352 LEU A N 1
ATOM 2607 C CA . LEU A 1 352 ? -13.047 -3.697 29.422 1 58.94 352 LEU A CA 1
ATOM 2608 C C . LEU A 1 352 ? -14.008 -2.613 29.922 1 58.94 352 LEU A C 1
ATOM 2610 O O . LEU A 1 352 ? -14.828 -2.857 30.797 1 58.94 352 LEU A O 1
ATOM 2614 N N . ARG A 1 353 ? -13.898 -1.524 29.312 1 58.66 353 ARG A N 1
ATOM 2615 C CA . ARG A 1 353 ? -14.773 -0.417 29.688 1 58.66 353 ARG A CA 1
ATOM 2616 C C . ARG A 1 353 ? -16.203 -0.691 29.266 1 58.66 353 ARG A C 1
ATOM 2618 O O . ARG A 1 353 ? -17.156 -0.352 29.984 1 58.66 353 ARG A O 1
ATOM 2625 N N . ARG A 1 354 ? -16.375 -1.24 28.141 1 59.97 354 ARG A N 1
ATOM 2626 C CA . ARG A 1 354 ? -17.719 -1.599 27.688 1 59.97 354 ARG A CA 1
ATOM 2627 C C . ARG A 1 354 ? -18.344 -2.656 28.594 1 59.97 354 ARG A C 1
ATOM 2629 O O . ARG A 1 354 ? -19.531 -2.605 28.875 1 59.97 354 ARG A O 1
ATOM 2636 N N . ALA A 1 355 ? -17.562 -3.607 28.984 1 57.16 355 ALA A N 1
ATOM 2637 C CA . ALA A 1 355 ? -18.031 -4.664 29.875 1 57.16 355 ALA A CA 1
ATOM 2638 C C . ALA A 1 355 ? -18.391 -4.102 31.25 1 57.16 355 ALA A C 1
ATOM 2640 O O . ALA A 1 355 ? -19.359 -4.543 31.859 1 57.16 355 ALA A O 1
ATOM 2641 N N . ARG A 1 356 ? -17.609 -3.283 31.641 1 51.19 356 ARG A N 1
ATOM 2642 C CA . ARG A 1 356 ? -17.875 -2.672 32.938 1 51.19 356 ARG A CA 1
ATOM 2643 C C . ARG A 1 356 ? -19.109 -1.787 32.906 1 51.19 356 ARG A C 1
ATOM 2645 O O . ARG A 1 356 ? -19.844 -1.677 33.875 1 51.19 356 ARG A O 1
ATOM 2652 N N . LYS A 1 357 ? -19.25 -1.169 31.766 1 52.03 357 LYS A N 1
ATOM 2653 C CA . LYS A 1 357 ? -20.406 -0.288 31.703 1 52.03 357 LYS A CA 1
ATOM 2654 C C . LYS A 1 357 ? -21.688 -1.081 31.438 1 52.03 357 LYS A C 1
ATOM 2656 O O . LYS A 1 357 ? -22.781 -0.543 31.562 1 52.03 357 LYS A O 1
ATOM 2661 N N . GLY A 1 358 ? -21.641 -2.242 31.594 1 44.12 358 GLY A N 1
ATOM 2662 C CA . GLY A 1 358 ? -22.875 -2.992 31.406 1 44.12 358 GLY A CA 1
ATOM 2663 C C . GLY A 1 358 ? -23.438 -2.898 30 1 44.12 358 GLY A C 1
ATOM 2664 O O . GLY A 1 358 ? -24.625 -3.131 29.781 1 44.12 358 GLY A O 1
ATOM 2665 N N . VAL A 1 359 ? -22.812 -2.182 29.094 1 37.53 359 VAL A N 1
ATOM 2666 C CA . VAL A 1 359 ? -23.406 -2.076 27.766 1 37.53 359 VAL A CA 1
ATOM 2667 C C . VAL A 1 359 ? -22.766 -3.092 26.828 1 37.53 359 VAL A C 1
ATOM 2669 O O . VAL A 1 359 ? -21.562 -3.385 26.938 1 37.53 359 VAL A O 1
ATOM 2672 N N . MET B 1 1 ? -57.031 18.406 -48.219 1 28.39 1 MET B N 1
ATOM 2673 C CA . MET B 1 1 ? -55.969 17.422 -48.125 1 28.39 1 MET B CA 1
ATOM 2674 C C . MET B 1 1 ? -54.719 18.031 -47.469 1 28.39 1 MET B C 1
ATOM 2676 O O . MET B 1 1 ? -53.906 18.656 -48.156 1 28.39 1 MET B O 1
ATOM 2680 N N . THR B 1 2 ? -54.781 18.688 -46.281 1 34.34 2 THR B N 1
ATOM 2681 C CA . THR B 1 2 ? -53.812 19.438 -45.5 1 34.34 2 THR B CA 1
ATOM 2682 C C . THR B 1 2 ? -52.719 18.516 -44.969 1 34.34 2 THR B C 1
ATOM 2684 O O . THR B 1 2 ? -53 17.516 -44.312 1 34.34 2 THR B O 1
ATOM 2687 N N . THR B 1 3 ? -51.5 18.406 -45.688 1 34.03 3 THR B N 1
ATOM 2688 C CA . THR B 1 3 ? -50.281 17.672 -45.438 1 34.03 3 THR B CA 1
ATOM 2689 C C . THR B 1 3 ? -49.719 17.984 -44.031 1 34.03 3 THR B C 1
ATOM 2691 O O . THR B 1 3 ? -49.375 19.125 -43.75 1 34.03 3 THR B O 1
ATOM 2694 N N . GLU B 1 4 ? -50.156 17.281 -42.969 1 32.72 4 GLU B N 1
ATOM 2695 C CA . GLU B 1 4 ? -49.594 17.297 -41.625 1 32.72 4 GLU B CA 1
ATOM 2696 C C . GLU B 1 4 ? -48.094 17 -41.656 1 32.72 4 GLU B C 1
ATOM 2698 O O . GLU B 1 4 ? -47.688 15.883 -42 1 32.72 4 GLU B O 1
ATOM 2703 N N . THR B 1 5 ? -47.219 17.984 -42 1 32.78 5 THR B N 1
ATOM 2704 C CA . THR B 1 5 ? -45.781 17.906 -41.875 1 32.78 5 THR B CA 1
ATOM 2705 C C . THR B 1 5 ? -45.344 17.453 -40.469 1 32.78 5 THR B C 1
ATOM 2707 O O . THR B 1 5 ? -45.625 18.141 -39.5 1 32.78 5 THR B O 1
ATOM 2710 N N . THR B 1 6 ? -45.25 16.094 -40.25 1 34.72 6 THR B N 1
ATOM 2711 C CA . THR B 1 6 ? -44.688 15.445 -39.062 1 34.72 6 THR B CA 1
ATOM 2712 C C . THR B 1 6 ? -43.312 16.047 -38.75 1 34.72 6 THR B C 1
ATOM 2714 O O . THR B 1 6 ? -42.375 15.977 -39.594 1 34.72 6 THR B O 1
ATOM 2717 N N . ASN B 1 7 ? -43.219 17.156 -38.062 1 32.59 7 ASN B N 1
ATOM 2718 C CA . ASN B 1 7 ? -42 17.734 -37.531 1 32.59 7 ASN B CA 1
ATOM 2719 C C . ASN B 1 7 ? -41.094 16.656 -36.938 1 32.59 7 ASN B C 1
ATOM 2721 O O . ASN B 1 7 ? -41.469 15.992 -35.969 1 32.59 7 ASN B O 1
ATOM 2725 N N . LEU B 1 8 ? -40.25 15.969 -37.75 1 31.53 8 LEU B N 1
ATOM 2726 C CA . LEU B 1 8 ? -39.094 15.141 -37.406 1 31.53 8 LEU B CA 1
ATOM 2727 C C . LEU B 1 8 ? -38.312 15.781 -36.281 1 31.53 8 LEU B C 1
ATOM 2729 O O . LEU B 1 8 ? -37.719 16.859 -36.438 1 31.53 8 LEU B O 1
ATOM 2733 N N . THR B 1 9 ? -38.812 15.711 -35.062 1 33.78 9 THR B N 1
ATOM 2734 C CA . THR B 1 9 ? -38.062 16.094 -33.844 1 33.78 9 THR B CA 1
ATOM 2735 C C . THR B 1 9 ? -36.625 15.609 -33.906 1 33.78 9 THR B C 1
ATOM 2737 O O . THR B 1 9 ? -36.344 14.516 -34.438 1 33.78 9 THR B O 1
ATOM 2740 N N . SER B 1 10 ? -35.656 16.484 -34 1 39.31 10 SER B N 1
ATOM 2741 C CA . SER B 1 10 ? -34.188 16.391 -33.938 1 39.31 10 SER B CA 1
ATOM 2742 C C . SER B 1 10 ? -33.75 15.305 -32.969 1 39.31 10 SER B C 1
ATOM 2744 O O . SER B 1 10 ? -34.281 15.203 -31.859 1 39.31 10 SER B O 1
ATOM 2746 N N . GLY B 1 11 ? -33.5 14.117 -33.469 1 40.12 11 GLY B N 1
ATOM 2747 C CA . GLY B 1 11 ? -32.969 12.859 -32.938 1 40.12 11 GLY B CA 1
ATOM 2748 C C . GLY B 1 11 ? -31.875 13.039 -31.906 1 40.12 11 GLY B C 1
ATOM 2749 O O . GLY B 1 11 ? -30.703 12.883 -32.219 1 40.12 11 GLY B O 1
ATOM 2750 N N . GLY B 1 12 ? -32 14.055 -31.062 1 41.81 12 GLY B N 1
ATOM 2751 C CA . GLY B 1 12 ? -31.016 14.047 -29.984 1 41.81 12 GLY B CA 1
ATOM 2752 C C . GLY B 1 12 ? -30.828 12.68 -29.359 1 41.81 12 GLY B C 1
ATOM 2753 O O . GLY B 1 12 ? -31.656 11.781 -29.547 1 41.81 12 GLY B O 1
ATOM 2754 N N . LEU B 1 13 ? -29.547 12.281 -29.438 1 48.72 13 LEU B N 1
ATOM 2755 C CA . LEU B 1 13 ? -29.281 11 -28.812 1 48.72 13 LEU B CA 1
ATOM 2756 C C . LEU B 1 13 ? -30.109 10.82 -27.547 1 48.72 13 LEU B C 1
ATOM 2758 O O . LEU B 1 13 ? -30.375 11.781 -26.828 1 48.72 13 LEU B O 1
ATOM 2762 N N . PRO B 1 14 ? -30.797 9.727 -27.422 1 55.91 14 PRO B N 1
ATOM 2763 C CA . PRO B 1 14 ? -31.594 9.508 -26.203 1 55.91 14 PRO B CA 1
ATOM 2764 C C . PRO B 1 14 ? -30.828 9.828 -24.922 1 55.91 14 PRO B C 1
ATOM 2766 O O . PRO B 1 14 ? -29.609 9.664 -24.891 1 55.91 14 PRO B O 1
ATOM 2769 N N . PRO B 1 15 ? -31.422 10.633 -24 1 54.97 15 PRO B N 1
ATOM 2770 C CA . PRO B 1 15 ? -30.797 11.094 -22.766 1 54.97 15 PRO B CA 1
ATOM 2771 C C . PRO B 1 15 ? -29.984 10.008 -22.078 1 54.97 15 PRO B C 1
ATOM 2773 O O . PRO B 1 15 ? -28.969 10.305 -21.438 1 54.97 15 PRO B O 1
ATOM 2776 N N . ARG B 1 16 ? -30.422 8.82 -22.234 1 53.44 16 ARG B N 1
ATOM 2777 C CA . ARG B 1 16 ? -29.672 7.742 -21.594 1 53.44 16 ARG B CA 1
ATOM 2778 C C . ARG B 1 16 ? -28.328 7.539 -22.266 1 53.44 16 ARG B C 1
ATOM 2780 O O . ARG B 1 16 ? -27.328 7.262 -21.609 1 53.44 16 ARG B O 1
ATOM 2787 N N . LEU B 1 17 ? -28.344 7.582 -23.562 1 50.75 17 LEU B N 1
ATOM 2788 C CA . LEU B 1 17 ? -27.078 7.414 -24.281 1 50.75 17 LEU B CA 1
ATOM 2789 C C . LEU B 1 17 ? -26.141 8.57 -24 1 50.75 17 LEU B C 1
ATOM 2791 O O . LEU B 1 17 ? -24.922 8.375 -23.906 1 50.75 17 LEU B O 1
ATOM 2795 N N . ARG B 1 18 ? -26.594 9.797 -23.922 1 52.06 18 ARG B N 1
ATOM 2796 C CA . ARG B 1 18 ? -25.734 10.938 -23.609 1 52.06 18 ARG B CA 1
ATOM 2797 C C . ARG B 1 18 ? -25.109 10.797 -22.234 1 52.06 18 ARG B C 1
ATOM 2799 O O . ARG B 1 18 ? -23.938 11.125 -22.031 1 52.06 18 ARG B O 1
ATOM 2806 N N . ALA B 1 19 ? -25.984 10.32 -21.328 1 52.25 19 ALA B N 1
ATOM 2807 C CA . ALA B 1 19 ? -25.469 10.086 -19.984 1 52.25 19 ALA B CA 1
ATOM 2808 C C . ALA B 1 19 ? -24.391 9.008 -19.984 1 52.25 19 ALA B C 1
ATOM 2810 O O . ALA B 1 19 ? -23.359 9.141 -19.312 1 52.25 19 ALA B O 1
ATOM 2811 N N . ALA B 1 20 ? -24.719 8.062 -20.797 1 50.03 20 ALA B N 1
ATOM 2812 C CA . ALA B 1 20 ? -23.734 6.988 -20.922 1 50.03 20 ALA B CA 1
ATOM 2813 C C . ALA B 1 20 ? -22.453 7.492 -21.562 1 50.03 20 ALA B C 1
ATOM 2815 O O . ALA B 1 20 ? -21.344 7.129 -21.141 1 50.03 20 ALA B O 1
ATOM 2816 N N . LEU B 1 21 ? -22.594 8.258 -22.562 1 50.34 21 LEU B N 1
ATOM 2817 C CA . LEU B 1 21 ? -21.422 8.805 -23.234 1 50.34 21 LEU B CA 1
ATOM 2818 C C . LEU B 1 21 ? -20.672 9.781 -22.328 1 50.34 21 LEU B C 1
ATOM 2820 O O . LEU B 1 21 ? -19.438 9.812 -22.328 1 50.34 21 LEU B O 1
ATOM 2824 N N . ALA B 1 22 ? -21.375 10.602 -21.656 1 52.25 22 ALA B N 1
ATOM 2825 C CA . ALA B 1 22 ? -20.75 11.531 -20.719 1 52.25 22 ALA B CA 1
ATOM 2826 C C . ALA B 1 22 ? -20.016 10.773 -19.609 1 52.25 22 ALA B C 1
ATOM 2828 O O . ALA B 1 22 ? -18.906 11.148 -19.234 1 52.25 22 ALA B O 1
ATOM 2829 N N . THR B 1 23 ? -20.719 9.859 -19.234 1 49.25 23 THR B N 1
ATOM 2830 C CA . THR B 1 23 ? -20.078 9.047 -18.203 1 49.25 23 THR B CA 1
ATOM 2831 C C . THR B 1 23 ? -18.844 8.336 -18.766 1 49.25 23 THR B C 1
ATOM 2833 O O . THR B 1 23 ? -17.812 8.234 -18.078 1 49.25 23 THR B O 1
ATOM 2836 N N . ALA B 1 24 ? -19.031 7.91 -19.969 1 48.97 24 ALA B N 1
ATOM 2837 C CA . ALA B 1 24 ? -17.906 7.273 -20.656 1 48.97 24 ALA B CA 1
ATOM 2838 C C . ALA B 1 24 ? -16.766 8.266 -20.875 1 48.97 24 ALA B C 1
ATOM 2840 O O . ALA B 1 24 ? -15.594 7.91 -20.734 1 48.97 24 ALA B O 1
ATOM 2841 N N . GLY B 1 25 ? -17.109 9.383 -21.391 1 53.84 25 GLY B N 1
ATOM 2842 C CA . GLY B 1 25 ? -16.125 10.438 -21.562 1 53.84 25 GLY B CA 1
ATOM 2843 C C . GLY B 1 25 ? -15.367 10.766 -20.281 1 53.84 25 GLY B C 1
ATOM 2844 O O . GLY B 1 25 ? -14.164 11.008 -20.312 1 53.84 25 GLY B O 1
ATOM 2845 N N . LEU B 1 26 ? -16.078 10.688 -19.234 1 52.62 26 LEU B N 1
ATOM 2846 C CA . LEU B 1 26 ? -15.5 11.023 -17.938 1 52.62 26 LEU B CA 1
ATOM 2847 C C . LEU B 1 26 ? -14.555 9.93 -17.469 1 52.62 26 LEU B C 1
ATOM 2849 O O . LEU B 1 26 ? -13.594 10.211 -16.75 1 52.62 26 LEU B O 1
ATOM 2853 N N . SER B 1 27 ? -14.859 8.742 -17.891 1 52.12 27 SER B N 1
ATOM 2854 C CA . SER B 1 27 ? -13.969 7.648 -17.516 1 52.12 27 SER B CA 1
ATOM 2855 C C . SER B 1 27 ? -12.742 7.594 -18.422 1 52.12 27 SER B C 1
ATOM 2857 O O . SER B 1 27 ? -11.641 7.277 -17.969 1 52.12 27 SER B O 1
ATOM 2859 N N . LEU B 1 28 ? -12.953 7.898 -19.688 1 56.88 28 LEU B N 1
ATOM 2860 C CA . LEU B 1 28 ? -11.875 7.789 -20.672 1 56.88 28 LEU B CA 1
ATOM 2861 C C . LEU B 1 28 ? -10.875 8.922 -20.5 1 56.88 28 LEU B C 1
ATOM 2863 O O . LEU B 1 28 ? -9.695 8.766 -20.812 1 56.88 28 LEU B O 1
ATOM 2867 N N . GLY B 1 29 ? -11.312 9.977 -20.031 1 58 29 GLY B N 1
ATOM 2868 C CA . GLY B 1 29 ? -10.453 11.141 -19.875 1 58 29 GLY B CA 1
ATOM 2869 C C . GLY B 1 29 ? -9.234 10.883 -19.031 1 58 29 GLY B C 1
ATOM 2870 O O . GLY B 1 29 ? -8.102 10.992 -19.5 1 58 29 GLY B O 1
ATOM 2871 N N . PRO B 1 30 ? -9.539 10.445 -17.875 1 56.12 30 PRO B N 1
ATOM 2872 C CA . PRO B 1 30 ? -8.398 10.234 -16.984 1 56.12 30 PRO B CA 1
ATOM 2873 C C . PRO B 1 30 ? -7.484 9.102 -17.469 1 56.12 30 PRO B C 1
ATOM 2875 O O . PRO B 1 30 ? -6.262 9.18 -17.312 1 56.12 30 PRO B O 1
ATOM 2878 N N . MET B 1 31 ? -8.055 8.234 -18.031 1 58.19 31 MET B N 1
ATOM 2879 C CA . MET B 1 31 ? -7.285 7.094 -18.516 1 58.19 31 MET B CA 1
ATOM 2880 C C . MET B 1 31 ? -6.402 7.488 -19.703 1 58.19 31 MET B C 1
ATOM 2882 O O . MET B 1 31 ? -5.219 7.141 -19.734 1 58.19 31 MET B O 1
ATOM 2886 N N . ILE B 1 32 ? -7.023 8.141 -20.609 1 64.56 32 ILE B N 1
ATOM 2887 C CA . ILE B 1 32 ? -6.258 8.711 -21.703 1 64.56 32 ILE B CA 1
ATOM 2888 C C . ILE B 1 32 ? -5.207 9.672 -21.156 1 64.56 32 ILE B C 1
ATOM 2890 O O . ILE B 1 32 ? -4.074 9.711 -21.656 1 64.56 32 ILE B O 1
ATOM 2894 N N . GLY B 1 33 ? -5.613 10.188 -20.125 1 68.25 33 GLY B N 1
ATOM 2895 C CA . GLY B 1 33 ? -4.672 11.102 -19.484 1 68.25 33 GLY B CA 1
ATOM 2896 C C . GLY B 1 33 ? -3.434 10.398 -18.953 1 68.25 33 GLY B C 1
ATOM 2897 O O . GLY B 1 33 ? -2.316 10.891 -19.125 1 68.25 33 GLY B O 1
ATOM 2898 N N . ALA B 1 34 ? -3.713 9.234 -18.422 1 65 34 ALA B N 1
ATOM 2899 C CA . ALA B 1 34 ? -2.57 8.484 -17.906 1 65 34 ALA B CA 1
ATOM 2900 C C . ALA B 1 34 ? -1.656 8.023 -19.031 1 65 34 ALA B C 1
ATOM 2902 O O . ALA B 1 34 ? -0.43 8.078 -18.906 1 65 34 ALA B O 1
ATOM 2903 N N . PHE B 1 35 ? -2.258 7.629 -20.109 1 69.19 35 PHE B N 1
ATOM 2904 C CA . PHE B 1 35 ? -1.502 7.184 -21.266 1 69.19 35 PHE B CA 1
ATOM 2905 C C . PHE B 1 35 ? -0.727 8.344 -21.891 1 69.19 35 PHE B C 1
ATOM 2907 O O . PHE B 1 35 ? 0.439 8.188 -22.266 1 69.19 35 PHE B O 1
ATOM 2914 N N . VAL B 1 36 ? -1.338 9.398 -21.922 1 75.12 36 VAL B N 1
ATOM 2915 C CA . VAL B 1 36 ? -0.709 10.594 -22.469 1 75.12 36 VAL B CA 1
ATOM 2916 C C . VAL B 1 36 ? 0.42 11.055 -21.547 1 75.12 36 VAL B C 1
ATOM 2918 O O . VAL B 1 36 ? 1.496 11.438 -22.016 1 75.12 36 VAL B O 1
ATOM 2921 N N . LEU B 1 37 ? 0.161 10.906 -20.312 1 73.25 37 LEU B N 1
ATOM 2922 C CA . LEU B 1 37 ? 1.18 11.328 -19.359 1 73.25 37 LEU B CA 1
ATOM 2923 C C . LEU B 1 37 ? 2.428 10.461 -19.469 1 73.25 37 LEU B C 1
ATOM 2925 O O . LEU B 1 37 ? 3.551 10.969 -19.422 1 73.25 37 LEU B O 1
ATOM 2929 N N . SER B 1 38 ? 2.174 9.203 -19.578 1 73.31 38 SER B N 1
ATOM 2930 C CA . SER B 1 38 ? 3.318 8.312 -19.75 1 73.31 38 SER B CA 1
ATOM 2931 C C . SER B 1 38 ? 4.059 8.617 -21.047 1 73.31 38 SER B C 1
ATOM 2933 O O . SER B 1 38 ? 5.289 8.562 -21.094 1 73.31 38 SER B O 1
ATOM 2935 N N . GLY B 1 39 ? 3.383 8.945 -22.031 1 75.75 39 GLY B N 1
ATOM 2936 C CA . GLY B 1 39 ? 3.99 9.32 -23.297 1 75.75 39 GLY B CA 1
ATOM 2937 C C . GLY B 1 39 ? 4.797 10.602 -23.219 1 75.75 39 GLY B C 1
ATOM 2938 O O . GLY B 1 39 ? 5.879 10.695 -23.812 1 75.75 39 GLY B O 1
ATOM 2939 N N . LEU B 1 40 ? 4.277 11.484 -22.484 1 77.62 40 LEU B N 1
ATOM 2940 C CA . LEU B 1 40 ? 4.98 12.75 -22.312 1 77.62 40 LEU B CA 1
ATOM 2941 C C . LEU B 1 40 ? 6.301 12.547 -21.594 1 77.62 40 LEU B C 1
ATOM 2943 O O . LEU B 1 40 ? 7.301 13.195 -21.906 1 77.62 40 LEU B O 1
ATOM 2947 N N . VAL B 1 41 ? 6.25 11.711 -20.703 1 74.31 41 VAL B N 1
ATOM 2948 C CA . VAL B 1 41 ? 7.477 11.406 -19.984 1 74.31 41 VAL B CA 1
ATOM 2949 C C . VAL B 1 41 ? 8.508 10.797 -20.922 1 74.31 41 VAL B C 1
ATOM 2951 O O . VAL B 1 41 ? 9.695 11.125 -20.859 1 74.31 41 VAL B O 1
ATOM 2954 N N . LEU B 1 42 ? 7.992 10.023 -21.75 1 74.25 42 LEU B N 1
ATOM 2955 C CA . LEU B 1 42 ? 8.883 9.398 -22.719 1 74.25 42 LEU B CA 1
ATOM 2956 C C . LEU B 1 42 ? 9.445 10.43 -23.688 1 74.25 42 LEU B C 1
ATOM 2958 O O . LEU B 1 42 ? 10.625 10.375 -24.047 1 74.25 42 LEU B O 1
ATOM 2962 N N . LEU B 1 43 ? 8.664 11.344 -24.094 1 78 43 LEU B N 1
ATOM 2963 C CA . LEU B 1 43 ? 9.117 12.406 -25 1 78 43 LEU B CA 1
ATOM 2964 C C . LEU B 1 43 ? 10.195 13.25 -24.344 1 78 43 LEU B C 1
ATOM 2966 O O . LEU B 1 43 ? 11.125 13.711 -25.016 1 78 43 LEU B O 1
ATOM 2970 N N . LEU B 1 44 ? 10.039 13.406 -23.078 1 76.19 44 LEU B N 1
ATOM 2971 C CA . LEU B 1 44 ? 11.039 14.164 -22.328 1 76.19 44 LEU B CA 1
ATOM 2972 C C . LEU B 1 44 ? 12.367 13.43 -22.312 1 76.19 44 LEU B C 1
ATOM 2974 O O . LEU B 1 44 ? 13.43 14.055 -22.188 1 76.19 44 LEU B O 1
ATOM 2978 N N . MET B 1 45 ? 12.281 12.18 -22.422 1 73.88 45 MET B N 1
ATOM 2979 C CA . MET B 1 45 ? 13.492 11.367 -22.484 1 73.88 45 MET B CA 1
ATOM 2980 C C . MET B 1 45 ? 13.992 11.211 -23.906 1 73.88 45 MET B C 1
ATOM 2982 O O . MET B 1 45 ? 14.898 10.422 -24.172 1 73.88 45 MET B O 1
ATOM 2986 N N . LYS B 1 46 ? 13.289 11.867 -24.781 1 77 46 LYS B N 1
ATOM 2987 C CA . LYS B 1 46 ? 13.641 11.875 -26.203 1 77 46 LYS B CA 1
ATOM 2988 C C . LYS B 1 46 ? 13.375 10.516 -26.844 1 77 46 LYS B C 1
ATOM 2990 O O . LYS B 1 46 ? 14.141 10.07 -27.703 1 77 46 LYS B O 1
ATOM 2995 N N . VAL B 1 47 ? 12.531 9.891 -26.219 1 77.88 47 VAL B N 1
ATOM 2996 C CA . VAL B 1 47 ? 12.109 8.609 -26.781 1 77.88 47 VAL B CA 1
ATOM 2997 C C . VAL B 1 47 ? 10.711 8.75 -27.391 1 77.88 47 VAL B C 1
ATOM 2999 O O . VAL B 1 47 ? 9.828 9.352 -26.781 1 77.88 47 VAL B O 1
ATOM 3002 N N . ASN B 1 48 ? 10.625 8.359 -28.578 1 79.31 48 ASN B N 1
ATOM 3003 C CA . ASN B 1 48 ? 9.305 8.367 -29.203 1 79.31 48 ASN B CA 1
ATOM 3004 C C . ASN B 1 48 ? 8.344 7.41 -28.5 1 79.31 48 ASN B C 1
ATOM 3006 O O . ASN B 1 48 ? 8.594 6.203 -28.453 1 79.31 48 ASN B O 1
ATOM 3010 N N . PRO B 1 49 ? 7.242 7.961 -28 1 78.94 49 PRO B N 1
ATOM 3011 C CA . PRO B 1 49 ? 6.305 7.121 -27.25 1 78.94 49 PRO B CA 1
ATOM 3012 C C . PRO B 1 49 ? 5.742 5.973 -28.078 1 78.94 49 PRO B C 1
ATOM 3014 O O . PRO B 1 49 ? 5.539 4.871 -27.562 1 78.94 49 PRO B O 1
ATOM 3017 N N . PHE B 1 50 ? 5.555 6.211 -29.297 1 79.56 50 PHE B N 1
ATOM 3018 C CA . PHE B 1 50 ? 4.98 5.176 -30.156 1 79.56 50 PHE B CA 1
ATOM 3019 C C . PHE B 1 50 ? 5.969 4.031 -30.344 1 79.56 50 PHE B C 1
ATOM 3021 O O . PHE B 1 50 ? 5.57 2.865 -30.406 1 79.56 50 PHE B O 1
ATOM 3028 N N . ASP B 1 51 ? 7.191 4.379 -30.406 1 76.81 51 ASP B N 1
ATOM 3029 C CA . ASP B 1 51 ? 8.211 3.342 -30.516 1 76.81 51 ASP B CA 1
ATOM 3030 C C . ASP B 1 51 ? 8.305 2.533 -29.219 1 76.81 51 ASP B C 1
ATOM 3032 O O . ASP B 1 51 ? 8.453 1.31 -29.25 1 76.81 51 ASP B O 1
ATOM 3036 N N . TYR B 1 52 ? 8.172 3.246 -28.188 1 76.31 52 TYR B N 1
ATOM 3037 C CA . TYR B 1 52 ? 8.25 2.574 -26.891 1 76.31 52 TYR B CA 1
ATOM 3038 C C . TYR B 1 52 ? 7.059 1.642 -26.688 1 76.31 52 TYR B C 1
ATOM 3040 O O . TYR B 1 52 ? 7.234 0.474 -26.328 1 76.31 52 TYR B O 1
ATOM 3048 N N . TYR B 1 53 ? 5.922 2.201 -26.984 1 76.12 53 TYR B N 1
ATOM 3049 C CA . TYR B 1 53 ? 4.723 1.394 -26.812 1 76.12 53 TYR B CA 1
ATOM 3050 C C . TYR B 1 53 ? 4.715 0.216 -27.781 1 76.12 53 TYR B C 1
ATOM 3052 O O . TYR B 1 53 ? 4.273 -0.881 -27.438 1 76.12 53 TYR B O 1
ATOM 3060 N N . GLY B 1 54 ? 5.172 0.455 -28.938 1 77.31 54 GLY B N 1
ATOM 3061 C CA . GLY B 1 54 ? 5.297 -0.62 -29.906 1 77.31 54 GLY B CA 1
ATOM 3062 C C . GLY B 1 54 ? 6.262 -1.707 -29.469 1 77.31 54 GLY B C 1
ATOM 3063 O O . GLY B 1 54 ? 5.984 -2.896 -29.641 1 77.31 54 GLY B O 1
ATOM 3064 N N . TYR B 1 55 ? 7.297 -1.306 -28.938 1 78 55 TYR B N 1
ATOM 3065 C CA . TYR B 1 55 ? 8.281 -2.258 -28.453 1 78 55 TYR B CA 1
ATOM 3066 C C . TYR B 1 55 ? 7.73 -3.059 -27.281 1 78 55 TYR B C 1
ATOM 3068 O O . TYR B 1 55 ? 7.992 -4.258 -27.156 1 78 55 TYR B O 1
ATOM 3076 N N . VAL B 1 56 ? 7.07 -2.389 -26.469 1 77.38 56 VAL B N 1
ATOM 3077 C CA . VAL B 1 56 ? 6.48 -3.053 -25.297 1 77.38 56 VAL B CA 1
ATOM 3078 C C . VAL B 1 56 ? 5.508 -4.133 -25.766 1 77.38 56 VAL B C 1
ATOM 3080 O O . VAL B 1 56 ? 5.523 -5.254 -25.25 1 77.38 56 VAL B O 1
ATOM 3083 N N . PHE B 1 57 ? 4.754 -3.758 -26.75 1 79.44 57 PHE B N 1
ATOM 3084 C CA . PHE B 1 57 ? 3.771 -4.707 -27.266 1 79.44 57 PHE B CA 1
ATOM 3085 C C . PHE B 1 57 ? 4.461 -5.852 -28 1 79.44 57 PHE B C 1
ATOM 3087 O O . PHE B 1 57 ? 4.094 -7.016 -27.828 1 79.44 57 PHE B O 1
ATOM 3094 N N . GLN B 1 58 ? 5.434 -5.535 -28.781 1 82.81 58 GLN B N 1
ATOM 3095 C CA . GLN B 1 58 ? 6.137 -6.539 -29.562 1 82.81 58 GLN B CA 1
ATOM 3096 C C . GLN B 1 58 ? 6.945 -7.477 -28.672 1 82.81 58 GLN B C 1
ATOM 3098 O O . GLN B 1 58 ? 6.891 -8.695 -28.828 1 82.81 58 GLN B O 1
ATOM 3103 N N . ARG B 1 59 ? 7.578 -6.926 -27.75 1 79.75 59 ARG B N 1
ATOM 3104 C CA . ARG B 1 59 ? 8.453 -7.727 -26.891 1 79.75 59 ARG B CA 1
ATOM 3105 C C . ARG B 1 59 ? 7.652 -8.453 -25.812 1 79.75 59 ARG B C 1
ATOM 3107 O O . ARG B 1 59 ? 8.016 -9.555 -25.406 1 79.75 59 ARG B O 1
ATOM 3114 N N . GLY B 1 60 ? 6.656 -7.879 -25.406 1 80 60 GLY B N 1
ATOM 3115 C CA . GLY B 1 60 ? 5.867 -8.5 -24.344 1 80 60 GLY B CA 1
ATOM 3116 C C . GLY B 1 60 ? 4.906 -9.555 -24.859 1 80 60 GLY B C 1
ATOM 3117 O O . GLY B 1 60 ? 4.668 -10.562 -24.203 1 80 60 GLY B O 1
ATOM 3118 N N . LEU B 1 61 ? 4.445 -9.336 -26.141 1 83.44 61 LEU B N 1
ATOM 3119 C CA . LEU B 1 61 ? 3.348 -10.188 -26.578 1 83.44 61 LEU B CA 1
ATOM 3120 C C . LEU B 1 61 ? 3.756 -11 -27.812 1 83.44 61 LEU B C 1
ATOM 3122 O O . LEU B 1 61 ? 3.182 -12.055 -28.078 1 83.44 61 LEU B O 1
ATOM 3126 N N . LEU B 1 62 ? 4.762 -10.555 -28.5 1 83.12 62 LEU B N 1
ATOM 3127 C CA . LEU B 1 62 ? 4.992 -11.195 -29.797 1 83.12 62 LEU B CA 1
ATOM 3128 C C . LEU B 1 62 ? 6.34 -11.906 -29.812 1 83.12 62 LEU B C 1
ATOM 3130 O O . LEU B 1 62 ? 6.531 -12.859 -30.562 1 83.12 62 LEU B O 1
ATOM 3134 N N . SER B 1 63 ? 7.262 -11.555 -29.078 1 88.44 63 SER B N 1
ATOM 3135 C CA . SER B 1 63 ? 8.555 -12.234 -29.047 1 88.44 63 SER B CA 1
ATOM 3136 C C . SER B 1 63 ? 8.492 -13.516 -28.234 1 88.44 63 SER B C 1
ATOM 3138 O O . SER B 1 63 ? 7.918 -13.539 -27.141 1 88.44 63 SER B O 1
ATOM 3140 N N . PRO B 1 64 ? 9.008 -14.547 -28.781 1 88.38 64 PRO B N 1
ATOM 3141 C CA . PRO B 1 64 ? 8.969 -15.828 -28.062 1 88.38 64 PRO B CA 1
ATOM 3142 C C . PRO B 1 64 ? 9.57 -15.734 -26.672 1 88.38 64 PRO B C 1
ATOM 3144 O O . PRO B 1 64 ? 9.008 -16.266 -25.703 1 88.38 64 PRO B O 1
ATOM 3147 N N . SER B 1 65 ? 10.695 -15.133 -26.578 1 88.25 65 SER B N 1
ATOM 3148 C CA . SER B 1 65 ? 11.32 -14.992 -25.266 1 88.25 65 SER B CA 1
ATOM 3149 C C . SER B 1 65 ? 10.461 -14.141 -24.328 1 88.25 65 SER B C 1
ATOM 3151 O O . SER B 1 65 ? 10.359 -14.422 -23.141 1 88.25 65 SER B O 1
ATOM 3153 N N . GLY B 1 66 ? 9.875 -13.094 -24.922 1 90.06 66 GLY B N 1
ATOM 3154 C CA . GLY B 1 66 ? 9.016 -12.227 -24.125 1 90.06 66 GLY B CA 1
ATOM 3155 C C . GLY B 1 66 ? 7.75 -12.922 -23.656 1 90.06 66 GLY B C 1
ATOM 3156 O O . GLY B 1 66 ? 7.355 -12.758 -22.5 1 90.06 66 GLY B O 1
ATOM 3157 N N . VAL B 1 67 ? 7.211 -13.68 -24.484 1 91.31 67 VAL B N 1
ATOM 3158 C CA . VAL B 1 67 ? 5.992 -14.406 -24.125 1 91.31 67 VAL B CA 1
ATOM 3159 C C . VAL B 1 67 ? 6.293 -15.438 -23.047 1 91.31 67 VAL B C 1
ATOM 3161 O O . VAL B 1 67 ? 5.504 -15.625 -22.125 1 91.31 67 VAL B O 1
ATOM 3164 N N . GLN B 1 68 ? 7.391 -16.078 -23.219 1 93.12 68 GLN B N 1
ATOM 3165 C CA . GLN B 1 68 ? 7.766 -17.078 -22.219 1 93.12 68 GLN B CA 1
ATOM 3166 C C . GLN B 1 68 ? 8 -16.438 -20.859 1 93.12 68 GLN B C 1
ATOM 3168 O O . GLN B 1 68 ? 7.605 -16.984 -19.828 1 93.12 68 GLN B O 1
ATOM 3173 N N . ALA B 1 69 ? 8.633 -15.305 -20.891 1 92.44 69 ALA B N 1
ATOM 3174 C CA . ALA B 1 69 ? 8.859 -14.57 -19.641 1 92.44 69 ALA B CA 1
ATOM 3175 C C . ALA B 1 69 ? 7.539 -14.102 -19.031 1 92.44 69 ALA B C 1
ATOM 3177 O O . ALA B 1 69 ? 7.367 -14.125 -17.812 1 92.44 69 ALA B O 1
ATOM 3178 N N . THR B 1 70 ? 6.688 -13.664 -19.906 1 92.12 70 THR B N 1
ATOM 3179 C CA . THR B 1 70 ? 5.359 -13.234 -19.484 1 92.12 70 THR B CA 1
ATOM 3180 C C . THR B 1 70 ? 4.613 -14.375 -18.797 1 92.12 70 THR B C 1
ATOM 3182 O O . THR B 1 70 ? 4.074 -14.195 -17.703 1 92.12 70 THR B O 1
ATOM 3185 N N . LEU B 1 71 ? 4.648 -15.484 -19.422 1 94.88 71 LEU B N 1
ATOM 3186 C CA . LEU B 1 71 ? 3.939 -16.641 -18.891 1 94.88 71 LEU B CA 1
ATOM 3187 C C . LEU B 1 71 ? 4.551 -17.109 -17.578 1 94.88 71 LEU B C 1
ATOM 3189 O O . LEU B 1 71 ? 3.83 -17.516 -16.656 1 94.88 71 LEU B O 1
ATOM 3193 N N . THR B 1 72 ? 5.832 -17.016 -17.484 1 95.19 72 THR B N 1
ATOM 3194 C CA . THR B 1 72 ? 6.508 -17.391 -16.234 1 95.19 72 THR B CA 1
ATOM 3195 C C . THR B 1 72 ? 6.121 -16.453 -15.109 1 95.19 72 THR B C 1
ATOM 3197 O O . THR B 1 72 ? 5.871 -16.891 -13.984 1 95.19 72 THR B O 1
ATOM 3200 N N . ARG B 1 73 ? 6.027 -15.188 -15.422 1 93.62 73 ARG B N 1
ATOM 3201 C CA . ARG B 1 73 ? 5.695 -14.172 -14.422 1 93.62 73 ARG B CA 1
ATOM 3202 C C . ARG B 1 73 ? 4.246 -14.312 -13.961 1 93.62 73 ARG B C 1
ATOM 3204 O O . ARG B 1 73 ? 3.912 -13.953 -12.828 1 93.62 73 ARG B O 1
ATOM 3211 N N . MET B 1 74 ? 3.451 -14.875 -14.703 1 95.75 74 MET B N 1
ATOM 3212 C CA . MET B 1 74 ? 2.031 -15.039 -14.406 1 95.75 74 MET B CA 1
ATOM 3213 C C . MET B 1 74 ? 1.828 -15.977 -13.227 1 95.75 74 MET B C 1
ATOM 3215 O O . MET B 1 74 ? 0.884 -15.812 -12.445 1 95.75 74 MET B O 1
ATOM 3219 N N . GLY B 1 75 ? 2.682 -16.938 -13.109 1 97.5 75 GLY B N 1
ATOM 3220 C CA . GLY B 1 75 ? 2.504 -17.969 -12.109 1 97.5 75 GLY B CA 1
ATOM 3221 C C . GLY B 1 75 ? 2.256 -17.406 -10.719 1 97.5 75 GLY B C 1
ATOM 3222 O O . GLY B 1 75 ? 1.149 -17.531 -10.188 1 97.5 75 GLY B O 1
ATOM 3223 N N . PRO B 1 76 ? 3.258 -16.734 -10.195 1 97.88 76 PRO B N 1
ATOM 3224 C CA . PRO B 1 76 ? 3.094 -16.172 -8.852 1 97.88 76 PRO B CA 1
ATOM 3225 C C . PRO B 1 76 ? 1.998 -15.109 -8.789 1 97.88 76 PRO B C 1
ATOM 3227 O O . PRO B 1 76 ? 1.294 -15.008 -7.777 1 97.88 76 PRO B O 1
ATOM 3230 N N . LEU B 1 77 ? 1.771 -14.352 -9.797 1 97 77 LEU B N 1
ATOM 3231 C CA . LEU B 1 77 ? 0.794 -13.266 -9.789 1 97 77 LEU B CA 1
ATOM 3232 C C . LEU B 1 77 ? -0.628 -13.82 -9.781 1 97 77 LEU B C 1
ATOM 3234 O O . LEU B 1 77 ? -1.521 -13.234 -9.164 1 97 77 LEU B O 1
ATOM 3238 N N . LEU B 1 78 ? -0.792 -14.938 -10.453 1 98.31 78 LEU B N 1
ATOM 3239 C CA . LEU B 1 78 ? -2.102 -15.586 -10.422 1 98.31 78 LEU B CA 1
ATOM 3240 C C . LEU B 1 78 ? -2.422 -16.109 -9.023 1 98.31 78 LEU B C 1
ATOM 3242 O O . LEU B 1 78 ? -3.576 -16.078 -8.602 1 98.31 78 LEU B O 1
ATOM 3246 N N . LEU B 1 79 ? -1.435 -16.562 -8.375 1 98.75 79 LEU B N 1
ATOM 3247 C CA . LEU B 1 79 ? -1.621 -17.016 -7.004 1 98.75 79 LEU B CA 1
ATOM 3248 C C . LEU B 1 79 ? -2.004 -15.859 -6.094 1 98.75 79 LEU B C 1
ATOM 3250 O O . LEU B 1 79 ? -2.854 -16 -5.215 1 98.75 79 LEU B O 1
ATOM 3254 N N . LEU B 1 80 ? -1.383 -14.727 -6.312 1 98.25 80 LEU B N 1
ATOM 3255 C CA . LEU B 1 80 ? -1.732 -13.539 -5.543 1 98.25 80 LEU B CA 1
ATOM 3256 C C . LEU B 1 80 ? -3.154 -13.086 -5.859 1 98.25 80 LEU B C 1
ATOM 3258 O O . LEU B 1 80 ? -3.883 -12.648 -4.969 1 98.25 80 LEU B O 1
ATOM 3262 N N . ALA B 1 81 ? -3.486 -13.18 -7.117 1 97.06 81 ALA B N 1
ATOM 3263 C CA . ALA B 1 81 ? -4.863 -12.859 -7.492 1 97.06 81 ALA B CA 1
ATOM 3264 C C . ALA B 1 81 ? -5.848 -13.781 -6.785 1 97.06 81 ALA B C 1
ATOM 3266 O O . ALA B 1 81 ? -6.867 -13.328 -6.258 1 97.06 81 ALA B O 1
ATOM 3267 N N . ALA B 1 82 ? -5.535 -15.039 -6.793 1 98.38 82 ALA B N 1
ATOM 3268 C CA . ALA B 1 82 ? -6.379 -16.016 -6.102 1 98.38 82 ALA B CA 1
ATOM 3269 C C . ALA B 1 82 ? -6.48 -15.688 -4.613 1 98.38 82 ALA B C 1
ATOM 3271 O O . ALA B 1 82 ? -7.559 -15.773 -4.023 1 98.38 82 ALA B O 1
ATOM 3272 N N . SER B 1 83 ? -5.34 -15.344 -4.043 1 98.44 83 SER B N 1
ATOM 3273 C CA . SER B 1 83 ? -5.277 -14.953 -2.639 1 98.44 83 SER B CA 1
ATOM 3274 C C . SER B 1 83 ? -6.246 -13.812 -2.336 1 98.44 83 SER B C 1
ATOM 3276 O O . SER B 1 83 ? -7.031 -13.891 -1.389 1 98.44 83 SER B O 1
ATOM 3278 N N . LEU B 1 84 ? -6.262 -12.852 -3.123 1 96.56 84 LEU B N 1
ATOM 3279 C CA . LEU B 1 84 ? -7.07 -11.664 -2.912 1 96.56 84 LEU B CA 1
ATOM 3280 C C . LEU B 1 84 ? -8.547 -11.953 -3.18 1 96.56 84 LEU B C 1
ATOM 3282 O O . LEU B 1 84 ? -9.422 -11.445 -2.477 1 96.56 84 LEU B O 1
ATOM 3286 N N . ILE B 1 85 ? -8.828 -12.766 -4.16 1 95.31 85 ILE B N 1
ATOM 3287 C CA . ILE B 1 85 ? -10.211 -13.094 -4.504 1 95.31 85 ILE B CA 1
ATOM 3288 C C . ILE B 1 85 ? -10.883 -13.805 -3.326 1 95.31 85 ILE B C 1
ATOM 3290 O O . ILE B 1 85 ? -12.016 -13.484 -2.973 1 95.31 85 ILE B O 1
ATOM 3294 N N . VAL B 1 86 ? -10.195 -14.664 -2.689 1 96.25 86 VAL B N 1
ATOM 3295 C CA . VAL B 1 86 ? -10.742 -15.406 -1.558 1 96.25 86 VAL B CA 1
ATOM 3296 C C . VAL B 1 86 ? -11.133 -14.438 -0.445 1 96.25 86 VAL B C 1
ATOM 3298 O O . VAL B 1 86 ? -12.234 -14.516 0.099 1 96.25 86 VAL B O 1
ATOM 3301 N N . ALA B 1 87 ? -10.273 -13.523 -0.143 1 95.5 87 ALA B N 1
ATOM 3302 C CA . ALA B 1 87 ? -10.508 -12.586 0.953 1 95.5 87 ALA B CA 1
ATOM 3303 C C . ALA B 1 87 ? -11.586 -11.57 0.591 1 95.5 87 ALA B C 1
ATOM 3305 O O . ALA B 1 87 ? -12.531 -11.359 1.357 1 95.5 87 ALA B O 1
ATOM 3306 N N . PHE B 1 88 ? -11.516 -11.078 -0.577 1 90.94 88 PHE B N 1
ATOM 3307 C CA . PHE B 1 88 ? -12.383 -9.969 -0.949 1 90.94 88 PHE B CA 1
ATOM 3308 C C . PHE B 1 88 ? -13.805 -10.461 -1.208 1 90.94 88 PHE B C 1
ATOM 3310 O O . PHE B 1 88 ? -14.773 -9.742 -0.937 1 90.94 88 PHE B O 1
ATOM 3317 N N . ARG B 1 89 ? -13.961 -11.625 -1.655 1 89.38 89 ARG B N 1
ATOM 3318 C CA . ARG B 1 89 ? -15.297 -12.18 -1.867 1 89.38 89 ARG B CA 1
ATOM 3319 C C . ARG B 1 89 ? -16 -12.422 -0.539 1 89.38 89 ARG B C 1
ATOM 3321 O O . ARG B 1 89 ? -17.234 -12.391 -0.471 1 89.38 89 ARG B O 1
ATOM 3328 N N . ALA B 1 90 ? -15.266 -12.641 0.414 1 92.19 90 ALA B N 1
ATOM 3329 C CA . ALA B 1 90 ? -15.828 -12.867 1.743 1 92.19 90 ALA B CA 1
ATOM 3330 C C . ALA B 1 90 ? -16.078 -11.539 2.465 1 92.19 90 ALA B C 1
ATOM 3332 O O . ALA B 1 90 ? -16.484 -11.531 3.625 1 92.19 90 ALA B O 1
ATOM 3333 N N . GLY B 1 91 ? -15.75 -10.469 1.827 1 89.12 91 GLY B N 1
ATOM 3334 C CA . GLY B 1 91 ? -15.938 -9.172 2.447 1 89.12 91 GLY B CA 1
ATOM 3335 C C . GLY B 1 91 ? -14.812 -8.789 3.393 1 89.12 91 GLY B C 1
ATOM 3336 O O . GLY B 1 91 ? -14.961 -7.883 4.211 1 89.12 91 GLY B O 1
ATOM 3337 N N . LEU B 1 92 ? -13.758 -9.516 3.301 1 92.12 92 LEU B N 1
ATOM 3338 C CA . LEU B 1 92 ? -12.586 -9.242 4.121 1 92.12 92 LEU B CA 1
ATOM 3339 C C . LEU B 1 92 ? -11.469 -8.617 3.287 1 92.12 92 LEU B C 1
ATOM 3341 O O . LEU B 1 92 ? -11.414 -8.812 2.07 1 92.12 92 LEU B O 1
ATOM 3345 N N . TRP B 1 93 ? -10.641 -7.848 3.977 1 89.94 93 TRP B N 1
ATOM 3346 C CA . TRP B 1 93 ? -9.578 -7.133 3.275 1 89.94 93 TRP B CA 1
ATOM 3347 C C . TRP B 1 93 ? -8.203 -7.578 3.762 1 89.94 93 TRP B C 1
ATOM 3349 O O . TRP B 1 93 ? -7.711 -7.09 4.777 1 89.94 93 TRP B O 1
ATOM 3359 N N . ASN B 1 94 ? -7.637 -8.422 2.986 1 94.56 94 ASN B N 1
ATOM 3360 C CA . ASN B 1 94 ? -6.258 -8.797 3.279 1 94.56 94 ASN B CA 1
ATOM 3361 C C . ASN B 1 94 ? -5.266 -7.91 2.535 1 94.56 94 ASN B C 1
ATOM 3363 O O . ASN B 1 94 ? -4.922 -8.18 1.385 1 94.56 94 ASN B O 1
ATOM 3367 N N . LEU B 1 95 ? -4.75 -6.953 3.262 1 91.38 95 LEU B N 1
ATOM 3368 C CA . LEU B 1 95 ? -3.783 -6.035 2.666 1 91.38 95 LEU B CA 1
ATOM 3369 C C . LEU B 1 95 ? -2.369 -6.352 3.143 1 91.38 95 LEU B C 1
ATOM 3371 O O . LEU B 1 95 ? -1.491 -5.484 3.111 1 91.38 95 LEU B O 1
ATOM 3375 N N . GLY B 1 96 ? -2.189 -7.492 3.621 1 94.19 96 GLY B N 1
ATOM 3376 C CA . GLY B 1 96 ? -0.876 -7.945 4.051 1 94.19 96 GLY B CA 1
ATOM 3377 C C . GLY B 1 96 ? -0.192 -8.844 3.039 1 94.19 96 GLY B C 1
ATOM 3378 O O . GLY B 1 96 ? 0.762 -9.547 3.373 1 94.19 96 GLY B O 1
ATOM 3379 N N . GLY B 1 97 ? -0.649 -8.812 1.889 1 96.38 97 GLY B N 1
ATOM 3380 C CA . GLY B 1 97 ? -0.239 -9.766 0.87 1 96.38 97 GLY B CA 1
ATOM 3381 C C . GLY B 1 97 ? 1.23 -9.656 0.509 1 96.38 97 GLY B C 1
ATOM 3382 O O . GLY B 1 97 ? 1.872 -10.656 0.186 1 96.38 97 GLY B O 1
ATOM 3383 N N . ASP B 1 98 ? 1.767 -8.477 0.554 1 95.56 98 ASP B N 1
ATOM 3384 C CA . ASP B 1 98 ? 3.17 -8.305 0.191 1 95.56 98 ASP B CA 1
ATOM 3385 C C . ASP B 1 98 ? 4.086 -8.961 1.221 1 95.56 98 ASP B C 1
ATOM 3387 O O . ASP B 1 98 ? 5.098 -9.57 0.862 1 95.56 98 ASP B O 1
ATOM 3391 N N . ALA B 1 99 ? 3.701 -8.805 2.467 1 94.62 99 ALA B N 1
ATOM 3392 C CA . ALA B 1 99 ? 4.48 -9.469 3.51 1 94.62 99 ALA B CA 1
ATOM 3393 C C . ALA B 1 99 ? 4.348 -10.984 3.412 1 94.62 99 ALA B C 1
ATOM 3395 O O . ALA B 1 99 ? 5.328 -11.719 3.586 1 94.62 99 ALA B O 1
ATOM 3396 N N . GLN B 1 100 ? 3.195 -11.422 3.162 1 98.06 100 GLN B N 1
ATOM 3397 C CA . GLN B 1 100 ? 2.957 -12.859 3.039 1 98.06 100 GLN B CA 1
ATOM 3398 C C . GLN B 1 100 ? 3.729 -13.445 1.858 1 98.06 100 GLN B C 1
ATOM 3400 O O . GLN B 1 100 ? 4.348 -14.5 1.979 1 98.06 100 GLN B O 1
ATOM 3405 N N . PHE B 1 101 ? 3.752 -12.758 0.776 1 98.12 101 PHE B N 1
ATOM 3406 C CA . PHE B 1 101 ? 4.527 -13.117 -0.404 1 98.12 101 PHE B CA 1
ATOM 3407 C C . PHE B 1 101 ? 6.016 -13.148 -0.083 1 98.12 101 PHE B C 1
ATOM 3409 O O . PHE B 1 101 ? 6.703 -14.133 -0.39 1 98.12 101 PHE B O 1
ATOM 3416 N N . LEU B 1 102 ? 6.488 -12.117 0.574 1 97.56 102 LEU B N 1
ATOM 3417 C CA . LEU B 1 102 ? 7.914 -11.977 0.842 1 97.56 102 LEU B CA 1
ATOM 3418 C C . LEU B 1 102 ? 8.375 -13 1.873 1 97.56 102 LEU B C 1
ATOM 3420 O O . LEU B 1 102 ? 9.461 -13.57 1.746 1 97.56 102 LEU B O 1
ATOM 3424 N N . MET B 1 103 ? 7.57 -13.188 2.854 1 96.25 103 MET B N 1
ATOM 3425 C CA . MET B 1 103 ? 7.926 -14.172 3.871 1 96.25 103 MET B CA 1
ATOM 3426 C C . MET B 1 103 ? 8 -15.57 3.27 1 96.25 103 MET B C 1
ATOM 3428 O O . MET B 1 103 ? 8.938 -16.328 3.559 1 96.25 103 MET B O 1
ATOM 3432 N N . GLY B 1 104 ? 7.055 -15.867 2.484 1 97.5 104 GLY B N 1
ATOM 3433 C CA . GLY B 1 104 ? 7.125 -17.141 1.779 1 97.5 104 GLY B CA 1
ATOM 3434 C C . GLY B 1 104 ? 8.359 -17.266 0.905 1 97.5 104 GLY B C 1
ATOM 3435 O O . GLY B 1 104 ? 9.023 -18.297 0.91 1 97.5 104 GLY B O 1
ATOM 3436 N N . ALA B 1 105 ? 8.688 -16.219 0.212 1 97.81 105 ALA B N 1
ATOM 3437 C CA . ALA B 1 105 ? 9.844 -16.188 -0.679 1 97.81 105 ALA B CA 1
ATOM 3438 C C . ALA B 1 105 ? 11.141 -16.359 0.104 1 97.81 105 ALA B C 1
ATOM 3440 O O . ALA B 1 105 ? 12 -17.172 -0.273 1 97.81 105 ALA B O 1
ATOM 3441 N N . VAL B 1 106 ? 11.258 -15.688 1.192 1 97.25 106 VAL B N 1
ATOM 3442 C CA . VAL B 1 106 ? 12.492 -15.641 1.96 1 97.25 106 VAL B CA 1
ATOM 3443 C C . VAL B 1 106 ? 12.758 -17 2.598 1 97.25 106 VAL B C 1
ATOM 3445 O O . VAL B 1 106 ? 13.883 -17.5 2.559 1 97.25 106 VAL B O 1
ATOM 3448 N N . PHE B 1 107 ? 11.773 -17.578 3.123 1 96.81 107 PHE B N 1
ATOM 3449 C CA . PHE B 1 107 ? 11.961 -18.859 3.783 1 96.81 107 PHE B CA 1
ATOM 3450 C C . PHE B 1 107 ? 12.297 -19.953 2.768 1 96.81 107 PHE B C 1
ATOM 3452 O O . PHE B 1 107 ? 13.125 -20.828 3.033 1 96.81 107 PHE B O 1
ATOM 3459 N N . VAL B 1 108 ? 11.648 -19.891 1.667 1 97.19 108 VAL B N 1
ATOM 3460 C CA . VAL B 1 108 ? 11.945 -20.859 0.616 1 97.19 108 VAL B CA 1
ATOM 3461 C C . VAL B 1 108 ? 13.359 -20.641 0.096 1 97.19 108 VAL B C 1
ATOM 3463 O O . VAL B 1 108 ? 14.109 -21.609 -0.111 1 97.19 108 VAL B O 1
ATOM 3466 N N . ALA B 1 109 ? 13.734 -19.406 -0.121 1 97.31 109 ALA B N 1
ATOM 3467 C CA . ALA B 1 109 ? 15.078 -19.094 -0.607 1 97.31 109 ALA B CA 1
ATOM 3468 C C . ALA B 1 109 ? 16.141 -19.531 0.393 1 97.31 109 ALA B C 1
ATOM 3470 O O . ALA B 1 109 ? 17.25 -19.891 0.006 1 97.31 109 ALA B O 1
ATOM 3471 N N . ALA B 1 110 ? 15.805 -19.531 1.616 1 95.31 110 ALA B N 1
ATOM 3472 C CA . ALA B 1 110 ? 16.75 -19.875 2.676 1 95.31 110 ALA B CA 1
ATOM 3473 C C . ALA B 1 110 ? 16.906 -21.391 2.789 1 95.31 110 ALA B C 1
ATOM 3475 O O . ALA B 1 110 ? 18.016 -21.906 2.979 1 95.31 110 ALA B O 1
ATOM 3476 N N . TRP B 1 111 ? 15.852 -22 2.652 1 92.12 111 TRP B N 1
ATOM 3477 C CA . TRP B 1 111 ? 15.906 -23.406 3.023 1 92.12 111 TRP B CA 1
ATOM 3478 C C . TRP B 1 111 ? 16.125 -24.297 1.798 1 92.12 111 TRP B C 1
ATOM 3480 O O . TRP B 1 111 ? 16.781 -25.328 1.885 1 92.12 111 TRP B O 1
ATOM 3490 N N . ALA B 1 112 ? 15.703 -23.969 0.631 1 95.19 112 ALA B N 1
ATOM 3491 C CA . ALA B 1 112 ? 15.711 -24.844 -0.546 1 95.19 112 ALA B CA 1
ATOM 3492 C C . ALA B 1 112 ? 17.141 -25.141 -0.994 1 95.19 112 ALA B C 1
ATOM 3494 O O . ALA B 1 112 ? 17.484 -26.297 -1.224 1 95.19 112 ALA B O 1
ATOM 3495 N N . PRO B 1 113 ? 18.016 -24.141 -1.122 1 94.56 113 PRO B N 1
ATOM 3496 C CA . PRO B 1 113 ? 19.375 -24.422 -1.569 1 94.56 113 PRO B CA 1
ATOM 3497 C C . PRO B 1 113 ? 20.125 -25.375 -0.629 1 94.56 113 PRO B C 1
ATOM 3499 O O . PRO B 1 113 ? 21 -26.109 -1.067 1 94.56 113 PRO B O 1
ATOM 3502 N N . LEU B 1 114 ? 19.812 -25.375 0.6 1 92.62 114 LEU B N 1
ATOM 3503 C CA . LEU B 1 114 ? 20.453 -26.234 1.579 1 92.62 114 LEU B CA 1
ATOM 3504 C C . LEU B 1 114 ? 19.906 -27.656 1.492 1 92.62 114 LEU B C 1
ATOM 3506 O O . LEU B 1 114 ? 20.656 -28.625 1.656 1 92.62 114 LEU B O 1
ATOM 3510 N N . MET B 1 115 ? 18.672 -27.797 1.238 1 93.69 115 MET B N 1
ATOM 3511 C CA . MET B 1 115 ? 18.016 -29.109 1.293 1 93.69 115 MET B CA 1
ATOM 3512 C C . MET B 1 115 ? 18.234 -29.875 0.001 1 93.69 115 MET B C 1
ATOM 3514 O O . MET B 1 115 ? 18.219 -31.109 0.003 1 93.69 115 MET B O 1
ATOM 3518 N N . VAL B 1 116 ? 18.422 -29.172 -1.056 1 93.25 116 VAL B N 1
ATOM 3519 C CA . VAL B 1 116 ? 18.578 -29.844 -2.344 1 93.25 116 VAL B CA 1
ATOM 3520 C C . VAL B 1 116 ? 19.844 -30.688 -2.336 1 93.25 116 VAL B C 1
ATOM 3522 O O . VAL B 1 116 ? 19.984 -31.625 -3.115 1 93.25 116 VAL B O 1
ATOM 3525 N N . GLN B 1 117 ? 20.766 -30.375 -1.49 1 92 117 GLN B N 1
ATOM 3526 C CA . GLN B 1 117 ? 22 -31.141 -1.361 1 92 117 GLN B CA 1
ATOM 3527 C C . GLN B 1 117 ? 21.766 -32.469 -0.653 1 92 117 GLN B C 1
ATOM 3529 O O . GLN B 1 117 ? 22.562 -33.406 -0.779 1 92 117 GLN B O 1
ATOM 3534 N N . HIS B 1 118 ? 20.641 -32.594 -0 1 93.88 118 HIS B N 1
ATOM 3535 C CA . HIS B 1 118 ? 20.422 -33.75 0.861 1 93.88 118 HIS B CA 1
ATOM 3536 C C . HIS B 1 118 ? 19.156 -34.5 0.461 1 93.88 118 HIS B C 1
ATOM 3538 O O . HIS B 1 118 ? 18.984 -35.688 0.831 1 93.88 118 HIS B O 1
ATOM 3544 N N . LEU B 1 119 ? 18.281 -33.875 -0.236 1 95 119 LEU B N 1
ATOM 3545 C CA . LEU B 1 119 ? 17 -34.469 -0.621 1 95 119 LEU B CA 1
ATOM 3546 C C . LEU B 1 119 ? 16.781 -34.375 -2.129 1 95 119 LEU B C 1
ATOM 3548 O O . LEU B 1 119 ? 17.375 -33.5 -2.787 1 95 119 LEU B O 1
ATOM 3552 N N . PRO B 1 120 ? 16 -35.344 -2.605 1 96.19 120 PRO B N 1
ATOM 3553 C CA . PRO B 1 120 ? 15.656 -35.219 -4.023 1 96.19 120 PRO B CA 1
ATOM 3554 C C . PRO B 1 120 ? 14.93 -33.906 -4.34 1 96.19 120 PRO B C 1
ATOM 3556 O O . PRO B 1 120 ? 14.133 -33.438 -3.533 1 96.19 120 PRO B O 1
ATOM 3559 N N . VAL B 1 121 ? 15.148 -33.406 -5.512 1 94.88 121 VAL B N 1
ATOM 3560 C CA . VAL B 1 121 ? 14.68 -32.094 -5.93 1 94.88 121 VAL B CA 1
ATOM 3561 C C . VAL B 1 121 ? 13.156 -32.031 -5.836 1 94.88 121 VAL B C 1
ATOM 3563 O O . VAL B 1 121 ? 12.602 -31.031 -5.375 1 94.88 121 VAL B O 1
ATOM 3566 N N . TRP B 1 122 ? 12.438 -33.062 -6.262 1 94.75 122 TRP B N 1
ATOM 3567 C CA . TRP B 1 122 ? 10.977 -33.031 -6.262 1 94.75 122 TRP B CA 1
ATOM 3568 C C . TRP B 1 122 ? 10.43 -32.906 -4.844 1 94.75 122 TRP B C 1
ATOM 3570 O O . TRP B 1 122 ? 9.414 -32.25 -4.625 1 94.75 122 TRP B O 1
ATOM 3580 N N . LEU B 1 123 ? 11.102 -33.469 -3.885 1 96.25 123 LEU B N 1
ATOM 3581 C CA . LEU B 1 123 ? 10.688 -33.375 -2.488 1 96.25 123 LEU B CA 1
ATOM 3582 C C . LEU B 1 123 ? 10.969 -31.984 -1.929 1 96.25 123 LEU B C 1
ATOM 3584 O O . LEU B 1 123 ? 10.164 -31.438 -1.155 1 96.25 123 LEU B O 1
ATOM 3588 N N . VAL B 1 124 ? 12.125 -31.453 -2.332 1 96.81 124 VAL B N 1
ATOM 3589 C CA . VAL B 1 124 ? 12.477 -30.125 -1.883 1 96.81 124 VAL B CA 1
ATOM 3590 C C . VAL B 1 124 ? 11.453 -29.109 -2.406 1 96.81 124 VAL B C 1
ATOM 3592 O O . VAL B 1 124 ? 11 -28.234 -1.667 1 96.81 124 VAL B O 1
ATOM 3595 N N . LEU B 1 125 ? 11.07 -29.281 -3.65 1 97.19 125 LEU B N 1
ATOM 3596 C CA . LEU B 1 125 ? 10.094 -28.375 -4.262 1 97.19 125 LEU B CA 1
ATOM 3597 C C . LEU B 1 125 ? 8.75 -28.484 -3.561 1 97.19 125 LEU B C 1
ATOM 3599 O O . LEU B 1 125 ? 8.156 -27.469 -3.184 1 97.19 125 LEU B O 1
ATOM 3603 N N . GLY B 1 126 ? 8.266 -29.641 -3.324 1 97.25 126 GLY B N 1
ATOM 3604 C CA . GLY B 1 126 ? 6.992 -29.859 -2.648 1 97.25 126 GLY B CA 1
ATOM 3605 C C . GLY B 1 126 ? 6.977 -29.344 -1.225 1 97.25 126 GLY B C 1
ATOM 3606 O O . GLY B 1 126 ? 6.035 -28.656 -0.819 1 97.25 126 GLY B O 1
ATOM 3607 N N . LEU B 1 127 ? 8.023 -29.656 -0.485 1 97.19 127 LEU B N 1
ATOM 3608 C CA . LEU B 1 127 ? 8.109 -29.234 0.907 1 97.19 127 LEU B CA 1
ATOM 3609 C C . LEU B 1 127 ? 8.234 -27.719 1.003 1 97.19 127 LEU B C 1
ATOM 3611 O O . LEU B 1 127 ? 7.703 -27.094 1.929 1 97.19 127 LEU B O 1
ATOM 3615 N N . SER B 1 128 ? 9.031 -27.141 0.074 1 97.62 128 SER B N 1
ATOM 3616 C CA . SER B 1 128 ? 9.188 -25.688 0.069 1 97.62 128 SER B CA 1
ATOM 3617 C C . SER B 1 128 ? 7.852 -24.984 -0.153 1 97.62 128 SER B C 1
ATOM 3619 O O . SER B 1 128 ? 7.562 -23.984 0.492 1 97.62 128 SER B O 1
ATOM 3621 N N . MET B 1 129 ? 7.078 -25.5 -1.068 1 98 129 MET B N 1
ATOM 3622 C CA . MET B 1 129 ? 5.758 -24.922 -1.32 1 98 129 MET B CA 1
ATOM 3623 C C . MET B 1 129 ? 4.863 -25.062 -0.094 1 98 129 MET B C 1
ATOM 3625 O O . MET B 1 129 ? 4.145 -24.125 0.264 1 98 129 MET B O 1
ATOM 3629 N N . LEU B 1 130 ? 4.926 -26.172 0.565 1 97.75 130 LEU B N 1
ATOM 3630 C CA . LEU B 1 130 ? 4.121 -26.391 1.761 1 97.75 130 LEU B CA 1
ATOM 3631 C C . LEU B 1 130 ? 4.547 -25.469 2.891 1 97.75 130 LEU B C 1
ATOM 3633 O O . LEU B 1 130 ? 3.703 -24.891 3.574 1 97.75 130 LEU B O 1
ATOM 3637 N N . VAL B 1 131 ? 5.863 -25.375 3.062 1 96.69 131 VAL B N 1
ATOM 3638 C CA . VAL B 1 131 ? 6.398 -24.516 4.105 1 96.69 131 VAL B CA 1
ATOM 3639 C C . VAL B 1 131 ? 5.957 -23.078 3.854 1 96.69 131 VAL B C 1
ATOM 3641 O O . VAL B 1 131 ? 5.578 -22.359 4.789 1 96.69 131 VAL B O 1
ATOM 3644 N N . SER B 1 132 ? 6.027 -22.672 2.613 1 98 132 SER B N 1
ATOM 3645 C CA . SER B 1 132 ? 5.66 -21.297 2.277 1 98 132 SER B CA 1
ATOM 3646 C C . SER B 1 132 ? 4.18 -21.047 2.531 1 98 132 SER B C 1
ATOM 3648 O O . SER B 1 132 ? 3.795 -19.969 2.963 1 98 132 SER B O 1
ATOM 3650 N N . VAL B 1 133 ? 3.334 -22.031 2.25 1 98.38 133 VAL B N 1
ATOM 3651 C CA . VAL B 1 133 ? 1.906 -21.906 2.531 1 98.38 133 VAL B CA 1
ATOM 3652 C C . VAL B 1 133 ? 1.687 -21.734 4.031 1 98.38 133 VAL B C 1
ATOM 3654 O O . VAL B 1 133 ? 0.912 -20.875 4.457 1 98.38 133 VAL B O 1
ATOM 3657 N N . VAL B 1 134 ? 2.371 -22.469 4.793 1 98 134 VAL B N 1
ATOM 3658 C CA . VAL B 1 134 ? 2.221 -22.453 6.246 1 98 134 VAL B CA 1
ATOM 3659 C C . VAL B 1 134 ? 2.709 -21.109 6.797 1 98 134 VAL B C 1
ATOM 3661 O O . VAL B 1 134 ? 2.051 -20.5 7.645 1 98 134 VAL B O 1
ATOM 3664 N N . ILE B 1 135 ? 3.83 -20.641 6.305 1 97.19 135 ILE B N 1
ATOM 3665 C CA . ILE B 1 135 ? 4.387 -19.375 6.762 1 97.19 135 ILE B CA 1
ATOM 3666 C C . ILE B 1 135 ? 3.426 -18.234 6.43 1 97.19 135 ILE B C 1
ATOM 3668 O O . ILE B 1 135 ? 3.168 -17.375 7.27 1 97.19 135 ILE B O 1
ATOM 3672 N N . GLY B 1 136 ? 2.936 -18.203 5.188 1 97.44 136 GLY B N 1
ATOM 3673 C CA . GLY B 1 136 ? 1.936 -17.219 4.812 1 97.44 136 GLY B CA 1
ATOM 3674 C C . GLY B 1 136 ? 0.699 -17.266 5.688 1 97.44 136 GLY B C 1
ATOM 3675 O O . GLY B 1 136 ? 0.244 -16.219 6.176 1 97.44 136 GLY B O 1
ATOM 3676 N N . ALA B 1 137 ? 0.241 -18.469 5.93 1 97.56 137 ALA B N 1
ATOM 3677 C CA . ALA B 1 137 ? -0.953 -18.641 6.754 1 97.56 137 ALA B CA 1
ATOM 3678 C C . ALA B 1 137 ? -0.709 -18.172 8.188 1 97.56 137 ALA B C 1
ATOM 3680 O O . ALA B 1 137 ? -1.576 -17.547 8.797 1 97.56 137 ALA B O 1
ATOM 3681 N N . ILE B 1 138 ? 0.412 -18.453 8.688 1 94.5 138 ILE B N 1
ATOM 3682 C CA . ILE B 1 138 ? 0.756 -18.047 10.047 1 94.5 138 ILE B CA 1
ATOM 3683 C C . ILE B 1 138 ? 0.791 -16.531 10.141 1 94.5 138 ILE B C 1
ATOM 3685 O O . ILE B 1 138 ? 0.301 -15.945 11.109 1 94.5 138 ILE B O 1
ATOM 3689 N N . TRP B 1 139 ? 1.307 -15.906 9.109 1 93.38 139 TRP B N 1
ATOM 3690 C CA . TRP B 1 139 ? 1.431 -14.453 9.125 1 93.38 139 TRP B CA 1
ATOM 3691 C C . TRP B 1 139 ? 0.06 -13.789 9.031 1 93.38 139 TRP B C 1
ATOM 3693 O O . TRP B 1 139 ? -0.106 -12.633 9.43 1 93.38 139 TRP B O 1
ATOM 3703 N N . GLY B 1 140 ? -0.892 -14.461 8.445 1 93.25 140 GLY B N 1
ATOM 3704 C CA . GLY B 1 140 ? -2.248 -13.945 8.352 1 93.25 140 GLY B CA 1
ATOM 3705 C C . GLY B 1 140 ? -3.102 -14.289 9.562 1 93.25 140 GLY B C 1
ATOM 3706 O O . GLY B 1 140 ? -4.254 -13.859 9.648 1 93.25 140 GLY B O 1
ATOM 3707 N N . LEU B 1 141 ? -2.527 -15 10.523 1 89.25 141 LEU B N 1
ATOM 3708 C CA . LEU B 1 141 ? -3.291 -15.516 11.656 1 89.25 141 LEU B CA 1
ATOM 3709 C C . LEU B 1 141 ? -3.668 -14.391 12.617 1 89.25 141 LEU B C 1
ATOM 3711 O O . LEU B 1 141 ? -4.797 -14.344 13.117 1 89.25 141 LEU B O 1
ATOM 3715 N N . LEU B 1 142 ? -2.789 -13.484 12.82 1 84.06 142 LEU B N 1
ATOM 3716 C CA . LEU B 1 142 ? -3.043 -12.43 13.797 1 84.06 142 LEU B CA 1
ATOM 3717 C C . LEU B 1 142 ? -4.203 -11.547 13.352 1 84.06 142 LEU B C 1
ATOM 3719 O O . LEU B 1 142 ? -5.168 -11.367 14.094 1 84.06 142 LEU B O 1
ATOM 3723 N N . PRO B 1 143 ? -4.078 -11.008 12.164 1 88.38 143 PRO B N 1
ATOM 3724 C CA . PRO B 1 143 ? -5.234 -10.227 11.711 1 88.38 143 PRO B CA 1
ATOM 3725 C C . PRO B 1 143 ? -6.527 -11.039 11.719 1 88.38 143 PRO B C 1
ATOM 3727 O O . PRO B 1 143 ? -7.594 -10.5 12.039 1 88.38 143 PRO B O 1
ATOM 3730 N N . ALA B 1 144 ? -6.438 -12.32 11.43 1 91.75 144 ALA B N 1
ATOM 3731 C CA . ALA B 1 144 ? -7.617 -13.18 11.367 1 91.75 144 ALA B CA 1
ATOM 3732 C C . ALA B 1 144 ? -8.25 -13.336 12.75 1 91.75 144 ALA B C 1
ATOM 3734 O O . ALA B 1 144 ? -9.469 -13.195 12.898 1 91.75 144 ALA B O 1
ATOM 3735 N N . ILE B 1 145 ? -7.477 -13.594 13.703 1 86.31 145 ILE B N 1
ATOM 3736 C CA . ILE B 1 145 ? -7.965 -13.828 15.062 1 86.31 145 ILE B CA 1
ATOM 3737 C C . ILE B 1 145 ? -8.547 -12.531 15.625 1 86.31 145 ILE B C 1
ATOM 3739 O O . ILE B 1 145 ? -9.617 -12.547 16.25 1 86.31 145 ILE B O 1
ATOM 3743 N N . LEU B 1 146 ? -7.867 -11.484 15.359 1 82.5 146 LEU B N 1
ATOM 3744 C CA . LEU B 1 146 ? -8.32 -10.195 15.883 1 82.5 146 LEU B CA 1
ATOM 3745 C C . LEU B 1 146 ? -9.648 -9.797 15.242 1 82.5 146 LEU B C 1
ATOM 3747 O O . LEU B 1 146 ? -10.523 -9.234 15.914 1 82.5 146 LEU B O 1
ATOM 3751 N N . ARG B 1 147 ? -9.734 -10.062 14 1 86.56 147 ARG B N 1
ATOM 3752 C CA . ARG B 1 147 ? -10.984 -9.766 13.312 1 86.56 147 ARG B CA 1
ATOM 3753 C C . ARG B 1 147 ? -12.086 -10.719 13.75 1 86.56 147 ARG B C 1
ATOM 3755 O O . ARG B 1 147 ? -13.211 -10.289 14.039 1 86.56 147 ARG B O 1
ATOM 3762 N N . ALA B 1 148 ? -11.844 -11.953 13.859 1 87.31 148 ALA B N 1
ATOM 3763 C CA . ALA B 1 148 ? -12.828 -13 14.102 1 87.31 148 ALA B CA 1
ATOM 3764 C C . ALA B 1 148 ? -13.383 -12.914 15.523 1 87.31 148 ALA B C 1
ATOM 3766 O O . ALA B 1 148 ? -14.586 -13.086 15.734 1 87.31 148 ALA B O 1
ATOM 3767 N N . TYR B 1 149 ? -12.562 -12.578 16.422 1 82.25 149 TYR B N 1
ATOM 3768 C CA . TYR B 1 149 ? -13 -12.734 17.797 1 82.25 149 TYR B CA 1
ATOM 3769 C C . TYR B 1 149 ? -13.102 -11.375 18.484 1 82.25 149 TYR B C 1
ATOM 3771 O O . TYR B 1 149 ? -13.797 -11.242 19.5 1 82.25 149 TYR B O 1
ATOM 3779 N N . GLN B 1 150 ? -12.461 -10.391 17.938 1 77.25 150 GLN B N 1
ATOM 3780 C CA . GLN B 1 150 ? -12.492 -9.102 18.609 1 77.25 150 GLN B CA 1
ATOM 3781 C C . GLN B 1 150 ? -13.133 -8.031 17.734 1 77.25 150 GLN B C 1
ATOM 3783 O O . GLN B 1 150 ? -13.344 -6.898 18.172 1 77.25 150 GLN B O 1
ATOM 3788 N N . GLY B 1 151 ? -13.281 -8.344 16.547 1 80.06 151 GLY B N 1
ATOM 3789 C CA . GLY B 1 151 ? -13.977 -7.426 15.648 1 80.06 151 GLY B CA 1
ATOM 3790 C C . GLY B 1 151 ? -13.117 -6.254 15.219 1 80.06 151 GLY B C 1
ATOM 3791 O O . GLY B 1 151 ? -13.633 -5.219 14.789 1 80.06 151 GLY B O 1
ATOM 3792 N N . ILE B 1 152 ? -11.797 -6.43 15.43 1 76.62 152 ILE B N 1
ATOM 3793 C CA . ILE B 1 152 ? -10.891 -5.371 15 1 76.62 152 ILE B CA 1
ATOM 3794 C C . ILE B 1 152 ? -10.828 -5.328 13.477 1 76.62 152 ILE B C 1
ATOM 3796 O O . ILE B 1 152 ? -10.797 -6.375 12.82 1 76.62 152 ILE B O 1
ATOM 3800 N N . ASN B 1 153 ? -10.758 -4.117 12.984 1 79.12 153 ASN B N 1
ATOM 3801 C CA . ASN B 1 153 ? -10.719 -3.93 11.531 1 79.12 153 ASN B CA 1
ATOM 3802 C C . ASN B 1 153 ? -9.492 -4.594 10.914 1 79.12 153 ASN B C 1
ATOM 3804 O O . ASN B 1 153 ? -8.359 -4.266 11.273 1 79.12 153 ASN B O 1
ATOM 3808 N N . GLU B 1 154 ? -9.758 -5.434 9.992 1 87.44 154 GLU B N 1
ATOM 3809 C CA . GLU B 1 154 ? -8.672 -6.207 9.391 1 87.44 154 GLU B CA 1
ATOM 3810 C C . GLU B 1 154 ? -7.824 -5.34 8.469 1 87.44 154 GLU B C 1
ATOM 3812 O O . GLU B 1 154 ? -6.684 -5.688 8.148 1 87.44 154 GLU B O 1
ATOM 3817 N N . ILE B 1 155 ? -8.281 -4.27 8.016 1 81.44 155 ILE B N 1
ATOM 3818 C CA . ILE B 1 155 ? -7.492 -3.352 7.199 1 81.44 155 ILE B CA 1
ATOM 3819 C C . ILE B 1 155 ? -6.301 -2.838 8.008 1 81.44 155 ILE B C 1
ATOM 3821 O O . ILE B 1 155 ? -5.164 -2.848 7.523 1 81.44 155 ILE B O 1
ATOM 3825 N N . ILE B 1 156 ? -6.574 -2.514 9.219 1 78.94 156 ILE B N 1
ATOM 3826 C CA . ILE B 1 156 ? -5.559 -1.965 10.109 1 78.94 156 ILE B CA 1
ATOM 3827 C C . ILE B 1 156 ? -4.5 -3.025 10.398 1 78.94 156 ILE B C 1
ATOM 3829 O O . ILE B 1 156 ? -3.303 -2.785 10.211 1 78.94 156 ILE B O 1
ATOM 3833 N N . THR B 1 157 ? -5.016 -4.105 10.766 1 84.38 157 THR B N 1
ATOM 3834 C CA . THR B 1 157 ? -4.105 -5.121 11.281 1 84.38 157 THR B CA 1
ATOM 3835 C C . THR B 1 157 ? -3.297 -5.742 10.141 1 84.38 157 THR B C 1
ATOM 3837 O O . THR B 1 157 ? -2.105 -6.012 10.297 1 84.38 157 THR B O 1
ATOM 3840 N N . THR B 1 158 ? -3.922 -5.934 9 1 90.06 158 THR B N 1
ATOM 3841 C CA . THR B 1 158 ? -3.197 -6.531 7.883 1 90.06 158 THR B CA 1
ATOM 3842 C C . THR B 1 158 ? -2.168 -5.555 7.32 1 90.06 158 THR B C 1
ATOM 3844 O O . THR B 1 158 ? -1.078 -5.961 6.91 1 90.06 158 THR B O 1
ATOM 3847 N N . LEU B 1 159 ? -2.459 -4.316 7.332 1 85.5 159 LEU B N 1
ATOM 3848 C CA . LEU B 1 159 ? -1.487 -3.328 6.875 1 85.5 159 LEU B CA 1
ATOM 3849 C C . LEU B 1 159 ? -0.291 -3.266 7.816 1 85.5 159 LEU B C 1
ATOM 3851 O O . LEU B 1 159 ? 0.856 -3.221 7.367 1 85.5 159 LEU B O 1
ATOM 3855 N N . MET B 1 160 ? -0.604 -3.197 9.094 1 82.38 160 MET B N 1
ATOM 3856 C CA . MET B 1 160 ? 0.478 -3.164 10.078 1 82.38 160 MET B CA 1
ATOM 3857 C C . MET B 1 160 ? 1.371 -4.395 9.938 1 82.38 160 MET B C 1
ATOM 3859 O O . MET B 1 160 ? 2.598 -4.277 9.953 1 82.38 160 MET B O 1
ATOM 3863 N N . MET B 1 161 ? 0.693 -5.508 9.75 1 87.5 161 MET B N 1
ATOM 3864 C CA . MET B 1 161 ? 1.455 -6.742 9.594 1 87.5 161 MET B CA 1
ATOM 3865 C C . MET B 1 161 ? 2.213 -6.746 8.273 1 87.5 161 MET B C 1
ATOM 3867 O O . MET B 1 161 ? 3.26 -7.387 8.156 1 87.5 161 MET B O 1
ATOM 3871 N N . ASN B 1 162 ? 1.658 -6.066 7.309 1 90.5 162 ASN B N 1
ATOM 3872 C CA . ASN B 1 162 ? 2.346 -5.961 6.027 1 90.5 162 ASN B CA 1
ATOM 3873 C C . ASN B 1 162 ? 3.678 -5.23 6.164 1 90.5 162 ASN B C 1
ATOM 3875 O O . ASN B 1 162 ? 4.711 -5.719 5.699 1 90.5 162 ASN B O 1
ATOM 3879 N N . PHE B 1 163 ? 3.623 -4.168 6.863 1 83.62 163 PHE B N 1
ATOM 3880 C CA . PHE B 1 163 ? 4.84 -3.389 7.059 1 83.62 163 PHE B CA 1
ATOM 3881 C C . PHE B 1 163 ? 5.844 -4.156 7.91 1 83.62 163 PHE B C 1
ATOM 3883 O O . PHE B 1 163 ? 7.043 -4.156 7.613 1 83.62 163 PHE B O 1
ATOM 3890 N N . LEU B 1 164 ? 5.34 -4.746 8.859 1 83.5 164 LEU B N 1
ATOM 3891 C CA . LEU B 1 164 ? 6.191 -5.535 9.742 1 83.5 164 LEU B CA 1
ATOM 3892 C C . LEU B 1 164 ? 6.848 -6.684 8.977 1 83.5 164 LEU B C 1
ATOM 3894 O O . LEU B 1 164 ? 8.039 -6.953 9.156 1 83.5 164 LEU B O 1
ATOM 3898 N N . GLY B 1 165 ? 6.039 -7.344 8.211 1 89.38 165 GLY B N 1
ATOM 3899 C CA . GLY B 1 165 ? 6.539 -8.492 7.465 1 89.38 165 GLY B CA 1
ATOM 3900 C C . GLY B 1 165 ? 7.57 -8.117 6.414 1 89.38 165 GLY B C 1
ATOM 3901 O O . GLY B 1 165 ? 8.547 -8.844 6.203 1 89.38 165 GLY B O 1
ATOM 3902 N N . ILE B 1 166 ? 7.375 -7.031 5.766 1 89.19 166 ILE B N 1
ATOM 3903 C CA . ILE B 1 166 ? 8.328 -6.559 4.766 1 89.19 166 ILE B CA 1
ATOM 3904 C C . ILE B 1 166 ? 9.664 -6.254 5.43 1 89.19 166 ILE B C 1
ATOM 3906 O O . ILE B 1 166 ? 10.719 -6.691 4.953 1 89.19 166 ILE B O 1
ATOM 3910 N N . SER B 1 167 ? 9.594 -5.582 6.52 1 84.62 167 SER B N 1
ATOM 3911 C CA . SER B 1 167 ? 10.812 -5.234 7.246 1 84.62 167 SER B CA 1
ATOM 3912 C C . SER B 1 167 ? 11.484 -6.48 7.82 1 84.62 167 SER B C 1
ATOM 3914 O O . SER B 1 167 ? 12.711 -6.598 7.785 1 84.62 167 SER B O 1
ATOM 3916 N N . LEU B 1 168 ? 10.727 -7.332 8.336 1 86.88 168 LEU B N 1
ATOM 3917 C CA . LEU B 1 168 ? 11.266 -8.562 8.906 1 86.88 168 LEU B CA 1
ATOM 3918 C C . LEU B 1 168 ? 11.93 -9.414 7.836 1 86.88 168 LEU B C 1
ATOM 3920 O O . LEU B 1 168 ? 12.977 -10.023 8.078 1 86.88 168 LEU B O 1
ATOM 3924 N N . SER B 1 169 ? 11.297 -9.516 6.707 1 91.5 169 SER B N 1
ATOM 3925 C CA . SER B 1 169 ? 11.883 -10.281 5.609 1 91.5 169 SER B CA 1
ATOM 3926 C C . SER B 1 169 ? 13.258 -9.75 5.234 1 91.5 169 SER B C 1
ATOM 3928 O O . SER B 1 169 ? 14.195 -10.523 5.027 1 91.5 169 SER B O 1
ATOM 3930 N N . SER B 1 170 ? 13.359 -8.469 5.156 1 88.94 170 SER B N 1
ATOM 3931 C CA . SER B 1 170 ? 14.641 -7.844 4.844 1 88.94 170 SER B CA 1
ATOM 3932 C C . SER B 1 170 ? 15.68 -8.141 5.918 1 88.94 170 SER B C 1
ATOM 3934 O O . SER B 1 170 ? 16.828 -8.461 5.605 1 88.94 170 SER B O 1
ATOM 3936 N N . ALA B 1 171 ? 15.312 -8.078 7.152 1 84.38 171 ALA B N 1
ATOM 3937 C CA . ALA B 1 171 ? 16.219 -8.328 8.273 1 84.38 171 ALA B CA 1
ATOM 3938 C C . ALA B 1 171 ? 16.688 -9.781 8.297 1 84.38 171 ALA B C 1
ATOM 3940 O O . ALA B 1 171 ? 17.844 -10.062 8.562 1 84.38 171 ALA B O 1
ATOM 3941 N N . LEU B 1 172 ? 15.781 -10.641 8.039 1 89.62 172 LEU B N 1
ATOM 3942 C CA . LEU B 1 172 ? 16.125 -12.055 8.039 1 89.62 172 LEU B CA 1
ATOM 3943 C C . LEU B 1 172 ? 17.156 -12.367 6.957 1 89.62 172 LEU B C 1
ATOM 3945 O O . LEU B 1 172 ? 18.094 -13.133 7.191 1 89.62 172 LEU B O 1
ATOM 3949 N N . VAL B 1 173 ? 16.969 -11.805 5.801 1 92.12 173 VAL B N 1
ATOM 3950 C CA . VAL B 1 173 ? 17.906 -12.039 4.711 1 92.12 173 VAL B CA 1
ATOM 3951 C C . VAL B 1 173 ? 19.281 -11.492 5.098 1 92.12 173 VAL B C 1
ATOM 3953 O O . VAL B 1 173 ? 20.297 -12.164 4.895 1 92.12 173 VAL B O 1
ATOM 3956 N N . LYS B 1 174 ? 19.328 -10.367 5.668 1 85.94 174 LYS B N 1
ATOM 3957 C CA . LYS B 1 174 ? 20.578 -9.688 5.992 1 85.94 174 LYS B CA 1
ATOM 3958 C C . LYS B 1 174 ? 21.312 -10.391 7.133 1 85.94 174 LYS B C 1
ATOM 3960 O O . LYS B 1 174 ? 22.531 -10.508 7.113 1 85.94 174 LYS B O 1
ATOM 3965 N N . LEU B 1 175 ? 20.578 -10.898 8.078 1 84.19 175 LEU B N 1
ATOM 3966 C CA . LEU B 1 175 ? 21.203 -11.273 9.344 1 84.19 175 LEU B CA 1
ATOM 3967 C C . LEU B 1 175 ? 21.266 -12.789 9.477 1 84.19 175 LEU B C 1
ATOM 3969 O O . LEU B 1 175 ? 22.156 -13.32 10.148 1 84.19 175 LEU B O 1
ATOM 3973 N N . VAL B 1 176 ? 20.312 -13.445 8.945 1 87.56 176 VAL B N 1
ATOM 3974 C CA . VAL B 1 176 ? 20.219 -14.875 9.234 1 87.56 176 VAL B CA 1
ATOM 3975 C C . VAL B 1 176 ? 20.516 -15.68 7.969 1 87.56 176 VAL B C 1
ATOM 3977 O O . VAL B 1 176 ? 21.219 -16.688 8.016 1 87.56 176 VAL B O 1
ATOM 3980 N N . PHE B 1 177 ? 20 -15.195 6.852 1 92.75 177 PHE B N 1
ATOM 3981 C CA . PHE B 1 177 ? 19.984 -16.062 5.676 1 92.75 177 PHE B CA 1
ATOM 3982 C C . PHE B 1 177 ? 20.984 -15.562 4.625 1 92.75 177 PHE B C 1
ATOM 3984 O O . PHE B 1 177 ? 20.984 -16.047 3.492 1 92.75 177 PHE B O 1
ATOM 3991 N N . ALA B 1 178 ? 21.766 -14.688 5.023 1 91.06 178 ALA B N 1
ATOM 3992 C CA . ALA B 1 178 ? 22.688 -14.094 4.059 1 91.06 178 ALA B CA 1
ATOM 3993 C C . ALA B 1 178 ? 23.703 -15.117 3.574 1 91.06 178 ALA B C 1
ATOM 3995 O O . ALA B 1 178 ? 24.219 -15.922 4.363 1 91.06 178 ALA B O 1
ATOM 3996 N N . ASP B 1 179 ? 23.891 -15.078 2.26 1 91.75 179 ASP B N 1
ATOM 3997 C CA . ASP B 1 179 ? 24.984 -15.844 1.673 1 91.75 179 ASP B CA 1
ATOM 3998 C C . ASP B 1 179 ? 26.328 -15.172 1.938 1 91.75 179 ASP B C 1
ATOM 4000 O O . ASP B 1 179 ? 26.578 -14.062 1.467 1 91.75 179 ASP B O 1
ATOM 4004 N N . PRO B 1 180 ? 27.203 -15.75 2.58 1 87.81 180 PRO B N 1
ATOM 4005 C CA . PRO B 1 180 ? 28.5 -15.148 2.908 1 87.81 180 PRO B CA 1
ATOM 4006 C C . PRO B 1 180 ? 29.344 -14.875 1.672 1 87.81 180 PRO B C 1
ATOM 4008 O O . PRO B 1 180 ? 30.281 -14.07 1.726 1 87.81 180 PRO B O 1
ATOM 4011 N N . GLY B 1 181 ? 29.031 -15.523 0.633 1 87.81 181 GLY B N 1
ATOM 4012 C CA . GLY B 1 181 ? 29.828 -15.375 -0.574 1 87.81 181 GLY B CA 1
ATOM 4013 C C . GLY B 1 181 ? 29.438 -14.164 -1.405 1 87.81 181 GLY B C 1
ATOM 4014 O O . GLY B 1 181 ? 30.047 -13.906 -2.451 1 87.81 181 GLY B O 1
ATOM 4015 N N . THR B 1 182 ? 28.5 -13.445 -0.916 1 87.44 182 THR B N 1
ATOM 4016 C CA . THR B 1 182 ? 28.031 -12.312 -1.712 1 87.44 182 THR B CA 1
ATOM 4017 C C . THR B 1 182 ? 28.312 -10.992 -0.993 1 87.44 182 THR B C 1
ATOM 4019 O O . THR B 1 182 ? 28.406 -10.961 0.235 1 87.44 182 THR B O 1
ATOM 4022 N N . THR B 1 183 ? 28.484 -9.867 -1.729 1 85.69 183 THR B N 1
ATOM 4023 C CA . THR B 1 183 ? 28.734 -8.531 -1.188 1 85.69 183 THR B CA 1
ATOM 4024 C C . THR B 1 183 ? 27.406 -7.832 -0.878 1 85.69 183 THR B C 1
ATOM 4026 O O . THR B 1 183 ? 27.344 -7.023 0.051 1 85.69 183 THR B O 1
ATOM 4029 N N . VAL B 1 184 ? 26.5 -8.18 -1.697 1 85 184 VAL B N 1
ATOM 4030 C CA . VAL B 1 184 ? 25.172 -7.645 -1.45 1 85 184 VAL B CA 1
ATOM 4031 C C . VAL B 1 184 ? 24.328 -8.664 -0.679 1 85 184 VAL B C 1
ATOM 4033 O O . VAL B 1 184 ? 24.328 -9.852 -1.011 1 85 184 VAL B O 1
ATOM 4036 N N . PRO B 1 185 ? 23.734 -8.172 0.336 1 89 185 PRO B N 1
ATOM 4037 C CA . PRO B 1 185 ? 22.984 -9.125 1.142 1 89 185 PRO B CA 1
ATOM 4038 C C . PRO B 1 185 ? 21.875 -9.82 0.346 1 89 185 PRO B C 1
ATOM 4040 O O . PRO B 1 185 ? 20.969 -9.164 -0.16 1 89 185 PRO B O 1
ATOM 4043 N N . GLN B 1 186 ? 22.016 -11.078 0.237 1 94.12 186 GLN B N 1
ATOM 4044 C CA . GLN B 1 186 ? 21.047 -11.938 -0.443 1 94.12 186 GLN B CA 1
ATOM 4045 C C . GLN B 1 186 ? 21.172 -13.375 0.037 1 94.12 186 GLN B C 1
ATOM 4047 O O . GLN B 1 186 ? 22.172 -13.766 0.625 1 94.12 186 GLN B O 1
ATOM 4052 N N . THR B 1 187 ? 20.109 -14.125 -0.206 1 94.81 187 THR B N 1
ATOM 4053 C CA . THR B 1 187 ? 20.141 -15.539 0.132 1 94.81 187 THR B CA 1
ATOM 4054 C C . THR B 1 187 ? 20.984 -16.312 -0.877 1 94.81 187 THR B C 1
ATOM 4056 O O . THR B 1 187 ? 21.359 -15.789 -1.927 1 94.81 187 THR B O 1
ATOM 4059 N N . ARG B 1 188 ? 21.328 -17.547 -0.477 1 93.44 188 ARG B N 1
ATOM 4060 C CA . ARG B 1 188 ? 21.969 -18.422 -1.444 1 93.44 188 ARG B CA 1
ATOM 4061 C C . ARG B 1 188 ? 21.078 -18.656 -2.654 1 93.44 188 ARG B C 1
ATOM 4063 O O . ARG B 1 188 ? 19.844 -18.641 -2.535 1 93.44 188 ARG B O 1
ATOM 4070 N N . THR B 1 189 ? 21.656 -18.891 -3.742 1 94.62 189 THR B N 1
ATOM 4071 C CA . THR B 1 189 ? 20.906 -19.047 -4.984 1 94.62 189 THR B CA 1
ATOM 4072 C C . THR B 1 189 ? 20.594 -20.516 -5.254 1 94.62 189 THR B C 1
ATOM 4074 O O . THR B 1 189 ? 21.484 -21.359 -5.195 1 94.62 189 THR B O 1
ATOM 4077 N N . LEU B 1 190 ? 19.375 -20.828 -5.48 1 95.31 190 LEU B N 1
ATOM 4078 C CA . LEU B 1 190 ? 18.969 -22.141 -5.949 1 95.31 190 LEU B CA 1
ATOM 4079 C C . LEU B 1 190 ? 19.344 -22.344 -7.418 1 95.31 190 LEU B C 1
ATOM 4081 O O . LEU B 1 190 ? 18.875 -21.594 -8.281 1 95.31 190 LEU B O 1
ATOM 4085 N N . PRO B 1 191 ? 20.141 -23.281 -7.676 1 93.31 191 PRO B N 1
ATOM 4086 C CA . PRO B 1 191 ? 20.547 -23.5 -9.062 1 93.31 191 PRO B CA 1
ATOM 4087 C C . PRO B 1 191 ? 19.375 -23.781 -9.992 1 93.31 191 PRO B C 1
ATOM 4089 O O . PRO B 1 191 ? 18.391 -24.406 -9.586 1 93.31 191 PRO B O 1
ATOM 4092 N N . VAL B 1 192 ? 19.484 -23.359 -11.203 1 92.25 192 VAL B N 1
ATOM 4093 C CA . VAL B 1 192 ? 18.406 -23.438 -12.195 1 92.25 192 VAL B CA 1
ATOM 4094 C C . VAL B 1 192 ? 17.969 -24.891 -12.352 1 92.25 192 VAL B C 1
ATOM 4096 O O . VAL B 1 192 ? 16.781 -25.172 -12.516 1 92.25 192 VAL B O 1
ATOM 4099 N N . GLY B 1 193 ? 18.922 -25.781 -12.258 1 91.88 193 GLY B N 1
ATOM 4100 C CA . GLY B 1 193 ? 18.609 -27.188 -12.414 1 91.88 193 GLY B CA 1
ATOM 4101 C C . GLY B 1 193 ? 17.75 -27.75 -11.289 1 91.88 193 GLY B C 1
ATOM 4102 O O . GLY B 1 193 ? 17.141 -28.797 -11.438 1 91.88 193 GLY B O 1
ATOM 4103 N N . ASP B 1 194 ? 17.703 -27.062 -10.188 1 94 194 ASP B N 1
ATOM 4104 C CA . ASP B 1 194 ? 16.969 -27.531 -9.016 1 94 194 ASP B CA 1
ATOM 4105 C C . ASP B 1 194 ? 15.656 -26.766 -8.836 1 94 194 ASP B C 1
ATOM 4107 O O . ASP B 1 194 ? 14.969 -26.938 -7.828 1 94 194 ASP B O 1
ATOM 4111 N N . ARG B 1 195 ? 15.398 -25.953 -9.836 1 95.5 195 ARG B N 1
ATOM 4112 C CA . ARG B 1 195 ? 14.18 -25.156 -9.773 1 95.5 195 ARG B CA 1
ATOM 4113 C C . ARG B 1 195 ? 13.008 -25.891 -10.422 1 95.5 195 ARG B C 1
ATOM 4115 O O . ARG B 1 195 ? 13.125 -27.047 -10.797 1 95.5 195 ARG B O 1
ATOM 4122 N N . LEU B 1 196 ? 11.805 -25.281 -10.406 1 95.81 196 LEU B N 1
ATOM 4123 C CA . LEU B 1 196 ? 10.641 -25.859 -11.07 1 95.81 196 LEU B CA 1
ATOM 4124 C C . LEU B 1 196 ? 10.945 -26.141 -12.539 1 95.81 196 LEU B C 1
ATOM 4126 O O . LEU B 1 196 ? 11.555 -25.328 -13.227 1 95.81 196 LEU B O 1
ATOM 4130 N N . PRO B 1 197 ? 10.562 -27.266 -12.953 1 93.56 197 PRO B N 1
ATOM 4131 C CA . PRO B 1 197 ? 10.875 -27.625 -14.336 1 93.56 197 PRO B CA 1
ATOM 4132 C C . PRO B 1 197 ? 10.203 -26.703 -15.352 1 93.56 197 PRO B C 1
ATOM 4134 O O . PRO B 1 197 ? 9.133 -26.156 -15.086 1 93.56 197 PRO B O 1
ATOM 4137 N N . VAL B 1 198 ? 10.836 -26.562 -16.469 1 93.38 198 VAL B N 1
ATOM 4138 C CA . VAL B 1 198 ? 10.305 -25.766 -17.578 1 93.38 198 VAL B CA 1
ATOM 4139 C C . VAL B 1 198 ? 9.289 -26.594 -18.359 1 93.38 198 VAL B C 1
ATOM 4141 O O . VAL B 1 198 ? 9.328 -27.828 -18.344 1 93.38 198 VAL B O 1
ATOM 4144 N N . LEU B 1 199 ? 8.438 -25.859 -18.984 1 93.25 199 LEU B N 1
ATOM 4145 C CA . LEU B 1 199 ? 7.348 -26.531 -19.703 1 93.25 199 LEU B CA 1
ATOM 4146 C C . LEU B 1 199 ? 7.695 -26.719 -21.172 1 93.25 199 LEU B C 1
ATOM 4148 O O . LEU B 1 199 ? 8.195 -25.797 -21.812 1 93.25 199 LEU B O 1
ATOM 4152 N N . PHE B 1 200 ? 7.5 -27.969 -21.688 1 89.44 200 PHE B N 1
ATOM 4153 C CA . PHE B 1 200 ? 7.508 -28.344 -23.094 1 89.44 200 PHE B CA 1
ATOM 4154 C C . PHE B 1 200 ? 8.797 -27.875 -23.766 1 89.44 200 PHE B C 1
ATOM 4156 O O . PHE B 1 200 ? 8.766 -27.359 -24.891 1 89.44 200 PHE B O 1
ATOM 4163 N N . GLY B 1 201 ? 9.836 -27.875 -23.094 1 85.62 201 GLY B N 1
ATOM 4164 C CA . GLY B 1 201 ? 11.117 -27.516 -23.688 1 85.62 201 GLY B CA 1
ATOM 4165 C C . GLY B 1 201 ? 11.305 -26.016 -23.812 1 85.62 201 GLY B C 1
ATOM 4166 O O . GLY B 1 201 ? 12.258 -25.547 -24.438 1 85.62 201 GLY B O 1
ATOM 4167 N N . SER B 1 202 ? 10.375 -25.297 -23.297 1 90.19 202 SER B N 1
ATOM 4168 C CA . SER B 1 202 ? 10.5 -23.844 -23.281 1 90.19 202 SER B CA 1
ATOM 4169 C C . SER B 1 202 ? 11.141 -23.344 -21.984 1 90.19 202 SER B C 1
ATOM 4171 O O . SER B 1 202 ? 11.695 -24.141 -21.219 1 90.19 202 SER B O 1
ATOM 4173 N N . ASN B 1 203 ? 11.219 -22.078 -21.828 1 91.31 203 ASN B N 1
ATOM 4174 C CA . ASN B 1 203 ? 11.75 -21.484 -20.609 1 91.31 203 ASN B CA 1
ATOM 4175 C C . ASN B 1 203 ? 10.641 -21.062 -19.656 1 91.31 203 ASN B C 1
ATOM 4177 O O . ASN B 1 203 ? 10.883 -20.344 -18.688 1 91.31 203 ASN B O 1
ATOM 4181 N N . VAL B 1 204 ? 9.477 -21.562 -19.984 1 94.81 204 VAL B N 1
ATOM 4182 C CA . VAL B 1 204 ? 8.336 -21.234 -19.125 1 94.81 204 VAL B CA 1
ATOM 4183 C C . VAL B 1 204 ? 8.359 -22.125 -17.875 1 94.81 204 VAL B C 1
ATOM 4185 O O . VAL B 1 204 ? 8.406 -23.344 -17.984 1 94.81 204 VAL B O 1
ATOM 4188 N N . SER B 1 205 ? 8.305 -21.516 -16.766 1 95.75 205 SER B N 1
ATOM 4189 C CA . SER B 1 205 ? 8.297 -22.234 -15.5 1 95.75 205 SER B CA 1
ATOM 4190 C C . SER B 1 205 ? 6.977 -22.969 -15.281 1 95.75 205 SER B C 1
ATOM 4192 O O . SER B 1 205 ? 5.914 -22.453 -15.648 1 95.75 205 SER B O 1
ATOM 4194 N N . SER B 1 206 ? 7.023 -24.125 -14.664 1 96.5 206 SER B N 1
ATOM 4195 C CA . SER B 1 206 ? 5.82 -24.875 -14.312 1 96.5 206 SER B CA 1
ATOM 4196 C C . SER B 1 206 ? 5.016 -24.156 -13.234 1 96.5 206 SER B C 1
ATOM 4198 O O . SER B 1 206 ? 3.896 -24.562 -12.914 1 96.5 206 SER B O 1
ATOM 4200 N N . GLY B 1 207 ? 5.621 -23.094 -12.688 1 97.25 207 GLY B N 1
ATOM 4201 C CA . GLY B 1 207 ? 4.867 -22.234 -11.781 1 97.25 207 GLY B CA 1
ATOM 4202 C C . GLY B 1 207 ? 3.59 -21.703 -12.398 1 97.25 207 GLY B C 1
ATOM 4203 O O . GLY B 1 207 ? 2.619 -21.438 -11.688 1 97.25 207 GLY B O 1
ATOM 4204 N N . LEU B 1 208 ? 3.6 -21.578 -13.68 1 97.69 208 LEU B N 1
ATOM 4205 C CA . LEU B 1 208 ? 2.41 -21.125 -14.398 1 97.69 208 LEU B CA 1
ATOM 4206 C C . LEU B 1 208 ? 1.256 -22.109 -14.188 1 97.69 208 LEU B C 1
ATOM 4208 O O . LEU B 1 208 ? 0.122 -21.688 -13.945 1 97.69 208 LEU B O 1
ATOM 4212 N N . VAL B 1 209 ? 1.523 -23.328 -14.289 1 97.94 209 VAL B N 1
ATOM 4213 C CA . VAL B 1 209 ? 0.503 -24.375 -14.133 1 97.94 209 VAL B CA 1
ATOM 4214 C C . VAL B 1 209 ? -0.072 -24.328 -12.719 1 97.94 209 VAL B C 1
ATOM 4216 O O . VAL B 1 209 ? -1.287 -24.422 -12.539 1 97.94 209 VAL B O 1
ATOM 4219 N N . ILE B 1 210 ? 0.802 -24.141 -11.773 1 98.19 210 ILE B N 1
ATOM 4220 C CA . ILE B 1 210 ? 0.356 -24.047 -10.383 1 98.19 210 ILE B CA 1
ATOM 4221 C C . ILE B 1 210 ? -0.569 -22.844 -10.219 1 98.19 210 ILE B C 1
ATOM 4223 O O . ILE B 1 210 ? -1.646 -22.953 -9.633 1 98.19 210 ILE B O 1
ATOM 4227 N N . GLY B 1 211 ? -0.104 -21.672 -10.75 1 98.38 211 GLY B N 1
ATOM 4228 C CA . GLY B 1 211 ? -0.927 -20.469 -10.688 1 98.38 211 GLY B CA 1
ATOM 4229 C C . GLY B 1 211 ? -2.275 -20.641 -11.367 1 98.38 211 GLY B C 1
ATOM 4230 O O . GLY B 1 211 ? -3.305 -20.25 -10.812 1 98.38 211 GLY B O 1
ATOM 4231 N N . LEU B 1 212 ? -2.305 -21.312 -12.523 1 98.25 212 LEU B N 1
ATOM 4232 C CA . LEU B 1 212 ? -3.533 -21.516 -13.281 1 98.25 212 LEU B CA 1
ATOM 4233 C C . LEU B 1 212 ? -4.469 -22.469 -12.562 1 98.25 212 LEU B C 1
ATOM 4235 O O . LEU B 1 212 ? -5.672 -22.234 -12.477 1 98.25 212 LEU B O 1
ATOM 4239 N N . VAL B 1 213 ? -3.955 -23.5 -12.078 1 98.44 213 VAL B N 1
ATOM 4240 C CA . VAL B 1 213 ? -4.762 -24.5 -11.391 1 98.44 213 VAL B CA 1
ATOM 4241 C C . VAL B 1 213 ? -5.371 -23.891 -10.125 1 98.44 213 VAL B C 1
ATOM 4243 O O . VAL B 1 213 ? -6.555 -24.078 -9.844 1 98.44 213 VAL B O 1
ATOM 4246 N N . VAL B 1 214 ? -4.609 -23.141 -9.414 1 98.5 214 VAL B N 1
ATOM 4247 C CA . VAL B 1 214 ? -5.07 -22.609 -8.141 1 98.5 214 VAL B CA 1
ATOM 4248 C C . VAL B 1 214 ? -6.125 -21.531 -8.383 1 98.5 214 VAL B C 1
ATOM 4250 O O . VAL B 1 214 ? -7.148 -21.484 -7.691 1 98.5 214 VAL B O 1
ATOM 4253 N N . ILE B 1 215 ? -5.84 -20.625 -9.312 1 98.25 215 ILE B N 1
ATOM 4254 C CA . ILE B 1 215 ? -6.809 -19.547 -9.547 1 98.25 215 ILE B CA 1
ATOM 4255 C C . ILE B 1 215 ? -8.125 -20.156 -10.023 1 98.25 215 ILE B C 1
ATOM 4257 O O . ILE B 1 215 ? -9.203 -19.672 -9.656 1 98.25 215 ILE B O 1
ATOM 4261 N N . LEU B 1 216 ? -8.07 -21.188 -10.828 1 97.69 216 LEU B N 1
ATOM 4262 C CA . LEU B 1 216 ? -9.289 -21.859 -11.297 1 97.69 216 LEU B CA 1
ATOM 4263 C C . LEU B 1 216 ? -9.953 -22.641 -10.164 1 97.69 216 LEU B C 1
ATOM 4265 O O . LEU B 1 216 ? -11.18 -22.688 -10.078 1 97.69 216 LEU B O 1
ATOM 4269 N N . ALA B 1 217 ? -9.148 -23.219 -9.383 1 98.06 217 ALA B N 1
ATOM 4270 C CA . ALA B 1 217 ? -9.688 -23.922 -8.219 1 98.06 217 ALA B CA 1
ATOM 4271 C C . ALA B 1 217 ? -10.406 -22.953 -7.285 1 98.06 217 ALA B C 1
ATOM 4273 O O . ALA B 1 217 ? -11.477 -23.266 -6.758 1 98.06 217 ALA B O 1
ATOM 4274 N N . VAL B 1 218 ? -9.766 -21.875 -7.059 1 97.19 218 VAL B N 1
ATOM 4275 C CA . VAL B 1 218 ? -10.375 -20.859 -6.199 1 97.19 218 VAL B CA 1
ATOM 4276 C C . VAL B 1 218 ? -11.664 -20.344 -6.832 1 97.19 218 VAL B C 1
ATOM 4278 O O . VAL B 1 218 ? -12.664 -20.141 -6.141 1 97.19 218 VAL B O 1
ATOM 4281 N N . HIS B 1 219 ? -11.602 -20.125 -8.117 1 94.38 219 HIS B N 1
ATOM 4282 C CA . HIS B 1 219 ? -12.805 -19.703 -8.82 1 94.38 219 HIS B CA 1
ATOM 4283 C C . HIS B 1 219 ? -13.93 -20.719 -8.656 1 94.38 219 HIS B C 1
ATOM 4285 O O . HIS B 1 219 ? 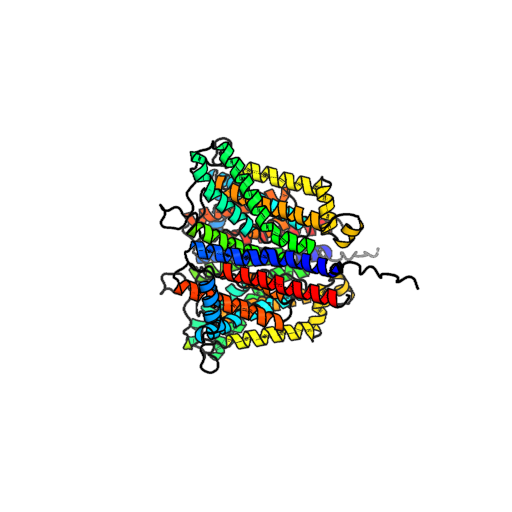-15.07 -20.344 -8.367 1 94.38 219 HIS B O 1
ATOM 4291 N N . TRP B 1 220 ? -13.602 -21.938 -8.812 1 95.75 220 TRP B N 1
ATOM 4292 C CA . TRP B 1 220 ? -14.57 -23.016 -8.664 1 95.75 220 TRP B CA 1
ATOM 4293 C C . TRP B 1 220 ? -15.078 -23.094 -7.227 1 95.75 220 TRP B C 1
ATOM 4295 O O . TRP B 1 220 ? -16.281 -23.266 -6.988 1 95.75 220 TRP B O 1
ATOM 4305 N N . MET B 1 221 ? -14.211 -22.953 -6.32 1 95.38 221 MET B N 1
ATOM 4306 C CA . MET B 1 221 ? -14.555 -23.016 -4.902 1 95.38 221 MET B CA 1
ATOM 4307 C C . MET B 1 221 ? -15.523 -21.891 -4.535 1 95.38 221 MET B C 1
ATOM 4309 O O . MET B 1 221 ? -16.5 -22.125 -3.822 1 95.38 221 MET B O 1
ATOM 4313 N N . MET B 1 222 ? -15.352 -20.75 -5.047 1 92.31 222 MET B N 1
ATOM 4314 C CA . MET B 1 222 ? -16.141 -19.562 -4.688 1 92.31 222 MET B CA 1
ATOM 4315 C C . MET B 1 222 ? -17.5 -19.594 -5.375 1 92.31 222 MET B C 1
ATOM 4317 O O . MET B 1 222 ? -18.453 -19.016 -4.871 1 92.31 222 MET B O 1
ATOM 4321 N N . THR B 1 223 ? -17.609 -20.391 -6.512 1 90.88 223 THR B N 1
ATOM 4322 C CA . THR B 1 223 ? -18.828 -20.281 -7.309 1 90.88 223 THR B CA 1
ATOM 4323 C C . THR B 1 223 ? -19.641 -21.562 -7.223 1 90.88 223 THR B C 1
ATOM 4325 O O . THR B 1 223 ? -20.859 -21.547 -7.402 1 90.88 223 THR B O 1
ATOM 4328 N N . ARG B 1 224 ? -18.984 -22.672 -6.887 1 93.5 224 ARG B N 1
ATOM 4329 C CA . ARG B 1 224 ? -19.688 -23.938 -7.082 1 93.5 224 ARG B CA 1
ATOM 4330 C C . ARG B 1 224 ? -19.703 -24.75 -5.801 1 93.5 224 ARG B C 1
ATOM 4332 O O . ARG B 1 224 ? -20.203 -25.891 -5.785 1 93.5 224 ARG B O 1
ATOM 4339 N N . THR B 1 225 ? -19.234 -24.266 -4.727 1 94.62 225 THR B N 1
ATOM 4340 C CA . THR B 1 225 ? -19.188 -25.078 -3.512 1 94.62 225 THR B CA 1
ATOM 4341 C C . THR B 1 225 ? -19.984 -24.406 -2.389 1 94.62 225 THR B C 1
ATOM 4343 O O . THR B 1 225 ? -20.312 -23.219 -2.479 1 94.62 225 THR B O 1
ATOM 4346 N N . ALA B 1 226 ? -20.281 -25.203 -1.352 1 92.94 226 ALA B N 1
ATOM 4347 C CA . ALA B 1 226 ? -20.969 -24.703 -0.165 1 92.94 226 ALA B CA 1
ATOM 4348 C C . ALA B 1 226 ? -20.109 -23.703 0.6 1 92.94 226 ALA B C 1
ATOM 4350 O O . ALA B 1 226 ? -20.625 -22.766 1.19 1 92.94 226 ALA B O 1
ATOM 4351 N N . PHE B 1 227 ? -18.875 -23.922 0.513 1 92.88 227 PHE B N 1
ATOM 4352 C CA . PHE B 1 227 ? -17.953 -23.016 1.188 1 92.88 227 PHE B CA 1
ATOM 4353 C C . PHE B 1 227 ? -18.016 -21.625 0.583 1 92.88 227 PHE B C 1
ATOM 4355 O O . PHE B 1 227 ? -18.078 -20.625 1.311 1 92.88 227 PHE B O 1
ATOM 4362 N N . GLY B 1 228 ? -18 -21.609 -0.665 1 92.06 228 GLY B N 1
ATOM 4363 C CA . GLY B 1 228 ? -18.125 -20.328 -1.352 1 92.06 228 GLY B CA 1
ATOM 4364 C C . GLY B 1 228 ? -19.422 -19.609 -1.043 1 92.06 228 GLY B C 1
ATOM 4365 O O . GLY B 1 228 ? -19.438 -18.391 -0.885 1 92.06 228 GLY B O 1
ATOM 4366 N N . LEU B 1 229 ? -20.484 -20.375 -0.897 1 91.31 229 LEU B N 1
ATOM 4367 C CA . LEU B 1 229 ? -21.781 -19.797 -0.562 1 91.31 229 LEU B CA 1
ATOM 4368 C C . LEU B 1 229 ? -21.781 -19.219 0.849 1 91.31 229 LEU B C 1
ATOM 4370 O O . LEU B 1 229 ? -22.297 -18.125 1.081 1 91.31 229 LEU B O 1
ATOM 4374 N N . LYS B 1 230 ? -21.203 -20 1.673 1 93 230 LYS B N 1
ATOM 4375 C CA . LYS B 1 230 ? -21.109 -19.516 3.047 1 93 230 LYS B CA 1
ATOM 4376 C C . LYS B 1 230 ? -20.328 -18.203 3.113 1 93 230 LYS B C 1
ATOM 4378 O O . LYS B 1 230 ? -20.719 -17.297 3.852 1 93 230 LYS B O 1
ATOM 4383 N N . LEU B 1 231 ? -19.328 -18.094 2.332 1 91.5 231 LEU B N 1
ATOM 4384 C CA . LEU B 1 231 ? -18.484 -16.891 2.336 1 91.5 231 LEU B CA 1
ATOM 4385 C C . LEU B 1 231 ? -19.25 -15.703 1.754 1 91.5 231 LEU B C 1
ATOM 4387 O O . LEU B 1 231 ? -19.109 -14.578 2.25 1 91.5 231 LEU B O 1
ATOM 4391 N N . ARG B 1 232 ? -19.969 -15.969 0.79 1 88.75 232 ARG B N 1
ATOM 4392 C CA . ARG B 1 232 ? -20.734 -14.906 0.165 1 88.75 232 ARG B CA 1
ATOM 4393 C C . ARG B 1 232 ? -21.797 -14.367 1.114 1 88.75 232 ARG B C 1
ATOM 4395 O O . ARG B 1 232 ? -22.078 -13.164 1.145 1 88.75 232 ARG B O 1
ATOM 4402 N N . VAL B 1 233 ? -22.406 -15.234 1.854 1 89.44 233 VAL B N 1
ATOM 4403 C CA . VAL B 1 233 ? -23.422 -14.844 2.814 1 89.44 233 VAL B CA 1
ATOM 4404 C C . VAL B 1 233 ? -22.797 -14 3.922 1 89.44 233 VAL B C 1
ATOM 4406 O O . VAL B 1 233 ? -23.328 -12.945 4.289 1 89.44 233 VAL B O 1
ATOM 4409 N N . VAL B 1 234 ? -21.688 -14.469 4.395 1 88.44 234 VAL B N 1
ATOM 4410 C CA . VAL B 1 234 ? -20.984 -13.727 5.441 1 88.44 234 VAL B CA 1
ATOM 4411 C C . VAL B 1 234 ? -20.547 -12.367 4.906 1 88.44 234 VAL B C 1
ATOM 4413 O O . VAL B 1 234 ? -20.641 -11.359 5.605 1 88.44 234 VAL B O 1
ATOM 4416 N N . GLY B 1 235 ? -20.047 -12.344 3.691 1 84.88 235 GLY B N 1
ATOM 4417 C CA . GLY B 1 235 ? -19.578 -11.109 3.074 1 84.88 235 GLY B CA 1
ATOM 4418 C C . GLY B 1 235 ? -20.688 -10.094 2.867 1 84.88 235 GLY B C 1
ATOM 4419 O O . GLY B 1 235 ? -20.469 -8.883 2.99 1 84.88 235 GLY B O 1
ATOM 4420 N N . ALA B 1 236 ? -21.859 -10.609 2.689 1 83.44 236 ALA B N 1
ATOM 4421 C CA . ALA B 1 236 ? -23 -9.727 2.455 1 83.44 236 ALA B CA 1
ATOM 4422 C C . ALA B 1 236 ? -23.516 -9.141 3.764 1 83.44 236 ALA B C 1
ATOM 4424 O O . ALA B 1 236 ? -23.844 -7.945 3.836 1 83.44 236 ALA B O 1
ATOM 4425 N N . ASN B 1 237 ? -23.625 -10.008 4.734 1 87.06 237 ASN B N 1
ATOM 4426 C CA . ASN B 1 237 ? -24.125 -9.562 6.027 1 87.06 237 ASN B CA 1
ATOM 4427 C C . ASN B 1 237 ? -23.719 -10.516 7.145 1 87.06 237 ASN B C 1
ATOM 4429 O O . ASN B 1 237 ? -24.422 -11.492 7.426 1 87.06 237 ASN B O 1
ATOM 4433 N N . PRO B 1 238 ? -22.75 -10.078 7.816 1 85.94 238 PRO B N 1
ATOM 4434 C CA . PRO B 1 238 ? -22.266 -10.977 8.867 1 85.94 238 PRO B CA 1
ATOM 4435 C C . PRO B 1 238 ? -23.312 -11.25 9.945 1 85.94 238 PRO B C 1
ATOM 4437 O O . PRO B 1 238 ? -23.344 -12.352 10.5 1 85.94 238 PRO B O 1
ATOM 4440 N N . GLU B 1 239 ? -24.094 -10.32 10.281 1 86.12 239 GLU B N 1
ATOM 4441 C CA . GLU B 1 239 ? -25.125 -10.508 11.289 1 86.12 239 GLU B CA 1
ATOM 4442 C C . GLU B 1 239 ? -26.172 -11.516 10.828 1 86.12 239 GLU B C 1
ATOM 4444 O O . GLU B 1 239 ? -26.594 -12.391 11.594 1 86.12 239 GLU B O 1
ATOM 4449 N N . ALA B 1 240 ? -26.594 -11.336 9.625 1 87.25 240 ALA B N 1
ATOM 4450 C CA . ALA B 1 240 ? -27.547 -12.273 9.047 1 87.25 240 ALA B CA 1
ATOM 4451 C C . ALA B 1 240 ? -26.953 -13.68 8.953 1 87.25 240 ALA B C 1
ATOM 4453 O O . ALA B 1 240 ? -27.656 -14.672 9.156 1 87.25 240 ALA B O 1
ATOM 4454 N N . ALA B 1 241 ? -25.719 -13.742 8.734 1 90.06 241 ALA B N 1
ATOM 4455 C CA . ALA B 1 241 ? -25.031 -15.031 8.641 1 90.06 241 ALA B CA 1
ATOM 4456 C C . ALA B 1 241 ? -25.047 -15.75 9.984 1 90.06 241 ALA B C 1
ATOM 4458 O O . ALA B 1 241 ? -25.281 -16.969 10.047 1 90.06 241 ALA B O 1
ATOM 4459 N N . THR B 1 242 ? -24.812 -15.055 11.008 1 88.31 242 THR B N 1
ATOM 4460 C CA . THR B 1 242 ? -24.828 -15.633 12.352 1 88.31 242 THR B CA 1
ATOM 4461 C C . THR B 1 242 ? -26.219 -16.156 12.695 1 88.31 242 THR B C 1
ATOM 4463 O O . THR B 1 242 ? -26.344 -17.234 13.281 1 88.31 242 THR B O 1
ATOM 4466 N N . HIS B 1 243 ? -27.172 -15.406 12.297 1 90.19 243 HIS B N 1
ATOM 4467 C CA . HIS B 1 243 ? -28.547 -15.812 12.555 1 90.19 243 HIS B CA 1
ATOM 4468 C C . HIS B 1 243 ? -28.906 -17.062 11.758 1 90.19 243 HIS B C 1
ATOM 4470 O O . HIS B 1 243 ? -29.734 -17.859 12.188 1 90.19 243 HIS B O 1
ATOM 4476 N N . ALA B 1 244 ? -28.266 -17.281 10.672 1 92.19 244 ALA B N 1
ATOM 4477 C CA . ALA B 1 244 ? -28.5 -18.438 9.828 1 92.19 244 ALA B CA 1
ATOM 4478 C C . ALA B 1 244 ? -27.703 -19.641 10.328 1 92.19 244 ALA B C 1
ATOM 4480 O O . ALA B 1 244 ? -27.734 -20.719 9.711 1 92.19 244 ALA B O 1
ATOM 4481 N N . GLY B 1 245 ? -26.906 -19.5 11.383 1 90.62 245 GLY B N 1
ATOM 4482 C CA . GLY B 1 245 ? -26.203 -20.609 12.016 1 90.62 245 GLY B CA 1
ATOM 4483 C C . GLY B 1 245 ? -24.766 -20.75 11.555 1 90.62 245 GLY B C 1
ATOM 4484 O O . GLY B 1 245 ? -24.109 -21.766 11.852 1 90.62 245 GLY B O 1
ATOM 4485 N N . LEU B 1 246 ? -24.312 -19.844 10.805 1 92.81 246 LEU B N 1
ATOM 4486 C CA . LEU B 1 246 ? -22.938 -19.922 10.328 1 92.81 246 LEU B CA 1
ATOM 4487 C C . LEU B 1 246 ? -21.984 -19.344 11.375 1 92.81 246 LEU B C 1
ATOM 4489 O O . LEU B 1 246 ? -22.281 -18.359 12.023 1 92.81 246 LEU B O 1
ATOM 4493 N N . SER B 1 247 ? -20.844 -20.062 11.547 1 94.62 247 SER B N 1
ATOM 4494 C CA . SER B 1 247 ? -19.812 -19.547 12.445 1 94.62 247 SER B CA 1
ATOM 4495 C C . SER B 1 247 ? -18.938 -18.516 11.734 1 94.62 247 SER B C 1
ATOM 4497 O O . SER B 1 247 ? -17.922 -18.875 11.133 1 94.62 247 SER B O 1
ATOM 4499 N N . VAL B 1 248 ? -19.203 -17.328 11.938 1 93.06 248 VAL B N 1
ATOM 4500 C CA . VAL B 1 248 ? -18.531 -16.234 11.242 1 93.06 248 VAL B CA 1
ATOM 4501 C C . VAL B 1 248 ? -17.047 -16.219 11.648 1 93.06 248 VAL B C 1
ATOM 4503 O O . VAL B 1 248 ? -16.172 -16.094 10.797 1 93.06 248 VAL B O 1
ATOM 4506 N N . PRO B 1 249 ? -16.719 -16.5 12.93 1 93.06 249 PRO B N 1
ATOM 4507 C CA . PRO B 1 249 ? -15.305 -16.484 13.32 1 93.06 249 PRO B CA 1
ATOM 4508 C C . PRO B 1 249 ? -14.492 -17.594 12.656 1 93.06 249 PRO B C 1
ATOM 4510 O O . PRO B 1 249 ? -13.375 -17.344 12.188 1 93.06 249 PRO B O 1
ATOM 4513 N N . LYS B 1 250 ? -15.031 -18.719 12.539 1 94.94 250 LYS B N 1
ATOM 4514 C CA . LYS B 1 250 ? -14.32 -19.812 11.906 1 94.94 250 LYS B CA 1
ATOM 4515 C C . LYS B 1 250 ? -14.141 -19.578 10.414 1 94.94 250 LYS B C 1
ATOM 4517 O O . LYS B 1 250 ? -13.094 -19.906 9.844 1 94.94 250 LYS B O 1
ATOM 4522 N N . LEU B 1 251 ? -15.133 -19.016 9.859 1 95 251 LEU B N 1
ATOM 4523 C CA . LEU B 1 251 ? -15.047 -18.734 8.43 1 95 251 LEU B CA 1
ATOM 4524 C C . LEU B 1 251 ? -14.023 -17.625 8.156 1 95 251 LEU B C 1
ATOM 4526 O O . LEU B 1 251 ? -13.297 -17.688 7.16 1 95 251 LEU B O 1
ATOM 4530 N N . THR B 1 252 ? -13.992 -16.672 9.047 1 95.19 252 THR B N 1
ATOM 4531 C CA . THR B 1 252 ? -13 -15.617 8.93 1 95.19 252 THR B CA 1
ATOM 4532 C C . THR B 1 252 ? -11.586 -16.188 9.023 1 95.19 252 THR B C 1
ATOM 4534 O O . THR B 1 252 ? -10.719 -15.852 8.211 1 95.19 252 THR B O 1
ATOM 4537 N N . LEU B 1 253 ? -11.438 -17.094 9.93 1 95.94 253 LEU B N 1
ATOM 4538 C CA . LEU B 1 253 ? -10.133 -17.734 10.086 1 95.94 253 LEU B CA 1
ATOM 4539 C C . LEU B 1 253 ? -9.773 -18.547 8.844 1 95.94 253 LEU B C 1
ATOM 4541 O O . LEU B 1 253 ? -8.625 -18.5 8.383 1 95.94 253 LEU B O 1
ATOM 4545 N N . ALA B 1 254 ? -10.703 -19.203 8.344 1 96.38 254 ALA B N 1
ATOM 4546 C CA . ALA B 1 254 ? -10.477 -20.031 7.16 1 96.38 254 ALA B CA 1
ATOM 4547 C C . ALA B 1 254 ? -10.117 -19.188 5.949 1 96.38 254 ALA B C 1
ATOM 4549 O O . ALA B 1 254 ? -9.219 -19.531 5.184 1 96.38 254 ALA B O 1
ATOM 4550 N N . VAL B 1 255 ? -10.82 -18.109 5.801 1 96.69 255 VAL B N 1
ATOM 4551 C CA . VAL B 1 255 ? -10.594 -17.219 4.668 1 96.69 255 VAL B CA 1
ATOM 4552 C C . VAL B 1 255 ? -9.18 -16.641 4.734 1 96.69 255 VAL B C 1
ATOM 4554 O O . VAL B 1 255 ? -8.453 -16.641 3.736 1 96.69 255 VAL B O 1
ATOM 4557 N N . PHE B 1 256 ? -8.781 -16.234 5.867 1 97.25 256 PHE B N 1
ATOM 4558 C CA . PHE B 1 256 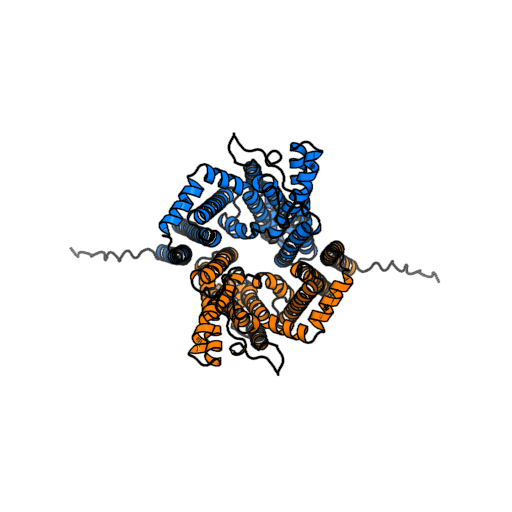? -7.457 -15.648 6.008 1 97.25 256 PHE B CA 1
ATOM 4559 C C . PHE B 1 256 ? -6.375 -16.719 5.852 1 97.25 256 PHE B C 1
ATOM 4561 O O . PHE B 1 256 ? -5.305 -16.438 5.309 1 97.25 256 PHE B O 1
ATOM 4568 N N . ALA B 1 257 ? -6.66 -17.891 6.371 1 97.25 257 ALA B N 1
ATOM 4569 C CA . ALA B 1 257 ? -5.691 -18.984 6.215 1 97.25 257 ALA B CA 1
ATOM 4570 C C . ALA B 1 257 ? -5.449 -19.281 4.738 1 97.25 257 ALA B C 1
ATOM 4572 O O . ALA B 1 257 ? -4.301 -19.422 4.309 1 97.25 257 ALA B O 1
ATOM 4573 N N . ILE B 1 258 ? -6.496 -19.359 4.02 1 97.88 258 ILE B N 1
ATOM 4574 C CA . ILE B 1 258 ? -6.391 -19.672 2.6 1 97.88 258 ILE B CA 1
ATOM 4575 C C . ILE B 1 258 ? -5.754 -18.5 1.859 1 97.88 258 ILE B C 1
ATOM 4577 O O . ILE B 1 258 ? -4.82 -18.672 1.075 1 97.88 258 ILE B O 1
ATOM 4581 N N . SER B 1 259 ? -6.219 -17.297 2.102 1 98.5 259 SER B N 1
ATOM 4582 C CA . SER B 1 259 ? -5.727 -16.094 1.429 1 98.5 259 SER B CA 1
ATOM 4583 C C . SER B 1 259 ? -4.246 -15.867 1.709 1 98.5 259 SER B C 1
ATOM 4585 O O . SER B 1 259 ? -3.445 -15.742 0.78 1 98.5 259 SER B O 1
ATOM 4587 N N . ALA B 1 260 ? -3.898 -15.906 2.984 1 98.62 260 ALA B N 1
ATOM 4588 C CA . ALA B 1 260 ? -2.51 -15.664 3.371 1 98.62 260 ALA B CA 1
ATOM 4589 C C . ALA B 1 260 ? -1.611 -16.812 2.936 1 98.62 260 ALA B C 1
ATOM 4591 O O . ALA B 1 260 ? -0.46 -16.609 2.549 1 98.62 260 ALA B O 1
ATOM 4592 N N . GLY B 1 261 ? -2.152 -18 3.029 1 98.69 261 GLY B N 1
ATOM 4593 C CA . GLY B 1 261 ? -1.402 -19.141 2.549 1 98.69 261 GLY B CA 1
ATOM 4594 C C . GLY B 1 261 ? -1.075 -19.062 1.07 1 98.69 261 GLY B C 1
ATOM 4595 O O . GLY B 1 261 ? 0.047 -19.375 0.661 1 98.69 261 GLY B O 1
ATOM 4596 N N . LEU B 1 262 ? -2.037 -18.719 0.295 1 98.75 262 LEU B N 1
ATOM 4597 C CA . LEU B 1 262 ? -1.819 -18.562 -1.138 1 98.75 262 LEU B CA 1
ATOM 4598 C C . LEU B 1 262 ? -0.815 -17.438 -1.412 1 98.75 262 LEU B C 1
ATOM 4600 O O . LEU B 1 262 ? -0.043 -17.516 -2.371 1 98.75 262 LEU B O 1
ATOM 4604 N N . GLY B 1 263 ? -0.823 -16.406 -0.581 1 98.56 263 GLY B N 1
ATOM 4605 C CA . GLY B 1 263 ? 0.204 -15.375 -0.681 1 98.56 263 GLY B CA 1
ATOM 4606 C C . GLY B 1 263 ? 1.608 -15.922 -0.492 1 98.56 263 GLY B C 1
ATOM 4607 O O . GLY B 1 263 ? 2.516 -15.594 -1.261 1 98.56 263 GLY B O 1
ATOM 4608 N N . GLY B 1 264 ? 1.711 -16.734 0.509 1 98.56 264 GLY B N 1
ATOM 4609 C CA . GLY B 1 264 ? 2.992 -17.391 0.73 1 98.56 264 GLY B CA 1
ATOM 4610 C C . GLY B 1 264 ? 3.41 -18.281 -0.417 1 98.56 264 GLY B C 1
ATOM 4611 O O . GLY B 1 264 ? 4.566 -18.266 -0.84 1 98.56 264 GLY B O 1
ATOM 4612 N N . LEU B 1 265 ? 2.453 -19.047 -0.92 1 98.75 265 LEU B N 1
ATOM 4613 C CA . LEU B 1 265 ? 2.725 -19.938 -2.043 1 98.75 265 LEU B CA 1
ATOM 4614 C C . LEU B 1 265 ? 3.211 -19.141 -3.256 1 98.75 265 LEU B C 1
ATOM 4616 O O . LEU B 1 265 ? 4.066 -19.625 -4.004 1 98.75 265 LEU B O 1
ATOM 4620 N N . ALA B 1 266 ? 2.648 -18 -3.461 1 98.75 266 ALA B N 1
ATOM 4621 C CA . ALA B 1 266 ? 3.086 -17.141 -4.555 1 98.75 266 ALA B CA 1
ATOM 4622 C C . ALA B 1 266 ? 4.566 -16.812 -4.43 1 98.75 266 ALA B C 1
ATOM 4624 O O . ALA B 1 266 ? 5.293 -16.781 -5.426 1 98.75 266 ALA B O 1
ATOM 4625 N N . GLY B 1 267 ? 4.973 -16.547 -3.215 1 98.31 267 GLY B N 1
ATOM 4626 C CA . GLY B 1 267 ? 6.383 -16.297 -2.98 1 98.31 267 GLY B CA 1
ATOM 4627 C C . GLY B 1 267 ? 7.266 -17.484 -3.32 1 98.31 267 GLY B C 1
ATOM 4628 O O . GLY B 1 267 ? 8.32 -17.312 -3.934 1 98.31 267 GLY B O 1
ATOM 4629 N N . ALA B 1 268 ? 6.773 -18.625 -2.951 1 98.25 268 ALA B N 1
ATOM 4630 C CA . ALA B 1 268 ? 7.527 -19.844 -3.24 1 98.25 268 ALA B CA 1
ATOM 4631 C C . ALA B 1 268 ? 7.656 -20.062 -4.746 1 98.25 268 ALA B C 1
ATOM 4633 O O . ALA B 1 268 ? 8.742 -20.375 -5.242 1 98.25 268 ALA B O 1
ATOM 4634 N N . VAL B 1 269 ? 6.578 -19.922 -5.41 1 98.12 269 VAL B N 1
ATOM 4635 C CA . VAL B 1 269 ? 6.562 -20.156 -6.848 1 98.12 269 VAL B CA 1
ATOM 4636 C C . VAL B 1 269 ? 7.465 -19.141 -7.551 1 98.12 269 VAL B C 1
ATOM 4638 O O . VAL B 1 269 ? 8.125 -19.469 -8.539 1 98.12 269 VAL B O 1
ATOM 4641 N N . ALA B 1 270 ? 7.516 -17.969 -7.043 1 97.12 270 ALA B N 1
ATOM 4642 C CA . ALA B 1 270 ? 8.391 -16.938 -7.613 1 97.12 270 ALA B CA 1
ATOM 4643 C C . ALA B 1 270 ? 9.859 -17.328 -7.461 1 97.12 270 ALA B C 1
ATOM 4645 O O . ALA B 1 270 ? 10.641 -17.203 -8.406 1 97.12 270 ALA B O 1
ATOM 4646 N N . ILE B 1 271 ? 10.188 -17.844 -6.352 1 97.06 271 ILE B N 1
ATOM 4647 C CA . ILE B 1 271 ? 11.586 -18.156 -6.059 1 97.06 271 ILE B CA 1
ATOM 4648 C C . ILE B 1 271 ? 11.969 -19.469 -6.73 1 97.06 271 ILE B C 1
ATOM 4650 O O . ILE B 1 271 ? 13.023 -19.562 -7.367 1 97.06 271 ILE B O 1
ATOM 4654 N N . LEU B 1 272 ? 11.141 -20.453 -6.668 1 97.31 272 LEU B N 1
ATOM 4655 C CA . LEU B 1 272 ? 11.438 -21.781 -7.215 1 97.31 272 LEU B CA 1
ATOM 4656 C C . LEU B 1 272 ? 11.359 -21.766 -8.742 1 97.31 272 LEU B C 1
ATOM 4658 O O . LEU B 1 272 ? 11.953 -22.609 -9.406 1 97.31 272 LEU B O 1
ATOM 4662 N N . GLY B 1 273 ? 10.641 -20.797 -9.219 1 94 273 GLY B N 1
ATOM 4663 C CA . GLY B 1 273 ? 10.391 -20.812 -10.648 1 94 273 GLY B CA 1
ATOM 4664 C C . GLY B 1 273 ? 11.195 -19.781 -11.406 1 94 273 GLY B C 1
ATOM 4665 O O . GLY B 1 273 ? 11.539 -19.984 -12.57 1 94 273 GLY B O 1
ATOM 4666 N N . GLN B 1 274 ? 11.469 -18.656 -10.781 1 90.81 274 GLN B N 1
ATOM 4667 C CA . GLN B 1 274 ? 11.977 -17.547 -11.586 1 90.81 274 GLN B CA 1
ATOM 4668 C C . GLN B 1 274 ? 13.258 -16.969 -10.984 1 90.81 274 GLN B C 1
ATOM 4670 O O . GLN B 1 274 ? 14.258 -16.812 -11.695 1 90.81 274 GLN B O 1
ATOM 4675 N N . TYR B 1 275 ? 13.391 -16.641 -9.758 1 91.56 275 TYR B N 1
ATOM 4676 C CA . TYR B 1 275 ? 14.469 -15.805 -9.242 1 91.56 275 TYR B CA 1
ATOM 4677 C C . TYR B 1 275 ? 15.562 -16.656 -8.609 1 91.56 275 TYR B C 1
ATOM 4679 O O . TYR B 1 275 ? 16.75 -16.406 -8.812 1 91.56 275 TYR B O 1
ATOM 4687 N N . GLY B 1 276 ? 15.188 -17.578 -7.773 1 94 276 GLY B N 1
ATOM 4688 C CA . GLY B 1 276 ? 16.141 -18.484 -7.148 1 94 276 GLY B CA 1
ATOM 4689 C C . GLY B 1 276 ? 16.734 -17.938 -5.871 1 94 276 GLY B C 1
ATOM 4690 O O . GLY B 1 276 ? 17.375 -18.656 -5.105 1 94 276 GLY B O 1
ATOM 4691 N N . ASN B 1 277 ? 16.719 -16.656 -5.711 1 95.25 277 ASN B N 1
ATOM 4692 C CA . ASN B 1 277 ? 17.203 -16.016 -4.488 1 95.25 277 ASN B CA 1
ATOM 4693 C C . ASN B 1 277 ? 16.406 -14.75 -4.168 1 95.25 277 ASN B C 1
ATOM 4695 O O . ASN B 1 277 ? 15.539 -14.344 -4.941 1 95.25 277 ASN B O 1
ATOM 4699 N N . VAL B 1 278 ? 16.625 -14.273 -2.961 1 95.44 278 VAL B N 1
ATOM 4700 C CA . VAL B 1 278 ? 15.961 -13.055 -2.508 1 95.44 278 VAL B CA 1
ATOM 4701 C C . VAL B 1 278 ? 17 -12.07 -1.97 1 95.44 278 VAL B C 1
ATOM 4703 O O . VAL B 1 278 ? 17.766 -12.406 -1.068 1 95.44 278 VAL B O 1
ATOM 4706 N N . ARG B 1 279 ? 17.031 -10.922 -2.59 1 93.12 279 ARG B N 1
ATOM 4707 C CA . ARG B 1 279 ? 17.844 -9.836 -2.047 1 93.12 279 ARG B CA 1
ATOM 4708 C C . ARG B 1 279 ? 17.156 -9.172 -0.863 1 93.12 279 ARG B C 1
ATOM 4710 O O . ARG B 1 279 ? 15.93 -9.102 -0.816 1 93.12 279 ARG B O 1
ATOM 4717 N N . ALA B 1 280 ? 17.938 -8.578 -0.002 1 88.81 280 ALA B N 1
ATOM 4718 C CA . ALA B 1 280 ? 17.391 -7.953 1.204 1 88.81 280 ALA B CA 1
ATOM 4719 C C . ALA B 1 280 ? 16.516 -6.75 0.856 1 88.81 280 ALA B C 1
ATOM 4721 O O . ALA B 1 280 ? 15.594 -6.418 1.593 1 88.81 280 ALA B O 1
ATOM 4722 N N . ASP B 1 281 ? 16.781 -6.117 -0.247 1 81.62 281 ASP B N 1
ATOM 4723 C CA . ASP B 1 281 ? 16.062 -4.906 -0.625 1 81.62 281 ASP B CA 1
ATOM 4724 C C . ASP B 1 281 ? 15 -5.203 -1.675 1 81.62 281 ASP B C 1
ATOM 4726 O O . ASP B 1 281 ? 14.422 -4.281 -2.264 1 81.62 281 ASP B O 1
ATOM 4730 N N . TRP B 1 282 ? 14.766 -6.496 -1.896 1 86.12 282 TRP B N 1
ATOM 4731 C CA . TRP B 1 282 ? 13.812 -6.887 -2.93 1 86.12 282 TRP B CA 1
ATOM 4732 C C . TRP B 1 282 ? 12.383 -6.789 -2.416 1 86.12 282 TRP B C 1
ATOM 4734 O O . TRP B 1 282 ? 12.023 -7.438 -1.431 1 86.12 282 TRP B O 1
ATOM 4744 N N . ASN B 1 283 ? 11.57 -5.93 -2.975 1 85.12 283 ASN B N 1
ATOM 4745 C CA . ASN B 1 283 ? 10.133 -5.82 -2.742 1 85.12 283 ASN B CA 1
ATOM 4746 C C . ASN B 1 283 ? 9.414 -5.258 -3.963 1 85.12 283 ASN B C 1
ATOM 4748 O O . ASN B 1 283 ? 9.297 -4.039 -4.113 1 85.12 283 ASN B O 1
ATOM 4752 N N . PRO B 1 284 ? 8.844 -6.098 -4.688 1 80.62 284 PRO B N 1
ATOM 4753 C CA . PRO B 1 284 ? 8.141 -5.621 -5.883 1 80.62 284 PRO B CA 1
ATOM 4754 C C . PRO B 1 284 ? 6.727 -5.137 -5.586 1 80.62 284 PRO B C 1
ATOM 4756 O O . PRO B 1 284 ? 6.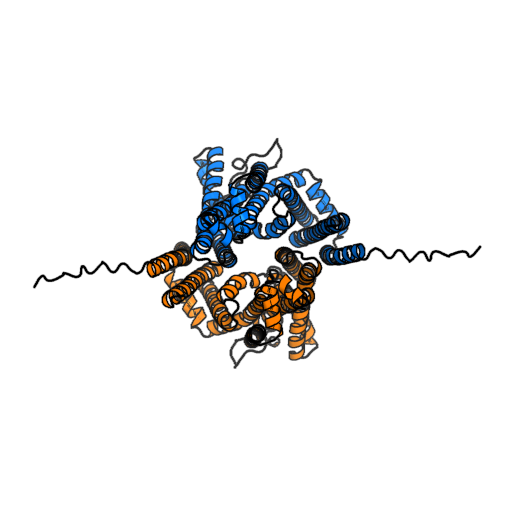078 -4.539 -6.449 1 80.62 284 PRO B O 1
ATOM 4759 N N . ALA B 1 285 ? 6.207 -5.375 -4.379 1 85.56 285 ALA B N 1
ATOM 4760 C CA . ALA B 1 285 ? 4.859 -4.973 -3.984 1 85.56 285 ALA B CA 1
ATOM 4761 C C . ALA B 1 285 ? 3.814 -5.566 -4.926 1 85.56 285 ALA B C 1
ATOM 4763 O O . ALA B 1 285 ? 2.912 -4.863 -5.383 1 85.56 285 ALA B O 1
ATOM 4764 N N . TYR B 1 286 ? 3.924 -6.809 -5.215 1 89.38 286 TYR B N 1
ATOM 4765 C CA . TYR B 1 286 ? 3.068 -7.477 -6.188 1 89.38 286 TYR B CA 1
ATOM 4766 C C . TYR B 1 286 ? 1.633 -7.566 -5.684 1 89.38 286 TYR B C 1
ATOM 4768 O O . TYR B 1 286 ? 0.687 -7.371 -6.453 1 89.38 286 TYR B O 1
ATOM 4776 N N . ALA B 1 287 ? 1.511 -7.812 -4.465 1 92.69 287 ALA B N 1
ATOM 4777 C CA . ALA B 1 287 ? 0.161 -8.008 -3.943 1 92.69 287 ALA B CA 1
ATOM 4778 C C . ALA B 1 287 ? -0.669 -6.734 -4.07 1 92.69 287 ALA B C 1
ATOM 4780 O O . ALA B 1 287 ? -1.826 -6.781 -4.496 1 92.69 287 ALA B O 1
ATOM 4781 N N . PHE B 1 288 ? -0.084 -5.648 -3.75 1 86.81 288 PHE B N 1
ATOM 4782 C CA . PHE B 1 288 ? -0.802 -4.383 -3.859 1 86.81 288 PHE B CA 1
ATOM 4783 C C . PHE B 1 288 ? -1.094 -4.051 -5.316 1 86.81 288 PHE B C 1
ATOM 4785 O O . PHE B 1 288 ? -2.143 -3.484 -5.633 1 86.81 288 PHE B O 1
ATOM 4792 N N . THR B 1 289 ? -0.217 -4.402 -6.121 1 84.19 289 THR B N 1
ATOM 4793 C CA . THR B 1 289 ? -0.37 -4.078 -7.535 1 84.19 289 THR B CA 1
ATOM 4794 C C . THR B 1 289 ? -1.458 -4.938 -8.172 1 84.19 289 THR B C 1
ATOM 4796 O O . THR B 1 289 ? -2.068 -4.539 -9.164 1 84.19 289 THR B O 1
ATOM 4799 N N . ILE B 1 290 ? -1.702 -6.066 -7.602 1 89.81 290 ILE B N 1
ATOM 4800 C CA . ILE B 1 290 ? -2.678 -7.004 -8.148 1 89.81 290 ILE B CA 1
ATOM 4801 C C . ILE B 1 290 ? -4.078 -6.637 -7.664 1 89.81 290 ILE B C 1
ATOM 4803 O O . ILE B 1 290 ? -5.078 -7.031 -8.266 1 89.81 290 ILE B O 1
ATOM 4807 N N . VAL B 1 291 ? -4.203 -5.816 -6.652 1 88.69 291 VAL B N 1
ATOM 4808 C CA . VAL B 1 291 ? -5.488 -5.469 -6.059 1 88.69 291 VAL B CA 1
ATOM 4809 C C . VAL B 1 291 ? -6.398 -4.848 -7.117 1 88.69 291 VAL B C 1
ATOM 4811 O O . VAL B 1 291 ? -7.516 -5.32 -7.34 1 88.69 291 VAL B O 1
ATOM 4814 N N . PRO B 1 292 ? -5.91 -3.803 -7.82 1 80.75 292 PRO B N 1
ATOM 4815 C CA . PRO B 1 292 ? -6.793 -3.217 -8.828 1 80.75 292 PRO B CA 1
ATOM 4816 C C . PRO B 1 292 ? -7.207 -4.219 -9.906 1 80.75 292 PRO B C 1
ATOM 4818 O O . PRO B 1 292 ? -8.32 -4.145 -10.43 1 80.75 292 PRO B O 1
ATOM 4821 N N . LEU B 1 293 ? -6.352 -5.184 -10.234 1 83.44 293 LEU B N 1
ATOM 4822 C CA . LEU B 1 293 ? -6.641 -6.156 -11.281 1 83.44 293 LEU B CA 1
ATOM 4823 C C . LEU B 1 293 ? -7.758 -7.102 -10.852 1 83.44 293 LEU B C 1
ATOM 4825 O O . LEU B 1 293 ? -8.617 -7.465 -11.656 1 83.44 293 LEU B O 1
ATOM 4829 N N . VAL B 1 294 ? -7.715 -7.484 -9.633 1 89.56 294 VAL B N 1
ATOM 4830 C CA . VAL B 1 294 ? -8.727 -8.391 -9.109 1 89.56 294 VAL B CA 1
ATOM 4831 C C . VAL B 1 294 ? -10.078 -7.691 -9.062 1 89.56 294 VAL B C 1
ATOM 4833 O O . VAL B 1 294 ? -11.117 -8.312 -9.312 1 89.56 294 VAL B O 1
ATOM 4836 N N . PHE B 1 295 ? -10.062 -6.434 -8.789 1 81.06 295 PHE B N 1
ATOM 4837 C CA . PHE B 1 295 ? -11.305 -5.672 -8.797 1 81.06 295 PHE B CA 1
ATOM 4838 C C . PHE B 1 295 ? -11.844 -5.52 -10.211 1 81.06 295 PHE B C 1
ATOM 4840 O O . PHE B 1 295 ? -13.047 -5.625 -10.438 1 81.06 295 PHE B O 1
ATOM 4847 N N . LEU B 1 296 ? -10.906 -5.281 -11.086 1 75.88 296 LEU B N 1
ATOM 4848 C CA . LEU B 1 296 ? -11.312 -5.18 -12.484 1 75.88 296 LEU B CA 1
ATOM 4849 C C . LEU B 1 296 ? -11.93 -6.492 -12.969 1 75.88 296 LEU B C 1
ATOM 4851 O O . LEU B 1 296 ? -12.844 -6.484 -13.797 1 75.88 296 LEU B O 1
ATOM 4855 N N . ALA B 1 297 ? -11.406 -7.555 -12.453 1 82.56 297 ALA B N 1
ATOM 4856 C CA . ALA B 1 297 ? -11.891 -8.883 -12.82 1 82.56 297 ALA B CA 1
ATOM 4857 C C . ALA B 1 297 ? -13.188 -9.211 -12.102 1 82.56 297 ALA B C 1
ATOM 4859 O O . ALA B 1 297 ? -13.789 -10.266 -12.328 1 82.56 297 ALA B O 1
ATOM 4860 N N . ARG B 1 298 ? -13.57 -8.266 -11.195 1 81.5 298 ARG B N 1
ATOM 4861 C CA . ARG B 1 298 ? -14.781 -8.469 -10.391 1 81.5 298 ARG B CA 1
ATOM 4862 C C . ARG B 1 298 ? -14.727 -9.797 -9.648 1 81.5 298 ARG B C 1
ATOM 4864 O O . ARG B 1 298 ? -15.719 -10.539 -9.617 1 81.5 298 ARG B O 1
ATOM 4871 N N . PHE B 1 299 ? -13.617 -10.211 -9.32 1 88.62 299 PHE B N 1
ATOM 4872 C CA . PHE B 1 299 ? -13.359 -11.398 -8.516 1 88.62 299 PHE B CA 1
ATOM 4873 C C . PHE B 1 299 ? -13.641 -12.672 -9.312 1 88.62 299 PHE B C 1
ATOM 4875 O O . PHE B 1 299 ? -13.93 -13.719 -8.734 1 88.62 299 PHE B O 1
ATOM 4882 N N . ASN B 1 300 ? -13.586 -12.57 -10.672 1 90.5 300 ASN B N 1
ATOM 4883 C CA . ASN B 1 300 ? -13.719 -13.719 -11.562 1 90.5 300 ASN B CA 1
ATOM 4884 C C . ASN B 1 300 ? -12.352 -14.305 -11.922 1 90.5 300 ASN B C 1
ATOM 4886 O O . ASN B 1 300 ? -11.484 -13.602 -12.438 1 90.5 300 ASN B O 1
ATOM 4890 N N . GLY B 1 301 ? -12.281 -15.594 -11.68 1 93.62 301 GLY B N 1
ATOM 4891 C CA . GLY B 1 301 ? -11 -16.25 -11.906 1 93.62 301 GLY B CA 1
ATOM 4892 C C . GLY B 1 301 ? -10.562 -16.203 -13.359 1 93.62 301 GLY B C 1
ATOM 4893 O O . GLY B 1 301 ? -9.383 -16.016 -13.648 1 93.62 301 GLY B O 1
ATOM 4894 N N . TYR B 1 302 ? -11.461 -16.328 -14.25 1 92 302 TYR B N 1
ATOM 4895 C CA . TYR B 1 302 ? -11.141 -16.312 -15.672 1 92 302 TYR B CA 1
ATOM 4896 C C . TYR B 1 302 ? -10.672 -14.922 -16.109 1 92 302 TYR B C 1
ATOM 4898 O O . TYR B 1 302 ? -9.672 -14.789 -16.812 1 92 302 TYR B O 1
ATOM 4906 N N . ALA B 1 303 ? -11.391 -13.953 -15.688 1 87.25 303 ALA B N 1
ATOM 4907 C CA . ALA B 1 303 ? -11.023 -12.578 -16.031 1 87.25 303 ALA B CA 1
ATOM 4908 C C . ALA B 1 303 ? -9.68 -12.195 -15.414 1 87.25 303 ALA B C 1
ATOM 4910 O O . ALA B 1 303 ? -8.898 -11.469 -16.031 1 87.25 303 ALA B O 1
ATOM 4911 N N . ALA B 1 304 ? -9.469 -12.695 -14.211 1 92.06 304 ALA B N 1
ATOM 4912 C CA . ALA B 1 304 ?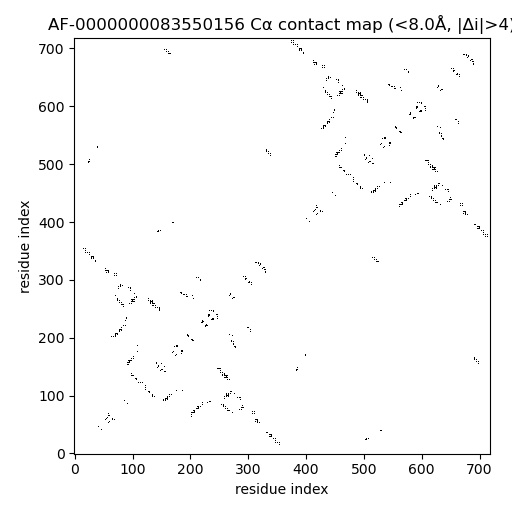 -8.211 -12.398 -13.531 1 92.06 304 ALA B CA 1
ATOM 4913 C C . ALA B 1 304 ? -7.016 -12.922 -14.328 1 92.06 304 ALA B C 1
ATOM 4915 O O . ALA B 1 304 ? -5.961 -12.289 -14.375 1 92.06 304 ALA B O 1
ATOM 4916 N N . ILE B 1 305 ? -7.219 -14.109 -14.961 1 95.12 305 ILE B N 1
ATOM 4917 C CA . ILE B 1 305 ? -6.152 -14.68 -15.773 1 95.12 305 ILE B CA 1
ATOM 4918 C C . ILE B 1 305 ? -5.797 -13.711 -16.906 1 95.12 305 ILE B C 1
ATOM 4920 O O . ILE B 1 305 ? -4.617 -13.469 -17.172 1 95.12 305 ILE B O 1
ATOM 4924 N N . GLY B 1 306 ? -6.773 -13.141 -17.531 1 89.69 306 GLY B N 1
ATOM 4925 C CA . GLY B 1 306 ? -6.555 -12.188 -18.609 1 89.69 306 GLY B CA 1
ATOM 4926 C C . GLY B 1 306 ? -5.848 -10.922 -18.156 1 89.69 306 GLY B C 1
ATOM 4927 O O . GLY B 1 306 ? -4.891 -10.477 -18.797 1 89.69 306 GLY B O 1
ATOM 4928 N N . TYR B 1 307 ? -6.234 -10.352 -17.047 1 85.31 307 TYR B N 1
ATOM 4929 C CA . TYR B 1 307 ? -5.652 -9.102 -16.562 1 85.31 307 TYR B CA 1
ATOM 4930 C C . TYR B 1 307 ? -4.227 -9.328 -16.078 1 85.31 307 TYR B C 1
ATOM 4932 O O . TYR B 1 307 ? -3.363 -8.461 -16.234 1 85.31 307 TYR B O 1
ATOM 4940 N N . VAL B 1 308 ? -4.035 -10.43 -15.445 1 91.88 308 VAL B N 1
ATOM 4941 C CA . VAL B 1 308 ? -2.689 -10.75 -14.984 1 91.88 308 VAL B CA 1
ATOM 4942 C C . VAL B 1 308 ? -1.763 -10.961 -16.172 1 91.88 308 VAL B C 1
ATOM 4944 O O . VAL B 1 308 ? -0.593 -10.57 -16.141 1 91.88 308 VAL B O 1
ATOM 4947 N N . PHE B 1 309 ? -2.275 -11.625 -17.234 1 90.75 309 PHE B N 1
ATOM 4948 C CA . PHE B 1 309 ? -1.501 -11.797 -18.453 1 90.75 309 PHE B CA 1
ATOM 4949 C C . PHE B 1 309 ? -1.103 -10.438 -19.031 1 90.75 309 PHE B C 1
ATOM 4951 O O . PHE B 1 309 ? 0.066 -10.219 -19.359 1 90.75 309 PHE B O 1
ATOM 4958 N N . LEU B 1 310 ? -2.033 -9.602 -19.109 1 82.5 310 LEU B N 1
ATOM 4959 C CA . LEU B 1 310 ? -1.772 -8.281 -19.672 1 82.5 310 LEU B CA 1
ATOM 4960 C C . LEU B 1 310 ? -0.762 -7.52 -18.812 1 82.5 310 LEU B C 1
ATOM 4962 O O . LEU B 1 310 ? 0.152 -6.883 -19.344 1 82.5 310 LEU B O 1
ATOM 4966 N N . PHE B 1 311 ? -0.949 -7.523 -17.578 1 85.12 311 PHE B N 1
ATOM 4967 C CA . PHE B 1 311 ? -0.037 -6.863 -16.656 1 85.12 311 PHE B CA 1
ATOM 4968 C C . PHE B 1 311 ? 1.38 -7.402 -16.812 1 85.12 311 PHE B C 1
ATOM 4970 O O . PHE B 1 311 ? 2.342 -6.633 -16.859 1 85.12 311 PHE B O 1
ATOM 4977 N N . SER B 1 312 ? 1.442 -8.727 -16.859 1 89.25 312 SER B N 1
ATOM 4978 C CA . SER B 1 312 ? 2.746 -9.367 -16.984 1 89.25 312 SER B CA 1
ATOM 4979 C C . SER B 1 312 ? 3.404 -9.023 -18.312 1 89.25 312 SER B C 1
ATOM 4981 O O . SER B 1 312 ? 4.605 -8.75 -18.375 1 89.25 312 SER B O 1
ATOM 4983 N N . ALA B 1 313 ? 2.662 -9.07 -19.328 1 86.5 313 ALA B N 1
ATOM 4984 C CA . ALA B 1 313 ? 3.178 -8.781 -20.672 1 86.5 313 ALA B CA 1
ATOM 4985 C C . ALA B 1 313 ? 3.688 -7.348 -20.75 1 86.5 313 ALA B C 1
ATOM 4987 O O . ALA B 1 313 ? 4.758 -7.094 -21.312 1 86.5 313 ALA B O 1
ATOM 4988 N N . LEU B 1 314 ? 2.947 -6.484 -20.234 1 80.44 314 LEU B N 1
ATOM 4989 C CA . LEU B 1 314 ? 3.342 -5.082 -20.266 1 80.44 314 LEU B CA 1
ATOM 4990 C C . LEU B 1 314 ? 4.57 -4.848 -19.391 1 80.44 314 LEU B C 1
ATOM 4992 O O . LEU B 1 314 ? 5.422 -4.016 -19.719 1 80.44 314 LEU B O 1
ATOM 4996 N N . GLY B 1 315 ? 4.586 -5.52 -18.312 1 83.81 315 GLY B N 1
ATOM 4997 C CA . GLY B 1 315 ? 5.754 -5.418 -17.453 1 83.81 315 GLY B CA 1
ATOM 4998 C C . GLY B 1 315 ? 7.031 -5.891 -18.109 1 83.81 315 GLY B C 1
ATOM 4999 O O . GLY B 1 315 ? 8.047 -5.184 -18.094 1 83.81 315 GLY B O 1
ATOM 5000 N N . ILE B 1 316 ? 6.961 -7.035 -18.672 1 84.56 316 ILE B N 1
ATOM 5001 C CA . ILE B 1 316 ? 8.125 -7.605 -19.344 1 84.56 316 ILE B CA 1
ATOM 5002 C C . ILE B 1 316 ? 8.516 -6.727 -20.531 1 84.56 316 ILE B C 1
ATOM 5004 O O . ILE B 1 316 ? 9.703 -6.473 -20.75 1 84.56 316 ILE B O 1
ATOM 5008 N N . GLY B 1 317 ? 7.574 -6.352 -21.266 1 81.06 317 GLY B N 1
ATOM 5009 C CA . GLY B 1 317 ? 7.844 -5.465 -22.391 1 81.06 317 GLY B CA 1
ATOM 5010 C C . GLY B 1 317 ? 8.5 -4.164 -21.969 1 81.06 317 GLY B C 1
ATOM 5011 O O . GLY B 1 317 ? 9.43 -3.693 -22.625 1 81.06 317 GLY B O 1
ATOM 5012 N N . SER B 1 318 ? 8.008 -3.588 -20.938 1 78.31 318 SER B N 1
ATOM 5013 C CA . SER B 1 318 ? 8.555 -2.328 -20.438 1 78.31 318 SER B CA 1
ATOM 5014 C C . SER B 1 318 ? 9.992 -2.504 -19.969 1 78.31 318 SER B C 1
ATOM 5016 O O . SER B 1 318 ? 10.836 -1.628 -20.172 1 78.31 318 SER B O 1
ATOM 5018 N N . GLU B 1 319 ? 10.188 -3.572 -19.25 1 77.5 319 GLU B N 1
ATOM 5019 C CA . GLU B 1 319 ? 11.539 -3.867 -18.781 1 77.5 319 GLU B CA 1
ATOM 5020 C C . GLU B 1 319 ? 12.5 -4.047 -19.953 1 77.5 319 GLU B C 1
ATOM 5022 O O . GLU B 1 319 ? 13.633 -3.566 -19.922 1 77.5 319 GLU B O 1
ATOM 5027 N N . SER B 1 320 ? 12.062 -4.695 -20.938 1 79.19 320 SER B N 1
ATOM 5028 C CA . SER B 1 320 ? 12.875 -4.926 -22.125 1 79.19 320 SER B CA 1
ATOM 5029 C C . SER B 1 320 ? 13.141 -3.623 -22.875 1 79.19 320 SER B C 1
ATOM 5031 O O . SER B 1 320 ? 14.25 -3.389 -23.344 1 79.19 320 SER B O 1
ATOM 5033 N N . ALA B 1 321 ? 12.117 -2.875 -22.969 1 74.44 321 ALA B N 1
ATOM 5034 C CA . ALA B 1 321 ? 12.25 -1.592 -23.656 1 74.44 321 ALA B CA 1
ATOM 5035 C C . ALA B 1 321 ? 13.227 -0.678 -22.922 1 74.44 321 ALA B C 1
ATOM 5037 O O . ALA B 1 321 ? 14.016 0.032 -23.547 1 74.44 321 ALA B O 1
ATOM 5038 N N . ALA B 1 322 ? 13.078 -0.69 -21.578 1 73.75 322 ALA B N 1
ATOM 5039 C CA . ALA B 1 322 ? 13.969 0.138 -20.781 1 73.75 322 ALA B CA 1
ATOM 5040 C C . ALA B 1 322 ? 15.43 -0.266 -20.984 1 73.75 322 ALA B C 1
ATOM 5042 O O . ALA B 1 322 ? 16.312 0.592 -21.078 1 73.75 322 ALA B O 1
ATOM 5043 N N . ARG B 1 323 ? 15.633 -1.482 -21.094 1 72.56 323 ARG B N 1
ATOM 5044 C CA . ARG B 1 323 ? 16.984 -1.987 -21.281 1 72.56 323 ARG B CA 1
ATOM 5045 C C . ARG B 1 323 ? 17.5 -1.654 -22.688 1 72.56 323 ARG B C 1
ATOM 5047 O O . ARG B 1 323 ? 18.656 -1.254 -22.844 1 72.56 323 ARG B O 1
ATOM 5054 N N . ARG B 1 324 ? 16.656 -1.773 -23.609 1 73.62 324 ARG B N 1
ATOM 5055 C CA . ARG B 1 324 ? 17.047 -1.558 -25 1 73.62 324 ARG B CA 1
ATOM 5056 C C . ARG B 1 324 ? 17.312 -0.08 -25.281 1 73.62 324 ARG B C 1
ATOM 5058 O O . ARG B 1 324 ? 18.25 0.265 -26 1 73.62 324 ARG B O 1
ATOM 5065 N N . LEU B 1 325 ? 16.438 0.685 -24.75 1 68.81 325 LEU B N 1
ATOM 5066 C CA . LEU B 1 325 ? 16.516 2.109 -25.062 1 68.81 325 LEU B CA 1
ATOM 5067 C C . LEU B 1 325 ? 17.375 2.834 -24.031 1 68.81 325 LEU B C 1
ATOM 5069 O O . LEU B 1 325 ? 17.578 4.047 -24.125 1 68.81 325 LEU B O 1
ATOM 5073 N N . ASP B 1 326 ? 17.844 2.055 -23.016 1 66.38 326 ASP B N 1
ATOM 5074 C CA . ASP B 1 326 ? 18.734 2.566 -21.984 1 66.38 326 ASP B CA 1
ATOM 5075 C C . ASP B 1 326 ? 18.062 3.678 -21.172 1 66.38 326 ASP B C 1
ATOM 5077 O O . ASP B 1 326 ? 18.609 4.77 -21.031 1 66.38 326 ASP B O 1
ATOM 5081 N N . VAL B 1 327 ? 16.828 3.52 -21.031 1 64.19 327 VAL B N 1
ATOM 5082 C CA . VAL B 1 327 ? 16.078 4.449 -20.188 1 64.19 327 VAL B CA 1
ATOM 5083 C C . VAL B 1 327 ? 15.688 3.77 -18.891 1 64.19 327 VAL B C 1
ATOM 5085 O O . VAL B 1 327 ? 15.641 2.539 -18.812 1 64.19 327 VAL B O 1
ATOM 5088 N N . PRO B 1 328 ? 15.562 4.617 -17.797 1 65.75 328 PRO B N 1
ATOM 5089 C CA . PRO B 1 328 ? 15.078 4.004 -16.562 1 65.75 328 PRO B CA 1
ATOM 5090 C C . PRO B 1 328 ? 13.75 3.275 -16.75 1 65.75 328 PRO B C 1
ATOM 5092 O O . PRO B 1 328 ? 12.984 3.605 -17.656 1 65.75 328 PRO B O 1
ATOM 5095 N N . ASN B 1 329 ? 13.594 2.156 -16.062 1 62.47 329 ASN B N 1
ATOM 5096 C CA . ASN B 1 329 ? 12.383 1.349 -16.156 1 62.47 329 ASN B CA 1
ATOM 5097 C C . ASN B 1 329 ? 11.18 2.053 -15.539 1 62.47 329 ASN B C 1
ATOM 5099 O O . ASN B 1 329 ? 11.078 2.145 -14.312 1 62.47 329 ASN B O 1
ATOM 5103 N N . TYR B 1 330 ? 10.469 2.713 -16.453 1 63.91 330 TYR B N 1
ATOM 5104 C CA . TYR B 1 330 ? 9.227 3.338 -15.992 1 63.91 330 TYR B CA 1
ATOM 5105 C C . TYR B 1 330 ? 8.047 2.395 -16.172 1 63.91 330 TYR B C 1
ATOM 5107 O O . TYR B 1 330 ? 6.965 2.816 -16.594 1 63.91 330 TYR B O 1
ATOM 5115 N N . PHE B 1 331 ? 8.25 1.085 -15.781 1 63.44 331 PHE B N 1
ATOM 5116 C CA . PHE B 1 331 ? 7.293 -0.006 -15.898 1 63.44 331 PHE B CA 1
ATOM 5117 C C . PHE B 1 331 ? 5.969 0.365 -15.242 1 63.44 331 PHE B C 1
ATOM 5119 O O . PHE B 1 331 ? 4.906 0.244 -15.859 1 63.44 331 PHE B O 1
ATOM 5126 N N . THR B 1 332 ? 6.129 0.877 -14.18 1 63.66 332 THR B N 1
ATOM 5127 C CA . THR B 1 332 ? 4.91 1.104 -13.414 1 63.66 332 THR B CA 1
ATOM 5128 C C . THR B 1 332 ? 4.074 2.213 -14.047 1 63.66 332 THR B C 1
ATOM 5130 O O . THR B 1 332 ? 2.852 2.088 -14.156 1 63.66 332 THR B O 1
ATOM 5133 N N . LEU B 1 333 ? 4.762 3.189 -14.523 1 63.56 333 LEU B N 1
ATOM 5134 C CA . LEU B 1 333 ? 4.055 4.32 -15.117 1 63.56 333 LEU B CA 1
ATOM 5135 C C . LEU B 1 333 ? 3.236 3.875 -16.328 1 63.56 333 LEU B C 1
ATOM 5137 O O . LEU B 1 333 ? 2.041 4.164 -16.406 1 63.56 333 LEU B O 1
ATOM 5141 N N . VAL B 1 334 ? 3.857 3.121 -17.078 1 63.31 334 VAL B N 1
ATOM 5142 C CA . VAL B 1 334 ? 3.229 2.744 -18.344 1 63.31 334 VAL B CA 1
ATOM 5143 C C . VAL B 1 334 ? 2.166 1.677 -18.094 1 63.31 334 VAL B C 1
ATOM 5145 O O . VAL B 1 334 ? 1.043 1.779 -18.594 1 63.31 334 VAL B O 1
ATOM 5148 N N . THR B 1 335 ? 2.551 0.756 -17.297 1 70.88 335 THR B N 1
ATOM 5149 C CA . THR B 1 335 ? 1.654 -0.369 -17.062 1 70.88 335 THR B CA 1
ATOM 5150 C C . THR B 1 335 ? 0.383 0.095 -16.359 1 70.88 335 THR B C 1
ATOM 5152 O O . THR B 1 335 ? -0.726 -0.226 -16.781 1 70.88 335 THR B O 1
ATOM 5155 N N . VAL B 1 336 ? 0.582 0.814 -15.359 1 68.69 336 VAL B N 1
ATOM 5156 C CA . VAL B 1 336 ? -0.567 1.271 -14.586 1 68.69 336 VAL B CA 1
ATOM 5157 C C . VAL B 1 336 ? -1.427 2.203 -15.438 1 68.69 336 VAL B C 1
ATOM 5159 O O . VAL B 1 336 ? -2.658 2.137 -15.383 1 68.69 336 VAL B O 1
ATOM 5162 N N . ALA B 1 337 ? -0.8 3.049 -16.188 1 65.44 337 ALA B N 1
ATOM 5163 C CA . ALA B 1 337 ? -1.539 3.936 -17.078 1 65.44 337 ALA B CA 1
ATOM 5164 C C . ALA B 1 337 ? -2.412 3.139 -18.047 1 65.44 337 ALA B C 1
ATOM 5166 O O . ALA B 1 337 ? -3.586 3.465 -18.234 1 65.44 337 ALA B O 1
ATOM 5167 N N . LEU B 1 338 ? -1.833 2.109 -18.547 1 65.75 338 LEU B N 1
ATOM 5168 C CA . LEU B 1 338 ? -2.562 1.281 -19.5 1 65.75 338 LEU B CA 1
ATOM 5169 C C . LEU B 1 338 ? -3.707 0.542 -18.812 1 65.75 338 LEU B C 1
ATOM 5171 O O . LEU B 1 338 ? -4.801 0.422 -19.375 1 65.75 338 LEU B O 1
ATOM 5175 N N . LEU B 1 339 ? -3.426 0.109 -17.641 1 69.94 339 LEU B N 1
ATOM 5176 C CA . LEU B 1 339 ? -4.457 -0.608 -16.891 1 69.94 339 LEU B CA 1
ATOM 5177 C C . LEU B 1 339 ? -5.609 0.319 -16.531 1 69.94 339 LEU B C 1
ATOM 5179 O O . LEU B 1 339 ? -6.77 -0.1 -16.531 1 69.94 339 LEU B O 1
ATOM 5183 N N . LEU B 1 340 ? -5.285 1.508 -16.25 1 67.56 340 LEU B N 1
ATOM 5184 C CA . LEU B 1 340 ? -6.32 2.496 -15.969 1 67.56 340 LEU B CA 1
ATOM 5185 C C . LEU B 1 340 ? -7.188 2.75 -17.203 1 67.56 340 LEU B C 1
ATOM 5187 O O . LEU B 1 340 ? -8.406 2.869 -17.078 1 67.56 340 LEU B O 1
ATOM 5191 N N . VAL B 1 341 ? -6.578 2.777 -18.297 1 62.81 341 VAL B N 1
ATOM 5192 C CA . VAL B 1 341 ? -7.316 2.953 -19.547 1 62.81 341 VAL B CA 1
ATOM 5193 C C . VAL B 1 341 ? -8.227 1.751 -19.781 1 62.81 341 VAL B C 1
ATOM 5195 O O . VAL B 1 341 ? -9.398 1.91 -20.156 1 62.81 341 VAL B O 1
ATOM 5198 N N . LEU B 1 342 ? -7.703 0.658 -19.531 1 64.25 342 LEU B N 1
ATOM 5199 C CA . LEU B 1 342 ? -8.477 -0.562 -19.719 1 64.25 342 LEU B CA 1
ATOM 5200 C C . LEU B 1 342 ? -9.672 -0.598 -18.766 1 64.25 342 LEU B C 1
ATOM 5202 O O . LEU B 1 342 ? -10.766 -1.017 -19.141 1 64.25 342 LEU B O 1
ATOM 5206 N N . LEU B 1 343 ? -9.406 -0.236 -17.594 1 66.75 343 LEU B N 1
ATOM 5207 C CA . LEU B 1 343 ? -10.492 -0.153 -16.625 1 66.75 343 LEU B CA 1
ATOM 5208 C C . LEU B 1 343 ? -11.594 0.78 -17.109 1 66.75 343 LEU B C 1
ATOM 5210 O O . LEU B 1 343 ? -12.781 0.463 -16.984 1 66.75 343 LEU B O 1
ATOM 5214 N N . ALA B 1 344 ? -11.172 1.809 -17.656 1 61.72 344 ALA B N 1
ATOM 5215 C CA . ALA B 1 344 ? -12.117 2.799 -18.156 1 61.72 344 ALA B CA 1
ATOM 5216 C C . ALA B 1 344 ? -12.961 2.225 -19.297 1 61.72 344 ALA B C 1
ATOM 5218 O O . ALA B 1 344 ? -14.18 2.428 -19.344 1 61.72 344 ALA B O 1
ATOM 5219 N N . VAL B 1 345 ? -12.297 1.487 -20.125 1 61.19 345 VAL B N 1
ATOM 5220 C CA . VAL B 1 345 ? -12.953 0.922 -21.297 1 61.19 345 VAL B CA 1
ATOM 5221 C C . VAL B 1 345 ? -13.945 -0.157 -20.875 1 61.19 345 VAL B C 1
ATOM 5223 O O . VAL B 1 345 ? -15.07 -0.213 -21.375 1 61.19 345 VAL B O 1
ATOM 5226 N N . THR B 1 346 ? -13.555 -0.89 -19.984 1 62.94 346 THR B N 1
ATOM 5227 C CA . THR B 1 346 ? -14.391 -2 -19.547 1 62.94 346 THR B CA 1
ATOM 5228 C C . THR B 1 346 ? -15.633 -1.488 -18.828 1 62.94 346 THR B C 1
ATOM 5230 O O . THR B 1 346 ? -16.734 -2.012 -19.031 1 62.94 346 THR B O 1
ATOM 5233 N N . GLU B 1 347 ? -15.445 -0.574 -18.016 1 63.03 347 GLU B N 1
ATOM 5234 C CA . GLU B 1 347 ? -16.594 -0.039 -17.281 1 63.03 347 GLU B CA 1
ATOM 5235 C C . GLU B 1 347 ? -17.562 0.677 -18.203 1 63.03 347 GLU B C 1
ATOM 5237 O O . GLU B 1 347 ? -18.781 0.627 -18 1 63.03 347 GLU B O 1
ATOM 5242 N N . ARG B 1 348 ? -17 1.264 -19.25 1 60.56 348 ARG B N 1
ATOM 5243 C CA . ARG B 1 348 ? -17.844 1.914 -20.25 1 60.56 348 ARG B CA 1
ATOM 5244 C C . ARG B 1 348 ? -18.688 0.892 -21 1 60.56 348 ARG B C 1
ATOM 5246 O O . ARG B 1 348 ? -19.875 1.125 -21.25 1 60.56 348 ARG B O 1
ATOM 5253 N N . TRP B 1 349 ? -18.016 -0.034 -21.297 1 61.16 349 TRP B N 1
ATOM 5254 C CA . TRP B 1 349 ? -18.703 -1.09 -22.016 1 61.16 349 TRP B CA 1
ATOM 5255 C C . TRP B 1 349 ? -19.812 -1.701 -21.172 1 61.16 349 TRP B C 1
ATOM 5257 O O . TRP B 1 349 ? -20.906 -1.977 -21.672 1 61.16 349 TRP B O 1
ATOM 5267 N N . ALA B 1 350 ? -19.594 -1.82 -19.984 1 63.09 350 ALA B N 1
ATOM 5268 C CA . ALA B 1 350 ? -20.594 -2.377 -19.078 1 63.09 350 ALA B CA 1
ATOM 5269 C C . ALA B 1 350 ? -21.781 -1.432 -18.922 1 63.09 350 ALA B C 1
ATOM 5271 O O . ALA B 1 350 ? -22.922 -1.872 -18.875 1 63.09 350 ALA B O 1
ATOM 5272 N N . ALA B 1 351 ? -21.469 -0.218 -18.875 1 62 351 ALA B N 1
ATOM 5273 C CA . ALA B 1 351 ? -22.516 0.787 -18.734 1 62 351 ALA B CA 1
ATOM 5274 C C . ALA B 1 351 ? -23.391 0.848 -19.984 1 62 351 ALA B C 1
ATOM 5276 O O . ALA B 1 351 ? -24.609 0.963 -19.891 1 62 351 ALA B O 1
ATOM 5277 N N . LEU B 1 352 ? -22.719 0.762 -21.109 1 58.41 352 LEU B N 1
ATOM 5278 C CA . LEU B 1 352 ? -23.438 0.788 -22.375 1 58.41 352 LEU B CA 1
ATOM 5279 C C . LEU B 1 352 ? -24.328 -0.443 -22.516 1 58.41 352 LEU B C 1
ATOM 5281 O O . LEU B 1 352 ? -25.453 -0.351 -23.031 1 58.41 352 LEU B O 1
ATOM 5285 N N . ARG B 1 353 ? -23.812 -1.475 -22.047 1 59.12 353 ARG B N 1
ATOM 5286 C CA . ARG B 1 353 ? -24.578 -2.715 -22.109 1 59.12 353 ARG B CA 1
ATOM 5287 C C . ARG B 1 353 ? -25.781 -2.662 -21.188 1 59.12 353 ARG B C 1
ATOM 5289 O O . ARG B 1 353 ? -26.859 -3.164 -21.531 1 59.12 353 ARG B O 1
ATOM 5296 N N . ARG B 1 354 ? -25.609 -2.125 -20.062 1 59.31 354 ARG B N 1
ATOM 5297 C CA . ARG B 1 354 ? -26.719 -1.976 -19.125 1 59.31 354 ARG B CA 1
ATOM 5298 C C . ARG B 1 354 ? -27.781 -1.038 -19.703 1 59.31 354 ARG B C 1
ATOM 5300 O O . ARG B 1 354 ? -28.984 -1.279 -19.531 1 59.31 354 ARG B O 1
ATOM 5307 N N . ALA B 1 355 ? -27.375 0.003 -20.312 1 56.34 355 ALA B N 1
ATOM 5308 C CA . ALA B 1 355 ? -28.297 0.964 -20.922 1 56.34 355 ALA B CA 1
ATOM 5309 C C . ALA B 1 355 ? -29.047 0.341 -22.094 1 56.34 355 ALA B C 1
ATOM 5311 O O . ALA B 1 355 ? -30.234 0.621 -22.297 1 56.34 355 ALA B O 1
ATOM 5312 N N . ARG B 1 356 ? -28.344 -0.407 -22.812 1 52.28 356 ARG B N 1
ATOM 5313 C CA . ARG B 1 356 ? -28.984 -1.049 -23.953 1 52.28 356 ARG B CA 1
ATOM 5314 C C . ARG B 1 356 ? -30 -2.094 -23.484 1 52.28 356 ARG B C 1
ATOM 5316 O O . ARG B 1 356 ? -31 -2.334 -24.156 1 52.28 356 ARG B O 1
ATOM 5323 N N . LYS B 1 357 ? -29.625 -2.635 -22.359 1 50.22 357 LYS B N 1
ATOM 5324 C CA . LYS B 1 357 ? -30.547 -3.67 -21.906 1 50.22 357 LYS B CA 1
ATOM 5325 C C . LYS B 1 357 ? -31.719 -3.059 -21.156 1 50.22 357 LYS B C 1
ATOM 5327 O O . LYS B 1 357 ? -32.719 -3.742 -20.891 1 50.22 357 LYS B O 1
ATOM 5332 N N . GLY B 1 358 ? -31.891 -1.901 -21.281 1 44.78 358 GLY B N 1
ATOM 5333 C CA . GLY B 1 358 ? -33.031 -1.336 -20.625 1 44.78 358 GLY B CA 1
ATOM 5334 C C . GLY B 1 358 ? -33 -1.51 -19.109 1 44.78 358 GLY B C 1
ATOM 5335 O O . GLY B 1 358 ? -34.062 -1.487 -18.453 1 44.78 358 GLY B O 1
ATOM 5336 N N . VAL B 1 359 ? -31.953 -2.068 -18.531 1 35.75 359 VAL B N 1
ATOM 5337 C CA . VAL B 1 359 ? -31.953 -2.213 -17.078 1 35.75 359 VAL B CA 1
ATOM 5338 C C . VAL B 1 359 ? -31.141 -1.097 -16.453 1 35.75 359 VAL B C 1
ATOM 5340 O O . VAL B 1 359 ? -30.125 -0.66 -17.016 1 35.75 359 VAL B O 1
#

Radius of gyration: 27.02 Å; Cα contacts (8 Å, |Δi|>4): 1278; chains: 2; bounding box: 86×72×113 Å

Sequence (718 aa):
MTTETTNLTSGGLPPRLRAALATAGLSLGPMIGAFVLSGLVLLLMKVNPFDYYGYVFQRGLLSPSGVQATLTRMGPLLLLAASLIVAFRAGLWNLGGDAQFLMGAVFVAAWAPLMVQHLPVWLVLGLSMLVSVVIGAIWGLLPAILRAYQGINEIITTLMMNFLGISLSSALVKLVFADPGTTVPQTRTLPVGDRLPVLFGSNVSSGLVIGLVVILAVHWMMTRTAFGLKLRVVGANPEAATHAGLSVPKLTLAVFAISAGLGGLAGAVAILGQYGNVRADWNPAYAFTIVPLVFLARFNGYAAIGYVFLFSALGIGSESAARRLDVPNYFTLVTVALLLVLLAVTERWAALRRARKGVMTTETTNLTSGGLPPRLRAALATAGLSLGPMIGAFVLSGLVLLLMKVNPFDYYGYVFQRGLLSPSGVQATLTRMGPLLLLAASLIVAFRAGLWNLGGDAQFLMGAVFVAAWAPLMVQHLPVWLVLGLSMLVSVVIGAIWGLLPAILRAYQGINEIITTLMMNFLGISLSSALVKLVFADPGTTVPQTRTLPVGDRLPVLFGSNVSSGLVIGLVVILAVHWMMTRTAFGLKLRVVGANPEAATHAGLSVPKLTLAVFAISAGLGGLAGAVAILGQYGNVRADWNPAYAFTIVPLVFLARFNGYAAIGYVFLFSALGIGSESAARRLDVPNYFTLVTVALLLVLLAVTERWAALRRARKGV

Solvent-accessible surface area (backbone atoms only — not comparable to full-atom values): 33611 Å² total; per-residue (Å²): 137,83,82,78,77,77,76,75,70,80,78,62,73,54,70,67,55,49,50,46,47,50,47,34,51,58,35,42,46,52,14,50,43,33,45,50,49,41,32,49,53,31,45,72,69,72,34,59,40,67,59,49,53,48,41,16,48,41,36,8,67,64,32,68,71,29,33,30,51,19,48,32,54,29,6,28,52,31,22,34,39,36,15,47,37,51,20,48,56,34,60,38,54,72,58,23,36,42,12,18,19,43,43,4,24,47,54,30,23,49,46,43,51,63,40,49,79,77,38,60,50,73,56,40,53,54,50,36,38,50,50,8,22,50,50,4,18,56,67,29,40,53,34,21,50,34,30,40,72,64,64,42,62,34,57,39,43,18,38,46,48,16,49,28,31,47,43,45,41,24,49,42,21,55,71,71,35,40,30,84,89,48,91,61,53,16,27,44,64,39,53,76,91,66,33,48,56,52,44,93,86,45,82,23,21,44,30,26,56,54,14,52,51,48,20,48,48,48,37,45,39,52,72,74,36,70,65,20,50,53,32,41,43,37,33,72,33,54,68,61,26,45,74,72,69,45,60,62,41,61,49,39,37,48,37,28,36,51,18,21,11,30,13,0,32,18,14,20,34,37,28,43,38,71,63,19,40,42,48,34,85,67,72,84,49,57,39,67,63,38,48,44,43,34,59,72,24,67,63,32,40,70,48,32,52,53,48,44,46,51,52,27,16,40,39,49,4,28,48,49,41,16,62,72,68,69,41,81,67,56,31,54,27,47,40,39,16,50,50,42,30,48,51,27,51,53,53,35,50,51,50,52,50,35,58,70,64,73,96,137,84,80,78,77,76,77,77,70,81,78,62,70,54,70,65,55,49,51,45,46,49,44,33,50,59,36,41,45,52,13,51,43,33,45,49,50,42,31,50,55,30,46,71,68,71,34,59,42,66,57,51,53,48,40,17,48,40,36,8,67,63,30,69,69,29,34,30,50,18,48,32,53,29,6,27,52,31,22,34,41,35,14,48,36,51,20,48,56,34,62,39,55,72,58,23,36,43,13,17,19,42,43,4,24,45,52,30,24,50,46,44,51,62,40,47,78,76,40,58,48,73,57,39,53,52,50,34,38,51,51,9,22,49,51,4,18,57,67,28,40,52,35,22,49,34,30,40,70,65,64,42,62,34,56,40,43,18,37,47,47,16,50,27,31,47,41,44,41,24,48,41,21,55,70,71,35,40,30,84,90,48,93,60,53,16,27,43,64,39,53,75,89,66,31,47,56,52,42,93,85,46,82,22,21,43,30,25,56,52,13,52,51,47,20,49,47,49,36,45,40,51,71,73,37,70,66,21,49,53,32,42,44,36,32,72,34,54,69,62,26,44,75,72,69,44,61,62,40,60,50,40,38,49,36,27,37,52,18,20,12,31,13,0,30,17,15,19,34,38,28,42,37,70,63,18,40,42,47,34,84,67,73,84,51,57,38,68,65,38,48,44,45,34,57,73,26,68,63,33,42,70,48,29,54,55,47,44,46,51,52,28,17,41,38,50,4,29,47,50,42,15,62,72,68,70,41,81,68,56,32,54,28,47,43,39,16,49,49,42,32,48,51,26,50,52,53,35,50,50,50,51,50,34,57,72,64,72,96

Organism: NCBI:txid2306993